Protein AF-A0A8J9X712-F1 (afdb_monomer)

Secondary structure (DSSP, 8-state):
-PEEEETTEEEEEETTTHHHHHHHHHHHHHHIIIIIHHHHHHHHHHHHHHTTSHHHHHH----S-TTTTTTTHHHHHHHHHHHHHHHHHHHHHHHHHHHHHHTTSS-TT--HHHHHHHHHHHHHHHTHHHHHHHHHHHHHHHHHHHHHHHHHHHHHHHHHHHHHHHHH-TTS------SSHHHHHHHHHHHHHHHHHHHHHHHHHHHHHHHHHHHSPP---TTS-GGGTT--HHHHHHHHHHHHHHHHHHHHHHHHHTTTTTT-GGGTT--THHHHHHHHHHHH-STTS----HHHHHHHHHHHHHHHHHHHHHHHHHHHHHHHHHHHHHHHHTTSSSS-------------------------------S----TT-----PPPPPPPTT-HHHHHHHHHHHHHHHHHHHTTHHHHHHHH-TTTHHHHHHHHH---GGG-SS--S--------TTTGGGTTTS----S--TTTHHHHHHHHHHT--GGG-EEEE----SSSPP-EEEE--

Radius of gyration: 37.04 Å; Cα contacts (8 Å, |Δi|>4): 354; chains: 1; bounding box: 117×65×106 Å

InterPro domains:
  IPR052214 Diacylglycerol Lipase-Related [PTHR45792] (1-511)

Organism: Phaeodactylum tricornutum (NCBI:txid2850)

pLDDT: mean 73.39, std 20.14, range [26.89, 98.38]

Solvent-accessible surface area (backbone atoms only — not comparable to full-atom values): 30425 Å² total; per-residue (Å²): 77,68,58,41,53,53,99,67,30,82,44,83,53,25,52,63,64,44,35,66,51,25,54,51,52,32,51,50,39,53,47,43,52,55,71,28,44,37,46,45,54,52,48,54,50,52,52,13,60,74,50,79,29,60,69,43,40,36,68,40,70,81,55,94,50,79,86,44,64,71,33,30,49,20,51,39,30,43,50,50,23,52,54,47,48,52,54,49,39,53,54,47,35,56,47,27,53,50,47,30,49,48,40,66,54,68,58,99,86,54,59,70,86,34,50,59,56,45,33,55,53,47,55,47,49,54,47,63,48,36,52,51,48,46,54,38,45,52,35,40,54,49,16,61,70,35,40,66,56,29,50,54,40,50,53,51,43,50,49,55,52,50,52,58,44,54,77,70,46,86,83,64,84,90,79,94,82,87,84,72,65,66,67,60,58,53,50,31,54,52,23,48,52,53,48,52,52,50,52,48,52,53,37,52,52,42,51,51,50,51,52,52,59,70,67,50,78,72,66,68,81,93,76,85,63,83,89,70,74,85,76,59,70,72,57,53,57,56,50,32,53,51,39,18,52,50,46,49,51,49,51,45,49,51,11,60,79,49,68,27,63,61,79,38,72,68,58,76,81,55,68,68,56,33,58,56,26,31,57,47,39,66,72,47,59,53,84,77,77,48,50,73,24,73,67,54,54,53,49,49,52,54,50,51,52,50,51,52,52,51,51,54,50,49,56,51,50,56,51,51,52,52,53,54,54,50,56,53,54,60,62,49,64,69,68,74,70,80,78,83,92,80,81,87,86,88,89,86,90,79,88,79,88,85,86,89,82,91,79,96,69,92,75,81,86,66,82,83,76,66,93,71,78,88,60,93,82,76,74,85,81,78,73,80,74,81,75,80,51,91,83,40,64,68,54,49,48,53,51,51,52,51,54,54,53,49,32,52,65,53,23,55,51,22,40,66,47,44,30,70,78,26,76,91,54,25,67,65,50,38,57,65,62,32,76,51,78,75,90,78,76,91,86,84,90,87,75,94,75,90,80,84,78,83,69,82,72,56,79,80,62,72,81,61,78,89,80,76,89,67,48,79,49,45,36,41,61,33,23,28,34,68,55,59,67,56,64,81,90,61,66,53,75,51,76,69,70,66,52,95,88,42,80,62,53,62,56,73,56,84,132

Mean predicted aligned error: 16.38 Å

Foldseek 3Di:
DAFAAAPLFGDQADLQNLQVVLVVVLVVLVCLVVPQLVLLVVVLVVQQVVQVHNVCLLVPQLDPDPLSVCLSLLSVLSVVLSVLSNVLSVVSSVLSVVLNVLSVDDDPPDDPVSNVVNNVSVNCCLPPSLVSLVVSLVSLVVSVVSVVSNVVSVVVSVVVVVVVVVVVVPDDDDDDDDDPPPVSVVSNVVSSVVSSVVSVVVSVVSVVVVVVSVPDDNPDPPPPDPPPPPPCVVVLVVQLVVQLVVQLVVQVVVCVVQVNPPQRPVSVPDRPVSVVSSVVSVVCPPVSPDNQHVVNVVVVVVVVVVVVVVVVVVVVVVVVVVVVVVVVVVVVVVVVPPDDDDDDDDDDDDDDDDDDDDDDDDPPPDDPPPVDDDDPVPDDPPPDDDDQDPPPPVSVVVVVVVVLVVLLLQLLVFLVSQCVVPVPCSVVQLCVQLVDDQPPDDPDDPDDDDDDDDPPPVVVPCPQDDDDPAPRSNRRVSRSCVSNVDDSVQWDWDWDDDHVPDDTDIDTGGD

Sequence (511 aa):
MPAIYLFHRRTIVGGDDLQPAAFLTASLRCVQLVCLLGPILAHIHDESSRNGGLFHYIMYDPSDDVSCRHSNLFPTLLTLYAVASVVYSFASIALEWRLAHWSSIGSPTETEPRSSKVRHLLELKLVPFSILLLLVWMSGLSAVAFAPLYNYCVDLTQQNNSEIQREMADDIDKYSVEVFTPLRVHLWWLALAILLVGQLSEVLVSFAFLWHLCKQPMQAHILENPELMEVTLPSHRMIEEMWADRCAAACQCLGSASCFMFGGRELLGQAEFGDVARALADYLDTGGILDVVPSDIVTGFMLLQRIQRQRIYRAREEVLQHVEVAARLEGQSVQDNAGDELMVPLDSLQSTSYLPSSSTTCRVGGRQSSVFRFDPDGTYERRNRALFERHNVDEMSVLEEGTRYAKYALAIYTWVLYLYVHPCSGIPRLFAKSGRLCCRSSKTDRRGESSVIPQLAANLIDQHGRIEGDNLCETNKAALLLTVGLMEADLIYAQLRSGFADTPYAILVDH

Structure (mmCIF, N/CA/C/O backbone):
data_AF-A0A8J9X712-F1
#
_entry.id   AF-A0A8J9X712-F1
#
loop_
_atom_site.group_PDB
_atom_site.id
_atom_site.type_symbol
_atom_site.label_atom_id
_atom_site.label_alt_id
_atom_site.label_comp_id
_atom_site.label_asym_id
_atom_site.label_entity_id
_atom_site.label_seq_id
_atom_site.pdbx_PDB_ins_code
_atom_site.Cartn_x
_atom_site.Cartn_y
_atom_site.Cartn_z
_atom_site.occupancy
_atom_site.B_iso_or_equiv
_atom_site.auth_seq_id
_atom_site.auth_comp_id
_atom_site.auth_asym_id
_atom_site.auth_atom_id
_atom_site.pdbx_PDB_model_num
ATOM 1 N N . MET A 1 1 ? -4.335 -10.614 24.373 1.00 66.12 1 MET A N 1
ATOM 2 C CA . MET A 1 1 ? -3.237 -11.615 24.143 1.00 66.12 1 MET A CA 1
ATOM 3 C C . MET A 1 1 ? -1.880 -10.963 24.414 1.00 66.12 1 MET A C 1
ATOM 5 O O . MET A 1 1 ? -1.814 -9.756 24.253 1.00 66.12 1 MET A O 1
ATOM 9 N N . PRO A 1 2 ? -0.789 -11.679 24.761 1.00 72.81 2 PRO A N 1
ATOM 10 C CA . PRO A 1 2 ? 0.454 -11.011 25.143 1.00 72.81 2 PRO A CA 1
ATOM 11 C C . PRO A 1 2 ? 1.068 -10.173 24.017 1.00 72.81 2 PRO A C 1
ATOM 13 O O . PRO A 1 2 ? 1.083 -10.581 22.848 1.00 72.81 2 PRO A O 1
ATOM 16 N N . ALA A 1 3 ? 1.598 -9.010 24.393 1.00 81.50 3 ALA A N 1
ATOM 17 C CA . ALA A 1 3 ? 2.268 -8.091 23.481 1.00 81.50 3 ALA A CA 1
ATOM 18 C C . ALA A 1 3 ? 3.564 -8.699 22.913 1.00 81.50 3 ALA A C 1
ATOM 20 O O . ALA A 1 3 ? 4.357 -9.309 23.635 1.00 81.50 3 ALA A O 1
ATOM 21 N N . ILE A 1 4 ? 3.831 -8.502 21.618 1.00 87.50 4 ILE A N 1
ATOM 22 C CA . ILE A 1 4 ? 5.088 -8.971 21.019 1.00 87.50 4 ILE A CA 1
ATOM 23 C C . ILE A 1 4 ? 6.229 -8.018 21.380 1.00 87.50 4 ILE A C 1
ATOM 25 O O . ILE A 1 4 ? 6.101 -6.798 21.261 1.00 87.50 4 ILE A O 1
ATOM 29 N N . TYR A 1 5 ? 7.375 -8.582 21.756 1.00 88.62 5 TYR A N 1
ATOM 30 C CA . TYR A 1 5 ? 8.617 -7.843 21.967 1.00 88.62 5 TYR A CA 1
ATOM 31 C C . TYR A 1 5 ? 9.483 -7.899 20.706 1.00 88.62 5 TYR A C 1
ATOM 33 O O . TYR A 1 5 ? 9.862 -8.985 20.275 1.00 88.62 5 TYR A O 1
ATOM 41 N N . LEU A 1 6 ? 9.835 -6.742 20.143 1.00 92.19 6 LEU A N 1
ATOM 42 C CA . LEU A 1 6 ? 10.773 -6.606 19.020 1.00 92.19 6 LEU A CA 1
ATOM 43 C C . LEU A 1 6 ? 11.992 -5.818 19.492 1.00 92.19 6 LEU A C 1
ATOM 45 O O . LEU A 1 6 ? 11.833 -4.797 20.156 1.00 92.19 6 LEU A O 1
ATOM 49 N N . PHE A 1 7 ? 13.208 -6.285 19.202 1.00 92.94 7 PHE A N 1
ATOM 50 C CA . PHE A 1 7 ? 14.453 -5.647 19.662 1.00 92.94 7 PHE A CA 1
ATOM 51 C C . PHE A 1 7 ? 14.482 -5.346 21.181 1.00 92.94 7 PHE A C 1
ATOM 53 O O . PHE A 1 7 ? 15.043 -4.340 21.613 1.00 92.94 7 PHE A O 1
ATOM 60 N N . HIS A 1 8 ? 13.878 -6.224 21.995 1.00 89.06 8 HIS A N 1
ATOM 61 C CA . HIS A 1 8 ? 13.696 -6.068 23.453 1.00 89.06 8 HIS A CA 1
ATOM 62 C C . HIS A 1 8 ? 12.792 -4.889 23.871 1.00 89.06 8 HIS A C 1
ATOM 64 O O . HIS A 1 8 ? 12.929 -4.349 24.967 1.00 89.06 8 HIS A O 1
ATOM 70 N N . ARG A 1 9 ? 11.851 -4.485 23.008 1.00 88.06 9 ARG A N 1
ATOM 71 C CA . ARG A 1 9 ? 10.886 -3.403 23.256 1.00 88.06 9 ARG A CA 1
ATOM 72 C C . ARG A 1 9 ? 9.461 -3.908 23.032 1.00 88.06 9 ARG A C 1
ATOM 74 O O . ARG A 1 9 ? 9.195 -4.572 22.029 1.00 88.06 9 ARG A O 1
ATOM 81 N N . ARG A 1 10 ? 8.557 -3.620 23.976 1.00 84.25 10 ARG A N 1
ATOM 82 C CA . ARG A 1 10 ? 7.139 -4.020 23.928 1.00 84.25 10 ARG A CA 1
ATOM 83 C C . ARG A 1 10 ? 6.427 -3.260 22.806 1.00 84.25 10 ARG A C 1
ATOM 85 O O . ARG A 1 10 ? 6.422 -2.027 22.789 1.00 84.25 10 ARG A O 1
ATOM 92 N N . THR A 1 11 ? 5.830 -3.989 21.870 1.00 86.50 11 THR A N 1
ATOM 93 C CA . THR A 1 11 ? 4.983 -3.411 20.816 1.00 86.50 11 THR A CA 1
ATOM 94 C C . THR A 1 11 ? 3.519 -3.357 21.255 1.00 86.50 11 THR A C 1
ATOM 96 O O . THR A 1 11 ? 3.136 -3.992 22.230 1.00 86.50 11 THR A O 1
ATOM 99 N N . ILE A 1 12 ? 2.693 -2.590 20.538 1.00 77.94 12 ILE A N 1
ATOM 100 C CA . ILE A 1 12 ? 1.235 -2.511 20.776 1.00 77.94 12 ILE A CA 1
ATOM 101 C C . ILE A 1 12 ? 0.503 -3.727 20.168 1.00 77.94 12 ILE A C 1
ATOM 103 O O . ILE A 1 12 ? -0.656 -3.980 20.470 1.00 77.94 12 ILE A O 1
ATOM 107 N N . VAL A 1 13 ? 1.161 -4.452 19.259 1.00 81.50 13 VAL A N 1
ATOM 108 C CA . VAL A 1 13 ? 0.522 -5.432 18.376 1.00 81.50 13 VAL A CA 1
ATOM 109 C C . VAL A 1 13 ? 0.554 -6.811 19.031 1.00 81.50 13 VAL A C 1
ATOM 111 O O . VAL A 1 13 ? 1.626 -7.323 19.374 1.00 81.50 13 VAL A O 1
ATOM 114 N N . GLY A 1 14 ? -0.622 -7.415 19.197 1.00 82.19 14 GLY A N 1
ATOM 115 C CA . GLY A 1 14 ? -0.743 -8.792 19.665 1.00 82.19 14 GLY A CA 1
ATOM 116 C C . GLY A 1 14 ? -0.428 -9.797 18.557 1.00 82.19 14 GLY A C 1
ATOM 117 O O . GLY A 1 14 ? -0.447 -9.477 17.368 1.00 82.19 14 GLY A O 1
ATOM 118 N N . GLY A 1 15 ? -0.174 -11.053 18.933 1.00 81.88 15 GLY A N 1
ATOM 119 C CA . GLY A 1 15 ? 0.074 -12.121 17.959 1.00 81.88 15 GLY A CA 1
ATOM 120 C C . GLY A 1 15 ? -1.052 -12.303 16.935 1.00 81.88 15 GLY A C 1
ATOM 121 O O . GLY A 1 15 ? -0.769 -12.511 15.759 1.00 81.88 15 GLY A O 1
ATOM 122 N N . ASP A 1 16 ? -2.311 -12.183 17.355 1.00 82.88 16 ASP A N 1
ATOM 123 C CA . ASP A 1 16 ? -3.469 -12.435 16.488 1.00 82.88 16 ASP A CA 1
ATOM 124 C C . ASP A 1 16 ? -3.716 -11.295 15.482 1.00 82.88 16 ASP A C 1
ATOM 126 O O . ASP A 1 16 ? -4.062 -11.561 14.330 1.00 82.88 16 ASP A O 1
ATOM 130 N N . ASP A 1 17 ? -3.435 -10.041 15.859 1.00 85.69 17 ASP A N 1
ATOM 131 C CA . ASP A 1 17 ? -3.576 -8.855 14.992 1.00 85.69 17 ASP A CA 1
ATOM 132 C C . ASP A 1 17 ? -2.711 -8.938 13.723 1.00 85.69 17 ASP A C 1
ATOM 134 O O . ASP A 1 17 ? -3.007 -8.318 12.697 1.00 85.69 17 ASP A O 1
ATOM 138 N N . LEU A 1 18 ? -1.625 -9.717 13.775 1.00 90.25 18 LEU A N 1
ATOM 139 C CA . LEU A 1 18 ? -0.727 -9.915 12.643 1.00 90.25 18 LEU A CA 1
ATOM 140 C C . LEU A 1 18 ? -1.366 -10.714 11.508 1.00 90.25 18 LEU A C 1
ATOM 142 O O . LEU A 1 18 ? -0.931 -10.557 10.372 1.00 90.25 18 LEU A O 1
ATOM 146 N N . GLN A 1 19 ? -2.365 -11.560 11.778 1.00 91.31 19 GLN A N 1
ATOM 147 C CA . GLN A 1 19 ? -3.015 -12.363 10.737 1.00 91.31 19 GLN A CA 1
ATOM 148 C C . GLN A 1 19 ? -3.718 -11.490 9.681 1.00 91.31 19 GLN A C 1
ATOM 150 O O . GLN A 1 19 ? -3.327 -11.574 8.514 1.00 91.31 19 GLN A O 1
ATOM 155 N N . PRO A 1 20 ? -4.698 -10.620 10.021 1.00 89.88 20 PRO A N 1
ATOM 156 C CA . PRO A 1 20 ? -5.355 -9.773 9.025 1.00 89.88 20 PRO A CA 1
ATOM 157 C C . PRO A 1 20 ? -4.372 -8.813 8.349 1.00 89.88 20 PRO A C 1
ATOM 159 O O . PRO A 1 20 ? -4.479 -8.592 7.144 1.00 89.88 20 PRO A O 1
ATOM 162 N N . ALA A 1 21 ? -3.375 -8.301 9.081 1.00 90.56 21 ALA A N 1
ATOM 163 C CA . ALA A 1 21 ? -2.330 -7.457 8.511 1.00 90.56 21 ALA A CA 1
ATOM 164 C C . ALA A 1 21 ? -1.489 -8.205 7.458 1.00 90.56 21 ALA A C 1
ATOM 166 O O . ALA A 1 21 ? -1.315 -7.694 6.355 1.00 90.56 21 ALA A O 1
ATOM 167 N N . ALA A 1 22 ? -1.021 -9.422 7.762 1.00 94.56 22 ALA A N 1
ATOM 168 C CA . ALA A 1 22 ? -0.226 -10.248 6.851 1.00 94.56 22 ALA A CA 1
ATOM 169 C C . ALA A 1 22 ? -1.031 -10.726 5.630 1.00 94.56 22 ALA A C 1
ATOM 171 O O . ALA A 1 22 ? -0.506 -10.750 4.517 1.00 94.56 22 ALA A O 1
ATOM 172 N N . PHE A 1 23 ? -2.316 -11.062 5.797 1.00 95.00 23 PHE A N 1
ATOM 173 C CA . PHE A 1 23 ? -3.192 -11.380 4.663 1.00 95.00 23 PHE A CA 1
ATOM 174 C C . PHE A 1 23 ? -3.439 -10.162 3.766 1.00 95.00 23 PHE A C 1
ATOM 176 O O . PHE A 1 23 ? -3.419 -10.296 2.540 1.00 95.00 23 PHE A O 1
ATOM 183 N N . LEU A 1 24 ? -3.637 -8.974 4.347 1.00 93.94 24 LEU A N 1
ATOM 184 C CA . LEU A 1 24 ? -3.836 -7.735 3.594 1.00 93.94 24 LEU A CA 1
ATOM 185 C C . LEU A 1 24 ? -2.584 -7.357 2.791 1.00 93.94 24 LEU A C 1
ATOM 187 O O . LEU A 1 24 ? -2.690 -7.075 1.598 1.00 93.94 24 LEU A O 1
ATOM 191 N N . THR A 1 25 ? -1.398 -7.399 3.402 1.00 95.19 25 THR A N 1
ATOM 192 C CA . THR A 1 25 ? -0.141 -7.094 2.703 1.00 95.19 25 THR A CA 1
ATOM 193 C C . THR A 1 25 ? 0.207 -8.152 1.657 1.00 95.19 25 THR A C 1
ATOM 195 O O . THR A 1 25 ? 0.577 -7.783 0.545 1.00 95.19 25 THR A O 1
ATOM 198 N N . ALA A 1 26 ? 0.015 -9.448 1.932 1.00 96.88 26 ALA A N 1
ATOM 199 C CA . ALA A 1 26 ? 0.185 -10.499 0.925 1.00 96.88 26 ALA A CA 1
ATOM 200 C C . ALA A 1 26 ? -0.765 -10.304 -0.272 1.00 96.88 26 ALA A C 1
ATOM 202 O O . ALA A 1 26 ? -0.344 -10.417 -1.422 1.00 96.88 26 ALA A O 1
ATOM 203 N N . SER A 1 27 ? -2.023 -9.929 -0.017 1.00 95.88 27 SER A N 1
ATOM 204 C CA . SER A 1 27 ? -2.997 -9.610 -1.071 1.00 95.88 27 SER A CA 1
ATOM 205 C C . SER A 1 27 ? -2.568 -8.388 -1.889 1.00 95.88 27 SER A C 1
ATOM 207 O O . SER A 1 27 ? -2.637 -8.416 -3.118 1.00 95.88 27 SER A O 1
ATOM 209 N N . LEU A 1 28 ? -2.053 -7.342 -1.232 1.00 95.69 28 LEU A N 1
ATOM 210 C CA . LEU A 1 28 ? -1.502 -6.161 -1.899 1.00 95.69 28 LEU A CA 1
ATOM 211 C C . LEU A 1 28 ? -0.301 -6.521 -2.791 1.00 95.69 28 LEU A C 1
ATOM 213 O O . LEU A 1 28 ? -0.230 -6.040 -3.920 1.00 95.69 28 LEU A O 1
ATOM 217 N N . ARG A 1 29 ? 0.595 -7.418 -2.347 1.00 97.19 29 ARG A N 1
ATOM 218 C CA . ARG A 1 29 ? 1.698 -7.942 -3.177 1.00 97.19 29 ARG A CA 1
ATOM 219 C C . ARG A 1 29 ? 1.197 -8.702 -4.402 1.00 97.19 29 ARG A C 1
ATOM 221 O O . ARG A 1 29 ? 1.735 -8.502 -5.487 1.00 97.19 29 ARG A O 1
ATOM 228 N N . CYS A 1 30 ? 0.156 -9.525 -4.268 1.00 97.75 30 CYS A N 1
ATOM 229 C CA . CYS A 1 30 ? -0.463 -10.200 -5.413 1.00 97.75 30 CYS A CA 1
ATOM 230 C C . CYS A 1 30 ? -1.029 -9.192 -6.430 1.00 97.75 30 CYS A C 1
ATOM 232 O O . CYS A 1 30 ? -0.808 -9.345 -7.631 1.00 97.75 30 CYS A O 1
ATOM 234 N N . VAL A 1 31 ? -1.695 -8.127 -5.965 1.00 96.56 31 VAL A N 1
ATOM 235 C CA . VAL A 1 31 ? -2.198 -7.046 -6.832 1.00 96.56 31 VAL A CA 1
ATOM 236 C C . VAL A 1 31 ? -1.052 -6.272 -7.493 1.00 96.56 31 VAL A C 1
ATOM 238 O O . VAL A 1 31 ? -1.118 -6.008 -8.691 1.00 96.56 31 VAL A O 1
ATOM 241 N N . GLN A 1 32 ? 0.022 -5.951 -6.765 1.00 96.75 32 GLN A N 1
ATOM 242 C CA . GLN A 1 32 ? 1.215 -5.314 -7.337 1.00 96.75 32 GLN A CA 1
ATOM 243 C C . GLN A 1 32 ? 1.848 -6.191 -8.431 1.00 96.75 32 GLN A C 1
ATOM 245 O O . GLN A 1 32 ? 2.145 -5.692 -9.515 1.00 96.75 32 GLN A O 1
ATOM 250 N N . LEU A 1 33 ? 1.997 -7.497 -8.185 1.00 97.06 33 LEU A N 1
ATOM 251 C CA . LEU A 1 33 ? 2.610 -8.443 -9.121 1.00 97.06 33 LEU A CA 1
ATOM 252 C C . LEU A 1 33 ? 1.775 -8.640 -10.397 1.00 97.06 33 LEU A C 1
ATOM 254 O O . LEU A 1 33 ? 2.331 -8.652 -11.492 1.00 97.06 33 LEU A O 1
ATOM 258 N N . VAL A 1 34 ? 0.450 -8.766 -10.279 1.00 96.88 34 VAL A N 1
ATOM 259 C CA . VAL A 1 34 ? -0.433 -9.003 -11.435 1.00 96.88 34 VAL A CA 1
ATOM 260 C C . VAL A 1 34 ? -0.786 -7.701 -12.159 1.00 96.88 34 VAL A C 1
ATOM 262 O O . VAL A 1 34 ? -0.591 -7.595 -13.368 1.00 96.88 34 VAL A O 1
ATOM 265 N N . CYS A 1 35 ? -1.294 -6.699 -11.439 1.00 96.44 35 CYS A N 1
ATOM 266 C CA . CYS A 1 35 ? -1.922 -5.523 -12.045 1.00 96.44 35 CYS A CA 1
ATOM 267 C C . CYS A 1 35 ? -0.940 -4.393 -12.377 1.00 96.44 35 CYS A C 1
ATOM 269 O O . CYS A 1 35 ? -1.214 -3.624 -13.295 1.00 96.44 35 CYS A O 1
ATOM 271 N N . LEU A 1 36 ? 0.177 -4.265 -11.646 1.00 96.19 36 LEU A N 1
ATOM 272 C CA . LEU A 1 36 ? 1.144 -3.175 -11.852 1.00 96.19 36 LEU A CA 1
ATOM 273 C C . LEU A 1 36 ? 2.422 -3.654 -12.548 1.00 96.19 36 LEU A C 1
ATOM 275 O O . LEU A 1 36 ? 2.889 -3.030 -13.497 1.00 96.19 36 LEU A O 1
ATOM 279 N N . LEU A 1 37 ? 2.965 -4.790 -12.114 1.00 97.00 37 LEU A N 1
ATOM 280 C CA . LEU A 1 37 ? 4.199 -5.349 -12.661 1.00 97.00 37 LEU A CA 1
ATOM 281 C C . LEU A 1 37 ? 3.964 -6.121 -13.971 1.00 97.00 37 LEU A C 1
ATOM 283 O O . LEU A 1 37 ? 4.825 -6.102 -14.848 1.00 97.00 37 LEU A O 1
ATOM 287 N N . GLY A 1 38 ? 2.777 -6.712 -14.155 1.00 96.81 38 GLY A N 1
ATOM 288 C CA . GLY A 1 38 ? 2.352 -7.350 -15.408 1.00 96.81 38 GLY A CA 1
ATOM 289 C C . GLY A 1 38 ? 2.478 -6.440 -16.644 1.00 96.81 38 GLY A C 1
ATOM 290 O O . GLY A 1 38 ? 3.171 -6.823 -17.586 1.00 96.81 38 GLY A O 1
ATOM 291 N N . PRO A 1 39 ? 1.895 -5.221 -16.653 1.00 96.81 39 PRO A N 1
ATOM 292 C CA . PRO A 1 39 ? 2.069 -4.253 -17.742 1.00 96.81 39 PRO A CA 1
ATOM 293 C C . PRO A 1 39 ? 3.530 -3.877 -18.038 1.00 96.81 39 PRO A C 1
ATOM 295 O O . PRO A 1 39 ? 3.892 -3.722 -19.203 1.00 96.81 39 PRO A O 1
ATOM 298 N N . ILE A 1 40 ? 4.377 -3.769 -17.008 1.00 97.38 40 ILE A N 1
ATOM 299 C CA . ILE A 1 40 ? 5.806 -3.441 -17.155 1.00 97.38 40 ILE A CA 1
ATOM 300 C C . ILE A 1 40 ? 6.554 -4.610 -17.813 1.00 97.38 40 ILE A C 1
ATOM 302 O O . ILE A 1 40 ? 7.280 -4.413 -18.784 1.00 97.38 40 ILE A O 1
ATOM 306 N N . LEU A 1 41 ? 6.330 -5.840 -17.340 1.00 97.44 41 LEU A N 1
ATOM 307 C CA . LEU A 1 41 ? 6.906 -7.051 -17.935 1.00 97.44 41 LEU A CA 1
ATOM 308 C C . LEU A 1 41 ? 6.421 -7.266 -19.376 1.00 97.44 41 LEU A C 1
ATOM 310 O O . LEU A 1 41 ? 7.210 -7.663 -20.231 1.00 97.44 41 LEU A O 1
ATOM 314 N N . ALA A 1 42 ? 5.154 -6.960 -19.666 1.00 96.31 42 ALA A N 1
ATOM 315 C CA . ALA A 1 42 ? 4.605 -7.016 -21.017 1.00 96.31 42 ALA A CA 1
ATOM 316 C C . ALA A 1 42 ? 5.247 -5.978 -21.954 1.00 96.31 42 ALA A C 1
ATOM 318 O O . ALA A 1 42 ? 5.467 -6.290 -23.120 1.00 96.31 42 ALA A O 1
ATOM 319 N N . HIS A 1 43 ? 5.581 -4.777 -21.466 1.00 95.62 43 HIS A N 1
ATOM 320 C CA . HIS A 1 43 ? 6.333 -3.781 -22.239 1.00 95.62 43 HIS A CA 1
ATOM 321 C C . HIS A 1 43 ? 7.775 -4.238 -22.513 1.00 95.62 43 HIS A C 1
ATOM 323 O O . HIS A 1 43 ? 8.194 -4.231 -23.669 1.00 95.62 43 HIS A O 1
ATOM 329 N N . ILE A 1 44 ? 8.495 -4.719 -21.489 1.00 96.62 44 ILE A N 1
ATOM 330 C CA . ILE A 1 44 ? 9.854 -5.270 -21.645 1.00 96.62 44 ILE A CA 1
ATOM 331 C C . ILE A 1 44 ? 9.852 -6.442 -22.637 1.00 96.62 44 ILE A C 1
ATOM 333 O O . ILE A 1 44 ? 10.753 -6.547 -23.461 1.00 96.62 44 ILE A O 1
ATOM 337 N N . HIS A 1 45 ? 8.844 -7.319 -22.589 1.00 96.94 45 HIS A N 1
ATOM 338 C CA . HIS A 1 45 ? 8.725 -8.444 -23.518 1.00 96.94 45 HIS A CA 1
ATOM 339 C C . HIS A 1 45 ? 8.450 -7.996 -24.963 1.00 96.94 45 HIS A C 1
ATOM 341 O O . HIS A 1 45 ? 9.065 -8.533 -25.881 1.00 96.94 45 HIS A O 1
ATOM 347 N N . ASP A 1 46 ? 7.580 -7.002 -25.164 1.00 94.75 46 ASP A N 1
ATOM 348 C CA . ASP A 1 46 ? 7.264 -6.441 -26.486 1.00 94.75 46 ASP A CA 1
ATOM 349 C C . ASP A 1 46 ? 8.515 -5.836 -27.138 1.00 94.75 46 ASP A C 1
ATOM 351 O O . ASP A 1 46 ? 8.905 -6.253 -28.228 1.00 94.75 46 ASP A O 1
ATOM 355 N N . GLU A 1 47 ? 9.214 -4.944 -26.430 1.00 93.38 47 GLU A N 1
ATOM 356 C CA . GLU A 1 47 ? 10.444 -4.311 -26.922 1.00 93.38 47 GLU A CA 1
ATOM 357 C C . GLU A 1 47 ? 11.601 -5.306 -27.078 1.00 93.38 47 GLU A C 1
ATOM 359 O O . GLU A 1 47 ? 12.330 -5.264 -28.067 1.00 93.38 47 GLU A O 1
ATOM 364 N N . SER A 1 48 ? 11.729 -6.273 -26.168 1.00 96.31 48 SER A N 1
ATOM 365 C CA . SER A 1 48 ? 12.647 -7.407 -26.318 1.00 96.31 48 SER A CA 1
ATOM 366 C C . SER A 1 48 ? 12.376 -8.191 -27.605 1.00 96.31 48 SER A C 1
ATOM 368 O O . SER A 1 48 ? 13.305 -8.475 -28.357 1.00 96.31 48 SER A O 1
ATOM 370 N N . SER A 1 49 ? 11.110 -8.501 -27.908 1.00 95.75 49 SER A N 1
ATOM 371 C CA . SER A 1 49 ? 10.743 -9.270 -29.104 1.00 95.75 49 SER A CA 1
ATOM 372 C C . SER A 1 49 ? 11.008 -8.513 -30.410 1.00 95.75 49 SER A C 1
ATOM 374 O O . SER A 1 49 ? 11.493 -9.110 -31.370 1.00 95.75 49 SER A O 1
ATOM 376 N N . ARG A 1 50 ? 10.769 -7.194 -30.425 1.00 92.50 50 ARG A N 1
ATOM 377 C CA . ARG A 1 50 ? 11.038 -6.303 -31.567 1.00 92.50 50 ARG A CA 1
ATOM 378 C C . ARG A 1 50 ? 12.527 -6.199 -31.876 1.00 92.50 50 ARG A C 1
ATOM 380 O O . ARG A 1 50 ? 12.920 -6.236 -33.036 1.00 92.50 50 ARG A O 1
ATOM 387 N N . ASN A 1 51 ? 13.350 -6.119 -30.834 1.00 90.00 51 ASN A N 1
ATOM 388 C CA . ASN A 1 51 ? 14.786 -5.887 -30.944 1.00 90.00 51 ASN A CA 1
ATOM 389 C C . ASN A 1 51 ? 15.613 -7.186 -31.014 1.00 90.00 51 ASN A C 1
ATOM 391 O O . ASN A 1 51 ? 16.784 -7.168 -30.667 1.00 90.00 51 ASN A O 1
ATOM 395 N N . GLY A 1 52 ? 15.047 -8.327 -31.427 1.00 94.38 52 GLY A N 1
ATOM 396 C CA . GLY A 1 52 ? 15.813 -9.575 -31.592 1.00 94.38 52 GLY A CA 1
ATOM 397 C C . GLY A 1 52 ? 16.176 -10.308 -30.290 1.00 94.38 52 GLY A C 1
ATOM 398 O O . GLY A 1 52 ? 17.022 -11.201 -30.296 1.00 94.38 52 GLY A O 1
ATOM 399 N N . GLY A 1 53 ? 15.523 -9.972 -29.176 1.00 96.50 53 GLY A N 1
ATOM 400 C CA . GLY A 1 53 ? 15.605 -10.678 -27.898 1.00 96.50 53 GLY A CA 1
ATOM 401 C C . GLY A 1 53 ? 16.127 -9.832 -26.734 1.00 96.50 53 GLY A C 1
ATOM 402 O O . GLY A 1 53 ? 16.676 -8.744 -26.897 1.00 96.50 53 GLY A O 1
ATOM 403 N N . LEU A 1 54 ? 15.992 -10.380 -25.521 1.00 96.44 54 LEU A N 1
ATOM 404 C CA . LEU A 1 54 ? 16.225 -9.645 -24.270 1.00 96.44 54 LEU A CA 1
ATOM 405 C C . LEU A 1 54 ? 17.669 -9.151 -24.128 1.00 96.44 54 LEU A C 1
ATOM 407 O O . LEU A 1 54 ? 17.894 -8.041 -23.658 1.00 96.44 54 LEU A O 1
ATOM 411 N N . PHE A 1 55 ? 18.644 -9.963 -24.544 1.00 96.69 55 PHE A N 1
ATOM 412 C CA . PHE A 1 55 ? 20.054 -9.577 -24.490 1.00 96.69 55 PHE A CA 1
ATOM 413 C C . PHE A 1 55 ? 20.349 -8.392 -25.414 1.00 96.69 55 PHE A C 1
ATOM 415 O O . PHE A 1 55 ? 21.049 -7.469 -25.006 1.00 96.69 55 PHE A O 1
ATOM 422 N N . HIS A 1 56 ? 19.777 -8.392 -26.622 1.00 95.69 56 HIS A N 1
ATOM 423 C CA . HIS A 1 56 ? 19.934 -7.279 -27.548 1.00 95.69 56 HIS A CA 1
ATOM 424 C C . HIS A 1 56 ? 19.238 -6.031 -26.998 1.00 95.69 56 HIS A C 1
ATOM 426 O O . HIS A 1 56 ? 19.893 -5.012 -26.898 1.00 95.69 56 HIS A O 1
ATOM 432 N N . TYR A 1 57 ? 17.994 -6.114 -26.507 1.00 94.12 57 TYR A N 1
ATOM 433 C CA . TYR A 1 57 ? 17.295 -4.980 -25.871 1.00 94.12 57 TYR A CA 1
ATOM 434 C C . TYR A 1 57 ? 18.059 -4.346 -24.691 1.00 94.12 57 TYR A C 1
ATOM 436 O O . TYR A 1 57 ? 18.092 -3.125 -24.569 1.00 94.12 57 TYR A O 1
ATOM 444 N N . ILE A 1 58 ? 18.701 -5.152 -23.837 1.00 95.88 58 ILE A N 1
ATOM 445 C CA . ILE A 1 58 ? 19.522 -4.656 -22.715 1.00 95.88 58 ILE A CA 1
ATOM 446 C C . ILE A 1 58 ? 20.809 -3.981 -23.215 1.00 95.88 58 ILE A C 1
ATOM 448 O O . ILE A 1 58 ? 21.219 -2.958 -22.671 1.00 95.88 58 ILE A O 1
ATOM 452 N N . MET A 1 59 ? 21.447 -4.547 -24.243 1.00 94.25 59 MET A N 1
ATOM 453 C CA . MET A 1 59 ? 22.715 -4.058 -24.802 1.00 94.25 59 MET A CA 1
ATOM 454 C C . MET A 1 59 ? 22.538 -3.073 -25.969 1.00 94.25 59 MET A C 1
ATOM 456 O O . MET A 1 59 ? 23.534 -2.667 -26.563 1.00 94.25 59 MET A O 1
ATOM 460 N N . TYR A 1 60 ? 21.302 -2.705 -26.312 1.00 88.81 60 TYR A N 1
ATOM 461 C CA . TYR A 1 60 ? 20.987 -1.908 -27.493 1.00 88.81 60 TYR A CA 1
ATOM 462 C C . TYR A 1 60 ? 21.481 -0.474 -27.315 1.00 88.81 60 TYR A C 1
ATOM 464 O O . TYR A 1 60 ? 20.982 0.250 -26.451 1.00 88.81 60 TYR A O 1
ATOM 472 N N . ASP A 1 61 ? 22.441 -0.074 -28.147 1.00 88.12 61 ASP A N 1
ATOM 473 C CA . ASP A 1 61 ? 22.813 1.326 -28.334 1.00 88.12 61 ASP A CA 1
ATOM 474 C C . ASP A 1 61 ? 22.169 1.797 -29.656 1.00 88.12 61 ASP A C 1
ATOM 476 O O . ASP A 1 61 ? 22.517 1.271 -30.717 1.00 88.12 61 ASP A O 1
ATOM 480 N N . PRO A 1 62 ? 21.161 2.689 -29.619 1.00 81.88 62 PRO A N 1
ATOM 481 C CA . PRO A 1 62 ? 20.351 3.041 -30.785 1.00 81.88 62 PRO A CA 1
ATOM 482 C C . PRO A 1 62 ? 21.089 3.889 -31.830 1.00 81.88 62 PRO A C 1
ATOM 484 O O . PRO A 1 62 ? 20.630 3.965 -32.970 1.00 81.88 62 PRO A O 1
ATOM 487 N N . SER A 1 63 ? 22.216 4.524 -31.484 1.00 81.31 63 SER A N 1
ATOM 488 C CA . SER A 1 63 ? 23.041 5.267 -32.442 1.00 81.31 63 SER A CA 1
ATOM 489 C C . SER A 1 63 ? 24.499 5.394 -31.992 1.00 81.31 63 SER A C 1
ATOM 491 O O . SER A 1 63 ? 24.795 5.414 -30.801 1.00 81.31 63 SER A O 1
ATOM 493 N N . ASP A 1 64 ? 25.408 5.574 -32.955 1.00 83.69 64 ASP A N 1
ATOM 494 C CA . ASP A 1 64 ? 26.815 5.926 -32.699 1.00 83.69 64 ASP A CA 1
ATOM 495 C C . ASP A 1 64 ? 27.002 7.380 -32.198 1.00 83.69 64 ASP A C 1
ATOM 497 O O . ASP A 1 64 ? 28.134 7.829 -31.994 1.00 83.69 64 ASP A O 1
ATOM 501 N N . ASP A 1 65 ? 25.921 8.156 -32.019 1.00 90.38 65 ASP A N 1
ATOM 502 C CA . ASP A 1 65 ? 26.027 9.533 -31.537 1.00 90.38 65 ASP A CA 1
ATOM 503 C C . ASP A 1 65 ? 26.421 9.566 -30.053 1.00 90.38 65 ASP A C 1
ATOM 505 O O . ASP A 1 65 ? 25.811 8.943 -29.180 1.00 90.38 65 ASP A O 1
ATOM 509 N N . VAL A 1 66 ? 27.421 10.392 -29.749 1.00 92.44 66 VAL A N 1
ATOM 510 C CA . VAL A 1 66 ? 27.937 10.631 -28.399 1.00 92.44 66 VAL A CA 1
ATOM 511 C C . VAL A 1 66 ? 26.832 11.126 -27.455 1.00 92.44 66 VAL A C 1
ATOM 513 O O . VAL A 1 66 ? 26.926 10.887 -26.251 1.00 92.44 66 VAL A O 1
ATOM 516 N N . SER A 1 67 ? 25.781 11.771 -27.981 1.00 93.12 67 SER A N 1
ATOM 517 C CA . SER A 1 67 ? 24.617 12.208 -27.197 1.00 93.12 67 SER A CA 1
ATOM 518 C C . SER A 1 67 ? 23.757 11.053 -26.656 1.00 93.12 67 SER A C 1
ATOM 520 O O . SER A 1 67 ? 23.174 11.192 -25.581 1.00 93.12 67 SER A O 1
ATOM 522 N N . CYS A 1 68 ? 23.723 9.907 -27.348 1.00 94.62 68 CYS A N 1
ATOM 523 C CA . CYS A 1 68 ? 22.925 8.731 -26.983 1.00 94.62 68 CYS A CA 1
ATOM 524 C C . CYS A 1 68 ? 23.688 7.674 -26.184 1.00 94.62 68 CYS A C 1
ATOM 526 O O . CYS A 1 68 ? 23.089 6.720 -25.674 1.00 94.62 68 CYS A O 1
ATOM 528 N N . ARG A 1 69 ? 24.987 7.898 -25.968 1.00 90.69 69 ARG A N 1
ATOM 529 C CA . ARG A 1 69 ? 25.806 7.128 -25.035 1.00 90.69 69 ARG A CA 1
ATOM 530 C C . ARG A 1 69 ? 25.123 7.081 -23.662 1.00 90.69 69 ARG A C 1
ATOM 532 O O . ARG A 1 69 ? 24.791 8.120 -23.098 1.00 90.69 69 ARG A O 1
ATOM 539 N N . HIS A 1 70 ? 24.965 5.875 -23.112 1.00 94.81 70 HIS A N 1
ATOM 540 C CA . HIS A 1 70 ? 24.217 5.563 -21.877 1.00 94.81 70 HIS A CA 1
ATOM 541 C C . HIS A 1 70 ? 22.683 5.476 -21.991 1.00 94.81 70 HIS A C 1
ATOM 543 O O . HIS A 1 70 ? 22.026 5.216 -20.982 1.00 94.81 70 HIS A O 1
ATOM 549 N N . SER A 1 71 ? 22.087 5.605 -23.180 1.00 94.19 71 SER A N 1
ATOM 550 C CA . SER A 1 71 ? 20.652 5.328 -23.381 1.00 94.19 71 SER A CA 1
ATOM 551 C C . SER A 1 71 ? 20.270 3.884 -22.991 1.00 94.19 71 SER A C 1
ATOM 553 O O . SER A 1 71 ? 19.209 3.662 -22.403 1.00 94.19 71 SER A O 1
ATOM 555 N N . ASN A 1 72 ? 21.186 2.925 -23.181 1.00 94.94 72 ASN A N 1
ATOM 556 C CA . ASN A 1 72 ? 21.081 1.527 -22.740 1.00 94.94 72 ASN A CA 1
ATOM 557 C C . ASN A 1 72 ? 20.947 1.324 -21.211 1.00 94.94 72 ASN A C 1
ATOM 559 O O . ASN A 1 72 ? 20.539 0.247 -20.757 1.00 94.94 72 ASN A O 1
ATOM 563 N N . LEU A 1 73 ? 21.223 2.344 -20.387 1.00 96.62 73 LEU A N 1
ATOM 564 C CA . LEU A 1 73 ? 20.977 2.270 -18.944 1.00 96.62 73 LEU A CA 1
ATOM 565 C C . LEU A 1 73 ? 19.482 2.170 -18.630 1.00 96.62 73 LEU A C 1
ATOM 567 O O . LEU A 1 73 ? 19.125 1.490 -17.671 1.00 96.62 73 LEU A O 1
ATOM 571 N N . PHE A 1 74 ? 18.605 2.777 -19.435 1.00 96.50 74 PHE A N 1
ATOM 572 C CA . PHE A 1 74 ? 17.157 2.683 -19.237 1.00 96.50 74 PHE A CA 1
ATOM 573 C C . PHE A 1 74 ? 16.623 1.238 -19.319 1.00 96.50 74 PHE A C 1
ATOM 575 O O . PHE A 1 74 ? 16.100 0.765 -18.304 1.00 96.50 74 PHE A O 1
ATOM 582 N N . PRO A 1 75 ? 16.770 0.494 -20.440 1.00 96.56 75 PRO A N 1
ATOM 583 C CA . PRO A 1 75 ? 16.268 -0.879 -20.540 1.00 96.56 75 PRO A CA 1
ATOM 584 C C . PRO A 1 75 ? 16.944 -1.817 -19.530 1.00 96.56 75 PRO A C 1
ATOM 586 O O . PRO A 1 75 ? 16.285 -2.694 -18.963 1.00 96.56 75 PRO A O 1
ATOM 589 N N . THR A 1 76 ? 18.229 -1.592 -19.230 1.00 97.06 76 THR A N 1
ATOM 590 C CA . THR A 1 76 ? 18.974 -2.342 -18.208 1.00 97.06 76 THR A CA 1
ATOM 591 C C . THR A 1 76 ? 18.382 -2.141 -16.808 1.00 97.06 76 THR A C 1
ATOM 593 O O . THR A 1 76 ? 18.054 -3.117 -16.130 1.00 97.06 76 THR A O 1
ATOM 596 N N . LEU A 1 77 ? 18.206 -0.888 -16.371 1.00 97.75 77 LEU A N 1
ATOM 597 C CA . LEU A 1 77 ? 17.671 -0.552 -15.048 1.00 97.75 77 LEU A CA 1
ATOM 598 C C . LEU A 1 77 ? 16.196 -0.934 -14.913 1.00 97.75 77 LEU A C 1
ATOM 600 O O . LEU A 1 77 ? 15.805 -1.441 -13.864 1.00 97.75 77 LEU A O 1
ATOM 604 N N . LEU A 1 78 ? 15.387 -0.755 -15.963 1.00 97.81 78 LEU A N 1
ATOM 605 C CA . LEU A 1 78 ? 13.979 -1.154 -15.967 1.00 97.81 78 LEU A CA 1
ATOM 606 C C . LEU A 1 78 ? 13.828 -2.679 -15.848 1.00 97.81 78 LEU A C 1
ATOM 608 O O . LEU A 1 78 ? 13.012 -3.157 -15.059 1.00 97.81 78 LEU A O 1
ATOM 612 N N . THR A 1 79 ? 14.651 -3.447 -16.569 1.00 97.81 79 THR A N 1
ATOM 613 C CA . THR A 1 79 ? 14.658 -4.916 -16.476 1.00 97.81 79 THR A CA 1
ATOM 614 C C . THR A 1 79 ? 15.131 -5.382 -15.098 1.00 97.81 79 THR A C 1
ATOM 616 O O . THR A 1 79 ? 14.488 -6.239 -14.488 1.00 97.81 79 THR A O 1
ATOM 619 N N . LEU A 1 80 ? 16.205 -4.787 -14.565 1.00 97.88 80 LEU A N 1
ATOM 620 C CA . LEU A 1 80 ? 16.703 -5.072 -13.217 1.00 97.88 80 LEU A CA 1
ATOM 621 C C . LEU A 1 80 ? 15.637 -4.776 -12.151 1.00 97.88 80 LEU A C 1
ATOM 623 O O . LEU A 1 80 ? 15.372 -5.626 -11.302 1.00 97.88 80 LEU A O 1
ATOM 627 N N . TYR A 1 81 ? 14.988 -3.612 -12.231 1.00 98.38 81 TYR A N 1
ATOM 628 C CA . TYR A 1 81 ? 13.896 -3.211 -11.345 1.00 98.38 81 TYR A CA 1
ATOM 629 C C . TYR A 1 81 ? 12.717 -4.184 -11.402 1.00 98.38 81 TYR A C 1
ATOM 631 O O . TYR A 1 81 ? 12.199 -4.587 -10.357 1.00 98.38 81 TYR A O 1
ATOM 639 N N . ALA A 1 82 ? 12.299 -4.586 -12.606 1.00 98.25 82 ALA A N 1
ATOM 640 C CA . ALA A 1 82 ? 11.177 -5.495 -12.787 1.00 98.25 82 ALA A CA 1
ATOM 641 C C . ALA A 1 82 ? 11.479 -6.880 -12.192 1.00 98.25 82 ALA A C 1
ATOM 643 O O . ALA A 1 82 ? 10.696 -7.383 -11.386 1.00 98.25 82 ALA A O 1
ATOM 644 N N . VAL A 1 83 ? 12.642 -7.463 -12.504 1.00 98.19 83 VAL A N 1
ATOM 645 C CA . VAL A 1 83 ? 13.075 -8.761 -11.952 1.00 98.19 83 VAL A CA 1
ATOM 646 C C . VAL A 1 83 ? 13.223 -8.693 -10.431 1.00 98.19 83 VAL A C 1
ATOM 648 O O . VAL A 1 83 ? 12.701 -9.558 -9.724 1.00 98.19 83 VAL A O 1
ATOM 651 N N . ALA A 1 84 ? 13.869 -7.651 -9.902 1.00 98.38 84 ALA A N 1
ATOM 652 C CA . ALA A 1 84 ? 14.035 -7.478 -8.463 1.00 98.38 84 ALA A CA 1
ATOM 653 C C . ALA A 1 84 ? 12.684 -7.278 -7.748 1.00 98.38 84 ALA A C 1
ATOM 655 O O . ALA A 1 84 ? 12.476 -7.843 -6.676 1.00 98.38 84 ALA A O 1
ATOM 656 N N . SER A 1 85 ? 11.731 -6.572 -8.370 1.00 98.25 85 SER A N 1
ATOM 657 C CA . SER A 1 85 ? 10.358 -6.420 -7.867 1.00 98.25 85 SER A CA 1
ATOM 658 C C . SER A 1 85 ? 9.575 -7.738 -7.873 1.00 98.25 85 SER A C 1
ATOM 660 O O . SER A 1 85 ? 8.850 -8.001 -6.912 1.00 98.25 85 SER A O 1
ATOM 662 N N . VAL A 1 86 ? 9.736 -8.599 -8.891 1.00 98.31 86 VAL A N 1
ATOM 663 C CA . VAL A 1 86 ? 9.138 -9.952 -8.910 1.00 98.31 86 VAL A CA 1
ATOM 664 C C . VAL A 1 86 ? 9.682 -10.781 -7.744 1.00 98.31 86 VAL A C 1
ATOM 666 O O . VAL A 1 86 ? 8.909 -11.301 -6.937 1.00 98.31 86 VAL A O 1
ATOM 669 N N . VAL A 1 87 ? 11.012 -10.877 -7.627 1.00 98.31 87 VAL A N 1
ATOM 670 C CA . VAL A 1 87 ? 11.688 -11.676 -6.589 1.00 98.31 87 VAL A CA 1
ATOM 671 C C . VAL A 1 87 ? 11.327 -11.175 -5.191 1.00 98.31 87 VAL A C 1
ATOM 673 O O . VAL A 1 87 ? 10.960 -11.975 -4.328 1.00 98.31 87 VAL A O 1
ATOM 676 N N . TYR A 1 88 ? 11.357 -9.857 -4.978 1.00 98.12 88 TYR A N 1
ATOM 677 C CA . TYR A 1 88 ? 10.948 -9.237 -3.722 1.00 98.12 88 TYR A CA 1
ATOM 678 C C . TYR A 1 88 ? 9.481 -9.536 -3.383 1.00 98.12 88 TYR A C 1
ATOM 680 O O . TYR A 1 88 ? 9.182 -9.903 -2.248 1.00 98.12 88 TYR A O 1
ATOM 688 N N . SER A 1 89 ? 8.568 -9.436 -4.354 1.00 97.88 89 SER A N 1
ATOM 689 C CA . SER A 1 89 ? 7.137 -9.682 -4.130 1.00 97.88 89 SER A CA 1
ATOM 690 C C . SER A 1 89 ? 6.868 -11.131 -3.721 1.00 97.88 89 SER A C 1
ATOM 692 O O . SER A 1 89 ? 6.162 -11.358 -2.740 1.00 97.88 89 SER A O 1
ATOM 694 N N . PHE A 1 90 ? 7.484 -12.114 -4.388 1.00 98.38 90 PHE A N 1
ATOM 695 C CA . PHE A 1 90 ? 7.376 -13.523 -3.988 1.00 98.38 90 PHE A CA 1
ATOM 696 C C . PHE A 1 90 ? 7.992 -13.793 -2.609 1.00 98.38 90 PHE A C 1
ATOM 698 O O . PHE A 1 90 ? 7.374 -14.472 -1.787 1.00 98.38 90 PHE A O 1
ATOM 705 N N . ALA A 1 91 ? 9.173 -13.237 -2.322 1.00 98.25 91 ALA A N 1
ATOM 706 C CA . ALA A 1 91 ? 9.808 -13.364 -1.012 1.00 98.25 91 ALA A CA 1
ATOM 707 C C . ALA A 1 91 ? 8.956 -12.723 0.100 1.00 98.25 91 ALA A C 1
ATOM 709 O O . ALA A 1 91 ? 8.832 -13.288 1.186 1.00 98.25 91 ALA A O 1
ATOM 710 N N . SER A 1 92 ? 8.323 -11.580 -0.186 1.00 97.62 92 SER A N 1
ATOM 711 C CA . SER A 1 92 ? 7.402 -10.889 0.718 1.00 97.62 92 SER A CA 1
ATOM 712 C C . SER A 1 92 ? 6.150 -11.732 0.966 1.00 97.62 92 SER A C 1
ATOM 714 O O . SER A 1 92 ? 5.845 -11.991 2.123 1.00 97.62 92 SER A O 1
ATOM 716 N N . ILE A 1 93 ? 5.483 -12.255 -0.070 1.00 98.06 93 ILE A N 1
ATOM 717 C CA . ILE A 1 93 ? 4.312 -13.142 0.085 1.00 98.06 93 ILE A CA 1
ATOM 718 C C . ILE A 1 93 ? 4.665 -14.383 0.921 1.00 98.06 93 ILE A C 1
ATOM 720 O O . ILE A 1 93 ? 3.923 -14.745 1.833 1.00 98.06 93 ILE A O 1
ATOM 724 N N . ALA A 1 94 ? 5.816 -15.014 0.667 1.00 98.25 94 ALA A N 1
ATOM 725 C CA . ALA A 1 94 ? 6.269 -16.177 1.431 1.00 98.25 94 ALA A CA 1
ATOM 726 C C . ALA A 1 94 ? 6.574 -15.844 2.906 1.00 98.25 94 ALA A C 1
ATOM 728 O O . ALA A 1 94 ? 6.317 -16.667 3.791 1.00 98.25 94 ALA A O 1
ATOM 729 N N . LEU A 1 95 ? 7.102 -14.646 3.183 1.00 97.56 95 LEU A N 1
ATOM 730 C CA . LEU A 1 95 ? 7.338 -14.154 4.540 1.00 97.56 95 LEU A CA 1
ATOM 731 C C . LEU A 1 95 ? 6.022 -13.887 5.279 1.00 97.56 95 LEU A C 1
ATOM 733 O O . LEU A 1 95 ? 5.871 -14.338 6.411 1.00 97.56 95 LEU A O 1
ATOM 737 N N . GLU A 1 96 ? 5.062 -13.221 4.636 1.00 97.50 96 GLU A N 1
ATOM 738 C CA . GLU A 1 96 ? 3.743 -12.924 5.212 1.00 97.50 96 GLU A CA 1
ATOM 739 C C . GLU A 1 96 ? 2.932 -14.198 5.459 1.00 97.50 96 GLU A C 1
ATOM 741 O O . GLU A 1 96 ? 2.333 -14.349 6.520 1.00 97.50 96 GLU A O 1
ATOM 746 N N . TRP A 1 97 ? 2.980 -15.168 4.540 1.00 97.38 97 TRP A N 1
ATOM 747 C CA . TRP A 1 97 ? 2.365 -16.482 4.738 1.00 97.38 97 TRP A CA 1
ATOM 748 C C . TRP A 1 97 ? 2.953 -17.208 5.954 1.00 97.38 97 TRP A C 1
ATOM 750 O O . TRP A 1 97 ? 2.218 -17.755 6.777 1.00 97.38 97 TRP A O 1
ATOM 760 N N . ARG A 1 98 ? 4.285 -17.186 6.116 1.00 96.81 98 ARG A N 1
ATOM 761 C CA . ARG A 1 98 ? 4.941 -17.740 7.311 1.00 96.81 98 ARG A CA 1
ATOM 762 C C . ARG A 1 98 ? 4.569 -16.968 8.573 1.00 96.81 98 ARG A C 1
ATOM 764 O O . ARG A 1 98 ? 4.370 -17.603 9.604 1.00 96.81 98 ARG A O 1
ATOM 771 N N . LEU A 1 99 ? 4.469 -15.643 8.501 1.00 95.62 99 LEU A N 1
ATOM 772 C CA . LEU A 1 99 ? 4.071 -14.805 9.627 1.00 95.62 99 LEU A CA 1
ATOM 773 C C . LEU A 1 99 ? 2.643 -15.142 10.074 1.00 95.62 99 LEU A C 1
ATOM 775 O O . LEU A 1 99 ? 2.464 -15.455 11.243 1.00 95.62 99 LEU A O 1
ATOM 779 N N . ALA A 1 100 ? 1.679 -15.185 9.147 1.00 94.88 100 ALA A N 1
ATOM 780 C CA . ALA A 1 100 ? 0.294 -15.592 9.398 1.00 94.88 100 ALA A CA 1
ATOM 781 C C . ALA A 1 100 ? 0.192 -17.027 9.951 1.00 94.88 100 ALA A C 1
ATOM 783 O O . ALA A 1 100 ? -0.560 -17.300 10.885 1.00 94.88 100 ALA A O 1
ATOM 784 N N . HIS A 1 101 ? 0.983 -17.960 9.415 1.00 94.44 101 HIS A N 1
ATOM 785 C CA . HIS A 1 101 ? 1.011 -19.338 9.899 1.00 94.44 101 HIS A CA 1
ATOM 786 C C . HIS A 1 101 ? 1.534 -19.430 11.341 1.00 94.44 101 HIS A C 1
ATOM 788 O O . HIS A 1 101 ? 0.834 -19.937 12.212 1.00 94.44 101 HIS A O 1
ATOM 794 N N . TRP A 1 102 ? 2.715 -18.881 11.645 1.00 93.75 102 TRP A N 1
ATOM 795 C CA . TRP A 1 102 ? 3.246 -18.903 13.016 1.00 93.75 102 TRP A CA 1
ATOM 796 C C . TRP A 1 102 ? 2.442 -18.027 13.985 1.00 93.75 102 TRP A C 1
ATOM 798 O O . TRP A 1 102 ? 2.405 -18.321 15.177 1.00 93.75 102 TRP A O 1
ATOM 808 N N . SER A 1 103 ? 1.748 -16.998 13.495 1.00 90.94 103 SER A N 1
ATOM 809 C CA . SER A 1 103 ? 0.813 -16.212 14.297 1.00 90.94 103 SER A CA 1
ATOM 810 C C . SER A 1 103 ? -0.559 -16.871 14.481 1.00 90.94 103 SER A C 1
ATOM 812 O O . SER A 1 103 ? -1.343 -16.354 15.269 1.00 90.94 103 SER A O 1
ATOM 814 N N . SER A 1 104 ? -0.852 -18.010 13.845 1.00 89.25 104 SER A N 1
ATOM 815 C CA . SER A 1 104 ? -2.067 -18.812 14.099 1.00 89.25 104 SER A CA 1
ATOM 816 C C . SER A 1 104 ? -1.830 -20.052 14.967 1.00 89.25 104 SER A C 1
ATOM 818 O O . SER A 1 104 ? -2.788 -20.673 15.423 1.00 89.25 104 SER A O 1
ATOM 820 N N . ILE A 1 105 ? -0.570 -20.404 15.245 1.00 88.25 105 ILE A N 1
ATOM 821 C CA . ILE A 1 105 ? -0.214 -21.548 16.094 1.00 88.25 105 ILE A CA 1
ATOM 822 C C . ILE A 1 105 ? -0.036 -21.095 17.546 1.00 88.25 105 ILE A C 1
ATOM 824 O O . ILE A 1 105 ? 0.893 -20.351 17.858 1.00 88.25 105 ILE A O 1
ATOM 828 N N . GLY A 1 106 ? -0.884 -21.614 18.434 1.00 75.00 106 GLY A N 1
ATOM 829 C CA . GLY A 1 106 ? -0.785 -21.465 19.889 1.00 75.00 106 GLY A CA 1
ATOM 830 C C . GLY A 1 106 ? -2.139 -21.176 20.535 1.00 75.00 106 GLY A C 1
ATOM 831 O O . GLY A 1 106 ? -3.004 -20.550 19.927 1.00 75.00 106 GLY A O 1
ATOM 832 N N . SER A 1 107 ? -2.328 -21.625 21.774 1.00 70.12 107 SER A N 1
ATOM 833 C CA . SER A 1 107 ? -3.459 -21.204 22.606 1.00 70.12 107 SER A CA 1
ATOM 834 C C . SER A 1 107 ? -3.140 -19.871 23.308 1.00 70.12 107 SER A C 1
ATOM 836 O O . SER A 1 107 ? -1.967 -19.505 23.422 1.00 70.12 107 SER A O 1
ATOM 838 N N . PRO A 1 108 ? -4.139 -19.141 23.844 1.00 65.44 108 PRO A N 1
ATOM 839 C CA . PRO A 1 108 ? -3.892 -17.936 24.644 1.00 65.44 108 PRO A CA 1
ATOM 840 C C . PRO A 1 108 ? -3.023 -18.158 25.894 1.00 65.44 108 PRO A C 1
ATOM 842 O O . PRO A 1 108 ? -2.529 -17.188 26.460 1.00 65.44 108 PRO A O 1
ATOM 845 N N . THR A 1 109 ? -2.846 -19.411 26.328 1.00 70.06 109 THR A N 1
ATOM 846 C CA . THR A 1 109 ? -2.115 -19.794 27.545 1.00 70.06 109 THR A CA 1
ATOM 847 C C . THR A 1 109 ? -0.681 -20.276 27.294 1.00 70.06 109 THR A C 1
ATOM 849 O O . THR A 1 109 ? 0.080 -20.369 28.249 1.00 70.06 109 THR A O 1
ATOM 852 N N . GLU A 1 110 ? -0.284 -20.575 26.050 1.00 72.56 110 GLU A N 1
ATOM 853 C CA . GLU A 1 110 ? 1.068 -21.058 25.709 1.00 72.56 110 GLU A CA 1
ATOM 854 C C . GLU A 1 110 ? 1.827 -20.043 24.839 1.00 72.56 110 GLU A C 1
ATOM 856 O O . GLU A 1 110 ? 1.619 -19.930 23.630 1.00 72.56 110 GLU A O 1
ATOM 861 N N . THR A 1 111 ? 2.727 -19.280 25.462 1.00 62.53 111 THR A N 1
ATOM 862 C CA . THR A 1 111 ? 3.318 -18.065 24.870 1.00 62.53 111 THR A CA 1
ATOM 863 C C . THR A 1 111 ? 4.744 -18.252 24.326 1.00 62.53 111 THR A C 1
ATOM 865 O O . THR A 1 111 ? 5.134 -17.609 23.342 1.00 62.53 111 THR A O 1
ATOM 868 N N . GLU A 1 112 ? 5.536 -19.145 24.926 1.00 66.88 112 GLU A N 1
ATOM 869 C CA . GLU A 1 112 ? 6.981 -19.262 24.673 1.00 66.88 112 GLU A CA 1
ATOM 870 C C . GLU A 1 112 ? 7.378 -19.757 23.263 1.00 66.88 112 GLU A C 1
ATOM 872 O O . GLU A 1 112 ? 8.155 -19.065 22.592 1.00 66.88 112 GLU A O 1
ATOM 877 N N . PRO A 1 113 ? 6.864 -20.889 22.730 1.00 62.34 113 PRO A N 1
ATOM 878 C CA . PRO A 1 113 ? 7.326 -21.404 21.434 1.00 62.34 113 PRO A CA 1
ATOM 879 C C . PRO A 1 113 ? 6.870 -20.547 20.239 1.00 62.34 113 PRO A C 1
ATOM 881 O O . PRO A 1 113 ? 7.460 -20.627 19.157 1.00 62.34 113 PRO A O 1
ATOM 884 N N . ARG A 1 114 ? 5.829 -19.725 20.427 1.00 77.56 114 ARG A N 1
ATOM 885 C CA . ARG A 1 114 ? 5.235 -18.843 19.410 1.00 77.56 114 ARG A CA 1
ATOM 886 C C . ARG A 1 114 ? 5.985 -17.515 19.295 1.00 77.56 114 ARG A C 1
ATOM 888 O O . ARG A 1 114 ? 6.369 -17.114 18.194 1.00 77.56 114 ARG A O 1
ATOM 895 N N . SER A 1 115 ? 6.204 -16.845 20.428 1.00 80.44 115 SER A N 1
ATOM 896 C CA . SER A 1 115 ? 6.746 -15.480 20.484 1.00 80.44 115 SER A CA 1
ATOM 897 C C . SER A 1 115 ? 8.125 -15.359 19.828 1.00 80.44 115 SER A C 1
ATOM 899 O O . SER A 1 115 ? 8.347 -14.449 19.030 1.00 80.44 115 SER A O 1
ATOM 901 N N . SER A 1 116 ? 9.025 -16.314 20.081 1.00 89.19 116 SER A N 1
ATOM 902 C CA . SER A 1 116 ? 10.387 -16.320 19.533 1.00 89.19 116 SER A CA 1
ATOM 903 C C . SER A 1 116 ? 10.421 -16.356 17.998 1.00 89.19 116 SER A C 1
ATOM 905 O O . SER A 1 116 ? 11.104 -15.537 17.381 1.00 89.19 116 SER A O 1
ATOM 907 N N . LYS A 1 117 ? 9.667 -17.254 17.352 1.00 92.81 117 LYS A N 1
ATOM 908 C CA . LYS A 1 117 ? 9.642 -17.379 15.882 1.00 92.81 117 LYS A CA 1
ATOM 909 C C . LYS A 1 117 ? 8.981 -16.181 15.209 1.00 92.81 117 LYS A C 1
ATOM 911 O O . LYS A 1 117 ? 9.528 -15.653 14.243 1.00 92.81 117 LYS A O 1
ATOM 916 N N . VAL A 1 118 ? 7.837 -15.733 15.731 1.00 93.50 118 VAL A N 1
ATOM 917 C CA . VAL A 1 118 ? 7.121 -14.560 15.204 1.00 93.50 118 VAL A CA 1
ATOM 918 C C . VAL A 1 118 ? 7.993 -13.305 15.318 1.00 93.50 118 VAL A C 1
ATOM 920 O O . VAL A 1 118 ? 8.104 -12.558 14.348 1.00 93.50 118 VAL A O 1
ATOM 923 N N . ARG A 1 119 ? 8.704 -13.127 16.441 1.00 93.75 119 ARG A N 1
ATOM 924 C CA . ARG A 1 119 ? 9.690 -12.053 16.631 1.00 93.75 119 ARG A CA 1
ATOM 925 C C . ARG A 1 119 ? 10.777 -12.060 15.555 1.00 93.75 119 ARG A C 1
ATOM 927 O O . ARG A 1 119 ? 10.957 -11.043 14.897 1.00 93.75 119 ARG A O 1
ATOM 934 N N . HIS A 1 120 ? 11.456 -13.187 15.323 1.00 95.75 120 HIS A N 1
ATOM 935 C CA . HIS A 1 120 ? 12.514 -13.260 14.303 1.00 95.75 120 HIS A CA 1
ATOM 936 C C . HIS A 1 120 ? 11.987 -12.955 12.889 1.00 95.75 120 HIS A C 1
ATOM 938 O O . HIS A 1 120 ? 12.662 -12.280 12.116 1.00 95.75 120 HIS A O 1
ATOM 944 N N . LEU A 1 121 ? 10.774 -13.409 12.546 1.00 96.50 121 LEU A N 1
ATOM 945 C CA . LEU A 1 121 ? 10.149 -13.104 11.252 1.00 96.50 121 LEU A CA 1
ATOM 946 C C . LEU A 1 121 ? 9.792 -11.615 11.112 1.00 96.50 121 LEU A C 1
ATOM 948 O O . LEU A 1 121 ? 9.954 -11.055 10.030 1.00 96.50 121 LEU A O 1
ATOM 952 N N . LEU A 1 122 ? 9.355 -10.959 12.191 1.00 95.56 122 LEU A N 1
ATOM 953 C CA . LEU A 1 122 ? 9.091 -9.517 12.212 1.00 95.56 122 LEU A CA 1
ATOM 954 C C . LEU A 1 122 ? 10.373 -8.682 12.160 1.00 95.56 122 LEU A C 1
ATOM 956 O O . LEU A 1 122 ? 10.425 -7.714 11.409 1.00 95.56 122 LEU A O 1
ATOM 960 N N . GLU A 1 123 ? 11.419 -9.058 12.896 1.00 96.00 123 GLU A N 1
ATOM 961 C CA . GLU A 1 123 ? 12.724 -8.386 12.840 1.00 96.00 123 GLU A CA 1
ATOM 962 C C . GLU A 1 123 ? 13.340 -8.512 11.426 1.00 96.00 123 GLU A C 1
ATOM 964 O O . GLU A 1 123 ? 13.832 -7.523 10.874 1.00 96.00 123 GLU A O 1
ATOM 969 N N . LEU A 1 124 ? 13.194 -9.678 10.774 1.00 97.19 124 LEU A N 1
ATOM 970 C CA . LEU A 1 124 ? 13.550 -9.902 9.364 1.00 97.19 124 LEU A CA 1
ATOM 971 C C . LEU A 1 124 ? 12.697 -9.058 8.392 1.00 97.19 124 LEU A C 1
ATOM 973 O O . LEU A 1 124 ? 13.220 -8.509 7.421 1.00 97.19 124 LEU A O 1
ATOM 977 N N . LYS A 1 125 ? 11.391 -8.921 8.645 1.00 96.62 125 LYS A N 1
ATOM 978 C CA . LYS A 1 125 ? 10.490 -8.090 7.832 1.00 96.62 125 LYS A CA 1
ATOM 979 C C . LYS A 1 125 ? 10.827 -6.599 7.935 1.00 96.62 125 LYS A C 1
ATOM 981 O O . LYS A 1 125 ? 10.829 -5.895 6.932 1.00 96.62 125 LYS A O 1
ATOM 986 N N . LEU A 1 126 ? 11.106 -6.117 9.144 1.00 95.88 126 LEU A N 1
ATOM 987 C CA . LEU A 1 126 ? 11.255 -4.690 9.426 1.00 95.88 126 LEU A CA 1
ATOM 988 C C . LEU A 1 126 ? 12.597 -4.114 8.987 1.00 95.88 126 LEU A C 1
ATOM 990 O O . LEU A 1 126 ? 12.630 -2.960 8.567 1.00 95.88 126 LEU A O 1
ATOM 994 N N . VAL A 1 127 ? 13.690 -4.879 9.080 1.00 96.56 127 VAL A N 1
ATOM 995 C CA . VAL A 1 127 ? 15.035 -4.366 8.774 1.00 96.56 127 VAL A CA 1
ATOM 996 C C . VAL A 1 127 ? 15.505 -4.796 7.376 1.00 96.56 127 VAL A C 1
ATOM 998 O O . VAL A 1 127 ? 15.446 -3.960 6.471 1.00 96.56 127 VAL A O 1
ATOM 1001 N N . PRO A 1 128 ? 15.932 -6.050 7.115 1.00 97.81 128 PRO A N 1
ATOM 1002 C CA . PRO A 1 128 ? 16.511 -6.392 5.815 1.00 97.81 128 PRO A CA 1
ATOM 1003 C C . PRO A 1 128 ? 15.504 -6.336 4.660 1.00 97.81 128 PRO A C 1
ATOM 1005 O O . PRO A 1 128 ? 15.888 -5.927 3.568 1.00 97.81 128 PRO A O 1
ATOM 1008 N N . PHE A 1 129 ? 14.222 -6.658 4.871 1.00 97.81 129 PHE A N 1
ATOM 1009 C CA . PHE A 1 129 ? 13.206 -6.503 3.817 1.00 97.81 129 PHE A CA 1
ATOM 1010 C C . PHE A 1 129 ? 12.900 -5.033 3.482 1.00 97.81 129 PHE A C 1
ATOM 1012 O O . PHE A 1 129 ? 12.671 -4.733 2.312 1.00 97.81 129 PHE A O 1
ATOM 1019 N N . SER A 1 130 ? 12.955 -4.111 4.449 1.00 97.31 130 SER A N 1
ATOM 1020 C CA . SER A 1 130 ? 12.814 -2.665 4.192 1.00 97.31 130 SER A CA 1
ATOM 1021 C C . SER A 1 130 ? 14.021 -2.092 3.448 1.00 97.31 130 SER A C 1
ATOM 1023 O O . SER A 1 130 ? 13.857 -1.284 2.536 1.00 97.31 130 SER A O 1
ATOM 1025 N N . ILE A 1 131 ? 15.235 -2.539 3.793 1.00 97.75 131 ILE A N 1
ATOM 1026 C CA . ILE A 1 131 ? 16.468 -2.164 3.081 1.00 97.75 131 ILE A CA 1
ATOM 1027 C C . ILE A 1 131 ? 16.435 -2.706 1.646 1.00 97.75 131 ILE A C 1
ATOM 1029 O O . ILE A 1 131 ? 16.710 -1.966 0.705 1.00 97.75 131 ILE A O 1
ATOM 1033 N N . LEU A 1 132 ? 16.043 -3.970 1.458 1.00 98.06 132 LEU A N 1
ATOM 1034 C CA . LEU A 1 132 ? 15.905 -4.574 0.134 1.00 98.06 132 LEU A CA 1
ATOM 1035 C C . LEU A 1 132 ? 14.850 -3.844 -0.711 1.00 98.06 132 LEU A C 1
ATOM 1037 O O . LEU A 1 132 ? 15.112 -3.545 -1.872 1.00 98.06 132 LEU A O 1
ATOM 1041 N N . LEU A 1 133 ? 13.698 -3.496 -0.128 1.00 97.94 133 LEU A N 1
ATOM 1042 C CA . LEU A 1 133 ? 12.660 -2.718 -0.808 1.00 97.94 133 LEU A CA 1
ATOM 1043 C C . LEU A 1 133 ? 13.148 -1.320 -1.208 1.00 97.94 133 LEU A C 1
ATOM 1045 O O . LEU A 1 133 ? 12.871 -0.882 -2.321 1.00 97.94 133 LEU A O 1
ATOM 1049 N N . LEU A 1 134 ? 13.909 -0.640 -0.344 1.00 98.19 134 LEU A N 1
ATOM 1050 C CA . LEU A 1 134 ? 14.526 0.647 -0.670 1.00 98.19 134 LEU A CA 1
ATOM 1051 C C . LEU A 1 134 ? 15.493 0.518 -1.858 1.00 98.19 134 LEU A C 1
ATOM 1053 O O . LEU A 1 134 ? 15.450 1.348 -2.761 1.00 98.19 134 LEU A O 1
ATOM 1057 N N . LEU A 1 135 ? 16.322 -0.531 -1.909 1.00 98.12 135 LEU A N 1
ATOM 1058 C CA . LEU A 1 135 ? 17.222 -0.784 -3.044 1.00 98.12 135 LEU A CA 1
ATOM 1059 C C . LEU A 1 135 ? 16.452 -1.074 -4.344 1.00 98.12 135 LEU A C 1
ATOM 1061 O O . LEU A 1 135 ? 16.798 -0.528 -5.394 1.00 98.12 135 LEU A O 1
ATOM 1065 N N . VAL A 1 136 ? 15.380 -1.873 -4.277 1.00 98.38 136 VAL A N 1
ATOM 1066 C CA . VAL A 1 136 ? 14.469 -2.103 -5.412 1.00 98.38 136 VAL A CA 1
ATOM 1067 C C . VAL A 1 136 ? 13.879 -0.772 -5.883 1.00 98.38 136 VAL A C 1
ATOM 1069 O O . VAL A 1 136 ? 14.020 -0.426 -7.054 1.00 98.38 136 VAL A O 1
ATOM 1072 N N . TRP A 1 137 ? 13.306 0.023 -4.980 1.00 98.31 137 TRP A N 1
ATOM 1073 C CA . TRP A 1 137 ? 12.720 1.322 -5.307 1.00 98.31 137 TRP A CA 1
ATOM 1074 C C . TRP A 1 137 ? 13.729 2.291 -5.945 1.00 98.31 137 TRP A C 1
ATOM 1076 O O . TRP A 1 137 ? 13.431 2.894 -6.976 1.00 98.31 137 TRP A O 1
ATOM 1086 N N . MET A 1 138 ? 14.951 2.382 -5.406 1.00 98.25 138 MET A N 1
ATOM 1087 C CA . MET A 1 138 ? 16.027 3.210 -5.970 1.00 98.25 138 MET A CA 1
ATOM 1088 C C . MET A 1 138 ? 16.396 2.805 -7.406 1.00 98.25 138 MET A C 1
ATOM 1090 O O . MET A 1 138 ? 16.675 3.678 -8.232 1.00 98.25 138 MET A O 1
ATOM 1094 N N . SER A 1 139 ? 16.369 1.506 -7.736 1.00 97.94 139 SER A N 1
ATOM 1095 C CA . SER A 1 139 ? 16.628 1.038 -9.108 1.00 97.94 139 SER A CA 1
ATOM 1096 C C . SER A 1 139 ? 15.527 1.467 -10.087 1.00 97.94 139 SER A C 1
ATOM 1098 O O . SER A 1 139 ? 15.831 1.926 -11.188 1.00 97.94 139 SER A O 1
ATOM 1100 N N . GLY A 1 140 ? 14.260 1.427 -9.661 1.00 97.94 140 GLY A N 1
ATOM 1101 C CA . GLY A 1 140 ? 13.128 1.889 -10.466 1.00 97.94 140 GLY A CA 1
ATOM 1102 C C . GLY A 1 140 ? 13.085 3.411 -10.622 1.00 97.94 140 GLY A C 1
ATOM 1103 O O . GLY A 1 140 ? 12.846 3.903 -11.723 1.00 97.94 140 GLY A O 1
ATOM 1104 N N . LEU A 1 141 ? 13.412 4.171 -9.570 1.00 97.88 141 LEU A N 1
ATOM 1105 C CA . LEU A 1 141 ? 13.589 5.625 -9.663 1.00 97.88 141 LEU A CA 1
ATOM 1106 C C . LEU A 1 141 ? 14.720 5.994 -10.638 1.00 97.88 141 LEU A C 1
ATOM 1108 O O . LEU A 1 141 ? 14.567 6.916 -11.438 1.00 97.88 141 LEU A O 1
ATOM 1112 N N . SER A 1 142 ? 15.829 5.248 -10.611 1.00 97.94 142 SER A N 1
ATOM 1113 C CA . SER A 1 142 ? 16.935 5.437 -11.557 1.00 97.94 142 SER A CA 1
ATOM 1114 C C . SER A 1 142 ? 16.500 5.149 -12.997 1.00 97.94 142 SER A C 1
ATOM 1116 O O . SER A 1 142 ? 16.817 5.934 -13.885 1.00 97.94 142 SER A O 1
ATOM 1118 N N . ALA A 1 143 ? 15.710 4.095 -13.239 1.00 97.75 143 ALA A N 1
ATOM 1119 C CA . ALA A 1 143 ? 15.131 3.842 -14.559 1.00 97.75 143 ALA A CA 1
ATOM 1120 C C . ALA A 1 143 ? 14.267 5.028 -15.035 1.00 97.75 143 ALA A C 1
ATOM 1122 O O . ALA A 1 143 ? 14.466 5.527 -16.140 1.00 97.75 143 ALA A O 1
ATOM 1123 N N . VAL A 1 144 ? 13.375 5.558 -14.189 1.00 97.19 144 VAL A N 1
ATOM 1124 C CA . VAL A 1 144 ? 12.559 6.741 -14.536 1.00 97.19 144 VAL A CA 1
ATOM 1125 C C . VAL A 1 144 ? 13.426 7.963 -14.873 1.00 97.19 144 VAL A C 1
ATOM 1127 O O . VAL A 1 144 ? 13.092 8.695 -15.801 1.00 97.19 144 VAL A O 1
ATOM 1130 N N . ALA A 1 145 ? 14.555 8.164 -14.187 1.00 97.38 145 ALA A N 1
ATOM 1131 C CA . ALA A 1 145 ? 15.471 9.274 -14.462 1.00 97.38 145 ALA A CA 1
ATOM 1132 C C . ALA A 1 145 ? 16.171 9.180 -15.836 1.00 97.38 145 ALA A C 1
ATOM 1134 O O . ALA A 1 145 ? 16.419 10.214 -16.453 1.00 97.38 145 ALA A O 1
ATOM 1135 N N . PHE A 1 146 ? 16.454 7.972 -16.340 1.00 96.81 146 PHE A N 1
ATOM 1136 C CA . PHE A 1 146 ? 17.058 7.764 -17.668 1.00 96.81 146 PHE A CA 1
ATOM 1137 C C . PHE A 1 146 ? 16.042 7.699 -18.821 1.00 96.81 146 PHE A C 1
ATOM 1139 O O . PHE A 1 146 ? 16.424 7.828 -19.984 1.00 96.81 146 PHE A O 1
ATOM 1146 N N . ALA A 1 147 ? 14.749 7.544 -18.529 1.00 95.81 147 ALA A N 1
ATOM 1147 C CA . ALA A 1 147 ? 13.715 7.402 -19.552 1.00 95.81 147 ALA A CA 1
ATOM 1148 C C . ALA A 1 147 ? 13.606 8.574 -20.556 1.00 95.81 147 ALA A C 1
ATOM 1150 O O . ALA A 1 147 ? 13.407 8.297 -21.738 1.00 95.81 147 ALA A O 1
ATOM 1151 N N . PRO A 1 148 ? 13.764 9.863 -20.172 1.00 95.62 148 PRO A N 1
ATOM 1152 C CA . PRO A 1 148 ? 13.726 10.964 -21.138 1.00 95.62 148 PRO A CA 1
ATOM 1153 C C . PRO A 1 148 ? 14.858 10.891 -22.171 1.00 95.62 148 PRO A C 1
ATOM 1155 O O . PRO A 1 148 ? 14.624 11.178 -23.341 1.00 95.62 148 PRO A O 1
ATOM 1158 N N . LEU A 1 149 ? 16.058 10.467 -21.751 1.00 95.31 149 LEU A N 1
ATOM 1159 C CA . LEU A 1 149 ? 17.211 10.280 -22.638 1.00 95.31 149 LEU A CA 1
ATOM 1160 C C . LEU A 1 149 ? 16.972 9.119 -23.611 1.00 95.31 149 LEU A C 1
ATOM 1162 O O . LEU A 1 149 ? 17.224 9.252 -24.804 1.00 95.31 149 LEU A O 1
ATOM 1166 N N . TYR A 1 150 ? 16.442 8.000 -23.109 1.00 94.62 150 TYR A N 1
ATOM 1167 C CA . TYR A 1 150 ? 16.094 6.851 -23.943 1.00 94.62 150 TYR A CA 1
ATOM 1168 C C . TYR A 1 150 ? 15.040 7.206 -24.998 1.00 94.62 150 TYR A C 1
ATOM 1170 O O . TYR A 1 150 ? 15.266 6.960 -26.180 1.00 94.62 150 TYR A O 1
ATOM 1178 N N . ASN A 1 151 ? 13.935 7.844 -24.596 1.00 92.88 151 ASN A N 1
ATOM 1179 C CA . ASN A 1 151 ? 12.876 8.251 -25.523 1.00 92.88 151 ASN A CA 1
ATOM 1180 C C . ASN A 1 151 ? 13.411 9.206 -26.603 1.00 92.88 151 ASN A C 1
ATOM 1182 O O . ASN A 1 151 ? 13.170 8.972 -27.780 1.00 92.88 151 ASN A O 1
ATOM 1186 N N . TYR A 1 152 ? 14.210 10.210 -26.221 1.00 94.25 152 TYR A N 1
ATOM 1187 C CA . TYR A 1 152 ? 14.850 11.131 -27.168 1.00 94.25 152 TYR A CA 1
ATOM 1188 C C . TYR A 1 152 ? 15.703 10.401 -28.223 1.00 94.25 152 TYR A C 1
ATOM 1190 O O . TYR A 1 152 ? 15.608 10.692 -29.413 1.00 94.25 152 TYR A O 1
ATOM 1198 N N . CYS A 1 153 ? 16.502 9.416 -27.806 1.00 94.25 153 CYS A N 1
ATOM 1199 C CA . CYS A 1 153 ? 17.338 8.630 -28.715 1.00 94.25 153 CYS A CA 1
ATOM 1200 C C . CYS A 1 153 ? 16.539 7.672 -29.611 1.00 94.25 153 CYS A C 1
ATOM 1202 O O . CYS A 1 153 ? 16.888 7.482 -30.779 1.00 94.25 153 CYS A O 1
ATOM 1204 N N . VAL A 1 154 ? 15.453 7.089 -29.094 1.00 90.62 154 VAL A N 1
ATOM 1205 C CA . VAL A 1 154 ? 14.528 6.268 -29.889 1.00 90.62 154 VAL A CA 1
ATOM 1206 C C . VAL A 1 154 ? 13.817 7.124 -30.939 1.00 90.62 154 VAL A C 1
ATOM 1208 O O . VAL A 1 154 ? 13.789 6.728 -32.103 1.00 90.62 154 VAL A O 1
ATOM 1211 N N . ASP A 1 155 ? 13.324 8.309 -30.571 1.00 91.19 155 ASP A N 1
ATOM 1212 C CA . ASP A 1 155 ? 12.674 9.249 -31.493 1.00 91.19 155 ASP A CA 1
ATOM 1213 C C . ASP A 1 155 ? 13.643 9.709 -32.600 1.00 91.19 155 ASP A C 1
ATOM 1215 O O . ASP A 1 155 ? 13.285 9.699 -33.779 1.00 91.19 155 ASP A O 1
ATOM 1219 N N . LEU A 1 156 ? 14.899 10.026 -32.253 1.00 92.19 156 LEU A N 1
ATOM 1220 C CA . LEU A 1 156 ? 15.945 10.397 -33.216 1.00 92.19 156 LEU A CA 1
ATOM 1221 C C . LEU A 1 156 ? 16.249 9.259 -34.209 1.00 92.19 156 LEU A C 1
ATOM 1223 O O . LEU A 1 156 ? 16.362 9.480 -35.415 1.00 92.19 156 LEU A O 1
ATOM 1227 N N . THR A 1 157 ? 16.327 8.022 -33.714 1.00 90.25 157 THR A N 1
ATOM 1228 C CA . THR A 1 157 ? 16.567 6.831 -34.546 1.00 90.25 157 THR A CA 1
ATOM 1229 C C . THR A 1 157 ? 15.372 6.533 -35.454 1.00 90.25 157 THR A C 1
ATOM 1231 O O . THR A 1 157 ? 15.551 6.195 -36.625 1.00 90.25 157 THR A O 1
ATOM 1234 N N . GLN A 1 158 ? 14.142 6.714 -34.960 1.00 89.62 158 GLN A N 1
ATOM 1235 C CA . GLN A 1 158 ? 12.932 6.617 -35.779 1.00 89.62 158 GLN A CA 1
ATOM 1236 C C . GLN A 1 158 ? 12.887 7.699 -36.861 1.00 89.62 158 GLN A C 1
ATOM 1238 O O . GLN A 1 158 ? 12.534 7.384 -37.998 1.00 89.62 158 GLN A O 1
ATOM 1243 N N . GLN A 1 159 ? 13.281 8.940 -36.553 1.00 91.31 159 GLN A N 1
ATOM 1244 C CA . GLN A 1 159 ? 13.333 10.010 -37.547 1.00 91.31 159 GLN A CA 1
ATOM 1245 C C . GLN A 1 159 ? 14.312 9.665 -38.677 1.00 91.31 159 GLN A C 1
ATOM 1247 O O . GLN A 1 159 ? 13.892 9.649 -39.836 1.00 91.31 159 GLN A O 1
ATOM 1252 N N . ASN A 1 160 ? 15.556 9.298 -38.351 1.00 90.31 160 ASN A N 1
ATOM 1253 C CA . ASN A 1 160 ? 16.573 8.917 -39.339 1.00 90.31 160 ASN A CA 1
ATOM 1254 C C . ASN A 1 160 ? 16.106 7.742 -40.220 1.00 90.31 160 ASN A C 1
ATOM 1256 O O . ASN A 1 160 ? 16.197 7.800 -41.446 1.00 90.31 160 ASN A O 1
ATOM 1260 N N . ASN A 1 161 ? 15.525 6.702 -39.612 1.00 88.25 161 ASN A N 1
ATOM 1261 C CA . ASN A 1 161 ? 14.962 5.571 -40.353 1.00 88.25 161 ASN A CA 1
ATOM 1262 C C . ASN A 1 161 ? 13.779 5.986 -41.245 1.00 88.25 161 ASN A C 1
ATOM 1264 O O . ASN A 1 161 ? 13.625 5.443 -42.336 1.00 88.25 161 ASN A O 1
ATOM 1268 N N . SER A 1 162 ? 12.961 6.955 -40.820 1.00 88.19 162 SER A N 1
ATOM 1269 C CA . SER A 1 162 ? 11.843 7.474 -41.618 1.00 88.19 162 SER A CA 1
ATOM 1270 C C . SER A 1 162 ? 12.295 8.331 -42.804 1.00 88.19 162 SER A C 1
ATOM 1272 O O . SER A 1 162 ? 11.611 8.355 -43.824 1.00 88.19 162 SER A O 1
ATOM 1274 N N . GLU A 1 163 ? 13.439 9.012 -42.701 1.00 88.88 163 GLU A N 1
ATOM 1275 C CA . GLU A 1 163 ? 14.039 9.761 -43.810 1.00 88.88 163 GLU A CA 1
ATOM 1276 C C . GLU A 1 163 ? 14.605 8.789 -44.856 1.00 88.88 163 GLU A C 1
ATOM 1278 O O . GLU A 1 163 ? 14.210 8.867 -46.018 1.00 88.88 163 GLU A O 1
ATOM 1283 N N . ILE A 1 164 ? 15.371 7.775 -44.430 1.00 86.50 164 ILE A N 1
ATOM 1284 C CA . ILE A 1 164 ? 15.853 6.688 -45.305 1.00 86.50 164 ILE A CA 1
ATOM 1285 C C . ILE A 1 164 ? 14.680 5.937 -45.960 1.00 86.50 164 ILE A C 1
ATOM 1287 O O . ILE A 1 164 ? 14.702 5.658 -47.157 1.00 86.50 164 ILE A O 1
ATOM 1291 N N . GLN A 1 165 ? 13.619 5.628 -45.203 1.00 83.94 165 GLN A N 1
ATOM 1292 C CA . GLN A 1 165 ? 12.429 4.994 -45.773 1.00 83.94 165 GLN A CA 1
ATOM 1293 C C . GLN A 1 165 ? 11.688 5.905 -46.750 1.00 83.94 165 GLN A C 1
ATOM 1295 O O . GLN A 1 165 ? 11.198 5.394 -47.747 1.00 83.94 165 GLN A O 1
ATOM 1300 N N . ARG A 1 166 ? 11.609 7.225 -46.531 1.00 83.19 166 ARG A N 1
ATOM 1301 C CA . ARG A 1 166 ? 10.981 8.145 -47.499 1.00 83.19 166 ARG A CA 1
ATOM 1302 C C . ARG A 1 166 ? 11.736 8.198 -48.822 1.00 83.19 166 ARG A C 1
ATOM 1304 O O . ARG A 1 166 ? 11.079 8.225 -49.853 1.00 83.19 166 ARG A O 1
ATOM 1311 N N . GLU A 1 167 ? 13.067 8.138 -48.808 1.00 82.12 167 GLU A N 1
ATOM 1312 C CA . GLU A 1 167 ? 13.861 8.034 -50.043 1.00 82.12 167 GLU A CA 1
ATOM 1313 C C . GLU A 1 167 ? 13.624 6.710 -50.800 1.00 82.12 167 GLU A C 1
ATOM 1315 O O . GLU A 1 167 ? 13.813 6.657 -52.013 1.00 82.12 167 GLU A O 1
ATOM 1320 N N . MET A 1 168 ? 13.180 5.648 -50.114 1.00 78.88 168 MET A N 1
ATOM 1321 C CA . MET A 1 168 ? 12.867 4.343 -50.720 1.00 78.88 168 MET A CA 1
ATOM 1322 C C . MET A 1 168 ? 11.375 4.103 -51.015 1.00 78.88 168 MET A C 1
ATOM 1324 O O . MET A 1 168 ? 11.055 3.201 -51.787 1.00 78.88 168 MET A O 1
ATOM 1328 N N . ALA A 1 169 ? 10.458 4.843 -50.387 1.00 66.44 169 ALA A N 1
ATOM 1329 C CA . ALA A 1 169 ? 9.023 4.531 -50.348 1.00 66.44 169 ALA A CA 1
ATOM 1330 C C . ALA A 1 169 ? 8.152 5.390 -51.282 1.00 66.44 169 ALA A C 1
ATOM 1332 O O . ALA A 1 169 ? 6.930 5.392 -51.136 1.00 66.44 169 ALA A O 1
ATOM 1333 N N . ASP A 1 170 ? 8.747 6.075 -52.260 1.00 65.25 170 ASP A N 1
ATOM 1334 C CA . ASP A 1 170 ? 8.020 6.881 -53.258 1.00 65.25 170 ASP A CA 1
ATOM 1335 C C . ASP A 1 170 ? 7.160 6.034 -54.237 1.00 65.25 170 ASP A C 1
ATOM 1337 O O . ASP A 1 170 ? 6.500 6.593 -55.108 1.00 65.25 170 ASP A O 1
ATOM 1341 N N . ASP A 1 171 ? 7.132 4.697 -54.082 1.00 61.47 171 ASP A N 1
ATOM 1342 C CA . ASP A 1 171 ? 6.532 3.746 -55.040 1.00 61.47 171 ASP A CA 1
ATOM 1343 C C . ASP A 1 171 ? 5.572 2.681 -54.437 1.00 61.47 171 ASP A C 1
ATOM 1345 O O . ASP A 1 171 ? 5.059 1.847 -55.184 1.00 61.47 171 ASP A O 1
ATOM 1349 N N . ILE A 1 172 ? 5.310 2.639 -53.113 1.00 63.47 172 ILE A N 1
ATOM 1350 C CA . ILE A 1 172 ? 4.423 1.608 -52.505 1.00 63.47 172 ILE A CA 1
ATOM 1351 C C . ILE A 1 172 ? 3.399 2.195 -51.514 1.00 63.47 172 ILE A C 1
ATOM 1353 O O . ILE A 1 172 ? 3.724 2.979 -50.624 1.00 63.47 172 ILE A O 1
ATOM 1357 N N . ASP A 1 173 ? 2.141 1.773 -51.683 1.00 58.59 173 ASP A N 1
ATOM 1358 C CA . ASP A 1 173 ? 0.925 2.357 -51.106 1.00 58.59 173 ASP A CA 1
ATOM 1359 C C . ASP A 1 173 ? 0.928 2.646 -49.592 1.00 58.59 173 ASP A C 1
ATOM 1361 O O . ASP A 1 173 ? 1.074 1.771 -48.735 1.00 58.59 173 ASP A O 1
ATOM 1365 N N . LYS A 1 174 ? 0.530 3.882 -49.263 1.00 59.28 174 LYS A N 1
ATOM 1366 C CA . LYS A 1 174 ? -0.136 4.202 -47.993 1.00 59.28 174 LYS A CA 1
ATOM 1367 C C . LYS A 1 174 ? -1.446 3.414 -47.897 1.00 59.28 174 LYS A C 1
ATOM 1369 O O . LYS A 1 174 ? -2.342 3.709 -48.675 1.00 59.28 174 LYS A O 1
ATOM 1374 N N . TYR A 1 175 ? -1.633 2.583 -46.867 1.00 57.28 175 TYR A N 1
ATOM 1375 C CA . TYR A 1 175 ? -2.796 2.668 -45.956 1.00 57.28 175 TYR A CA 1
ATOM 1376 C C . TYR A 1 175 ? -2.687 1.688 -44.765 1.00 57.28 175 TYR A C 1
ATOM 1378 O O . TYR A 1 175 ? -2.073 0.631 -44.853 1.00 57.28 175 TYR A O 1
ATOM 1386 N N . SER A 1 176 ? -3.371 2.020 -43.661 1.00 53.59 176 SER A N 1
ATOM 1387 C CA . SER A 1 176 ? -3.625 1.175 -42.467 1.00 53.59 176 SER A CA 1
ATOM 1388 C C . SER A 1 176 ? -2.478 0.896 -41.471 1.00 53.59 176 SER A C 1
ATOM 1390 O O . SER A 1 176 ? -2.278 -0.233 -41.038 1.00 53.59 176 SER A O 1
ATOM 1392 N N . VAL A 1 177 ? -1.816 1.959 -40.995 1.00 54.62 177 VAL A N 1
ATOM 1393 C CA . VAL A 1 177 ? -1.005 1.993 -39.753 1.00 54.62 177 VAL A CA 1
ATOM 1394 C C . VAL A 1 177 ? -1.192 3.389 -39.119 1.00 54.62 177 VAL A C 1
ATOM 1396 O O . VAL A 1 177 ? -1.021 4.373 -39.832 1.00 54.62 177 VAL A O 1
ATOM 1399 N N . GLU A 1 178 ? -1.572 3.606 -37.852 1.00 53.09 178 GLU A N 1
ATOM 1400 C CA . GLU A 1 178 ? -2.167 2.750 -36.801 1.00 53.09 178 GLU A CA 1
ATOM 1401 C C . GLU A 1 178 ? -2.979 3.649 -35.812 1.00 53.09 178 GLU A C 1
ATOM 1403 O O . GLU A 1 178 ? -2.941 4.871 -35.958 1.00 53.09 178 GLU A O 1
ATOM 1408 N N . VAL A 1 179 ? -3.720 3.106 -34.821 1.00 54.75 179 VAL A N 1
ATOM 1409 C CA . VAL A 1 179 ? -4.504 3.915 -33.825 1.00 54.75 179 VAL A CA 1
ATOM 1410 C C . VAL A 1 179 ? -4.454 3.365 -32.375 1.00 54.75 179 VAL A C 1
ATOM 1412 O O . VAL A 1 179 ? -4.879 4.028 -31.431 1.00 54.75 179 VAL A O 1
ATOM 1415 N N . PHE A 1 180 ? -3.910 2.171 -32.150 1.00 56.22 180 PHE A N 1
ATOM 1416 C CA . PHE A 1 180 ? -3.874 1.464 -30.862 1.00 56.22 180 PHE A CA 1
ATOM 1417 C C . PHE A 1 180 ? -2.643 1.759 -29.981 1.00 56.22 180 PHE A C 1
ATOM 1419 O O . PHE A 1 180 ? -2.642 1.407 -28.797 1.00 56.22 180 PHE A O 1
ATOM 1426 N N . THR A 1 181 ? -1.614 2.433 -30.498 1.00 62.06 181 THR A N 1
ATOM 1427 C CA . THR A 1 181 ? -0.360 2.698 -29.767 1.00 62.06 181 THR A CA 1
ATOM 1428 C C . THR A 1 181 ? -0.447 3.605 -28.519 1.00 62.06 181 THR A C 1
ATOM 1430 O O . THR A 1 181 ? 0.164 3.231 -27.510 1.00 62.06 181 THR A O 1
ATOM 1433 N N . PRO A 1 182 ? -1.175 4.747 -28.470 1.00 69.56 182 PRO A N 1
ATOM 1434 C CA . PRO A 1 182 ? -1.003 5.713 -27.374 1.00 69.56 182 PRO A CA 1
ATOM 1435 C C . PRO A 1 182 ? -1.535 5.208 -26.024 1.00 69.56 182 PRO A C 1
ATOM 1437 O O . PRO A 1 182 ? -0.912 5.424 -24.984 1.00 69.56 182 PRO A O 1
ATOM 1440 N N . LEU A 1 183 ? -2.656 4.475 -26.020 1.00 73.31 183 LEU A N 1
ATOM 1441 C CA . LEU A 1 183 ? -3.256 3.952 -24.786 1.00 73.31 183 LEU A CA 1
ATOM 1442 C C . LEU A 1 183 ? -2.318 2.962 -24.072 1.00 73.31 183 LEU A C 1
ATOM 1444 O O . LEU A 1 183 ? -2.199 2.988 -22.845 1.00 73.31 183 LEU A O 1
ATOM 1448 N N . ARG A 1 184 ? -1.622 2.112 -24.842 1.00 74.12 184 ARG A N 1
ATOM 1449 C CA . ARG A 1 184 ? -0.692 1.104 -24.313 1.00 74.12 184 ARG A CA 1
ATOM 1450 C C . ARG A 1 184 ? 0.514 1.757 -23.636 1.00 74.12 184 ARG A C 1
ATOM 1452 O O . ARG A 1 184 ? 0.911 1.305 -22.565 1.00 74.12 184 ARG A O 1
ATOM 1459 N N . VAL A 1 185 ? 1.052 2.831 -24.223 1.00 76.50 185 VAL A N 1
ATOM 1460 C CA . VAL A 1 185 ? 2.188 3.587 -23.667 1.00 76.50 185 VAL A CA 1
ATOM 1461 C C . VAL A 1 185 ? 1.817 4.250 -22.337 1.00 76.50 185 VAL A C 1
ATOM 1463 O O . VAL A 1 185 ? 2.562 4.139 -21.367 1.00 76.50 185 VAL A O 1
ATOM 1466 N N . HIS A 1 186 ? 0.645 4.882 -22.239 1.00 86.88 186 HIS A N 1
ATOM 1467 C CA . HIS A 1 186 ? 0.230 5.530 -20.991 1.00 86.88 186 HIS A CA 1
ATOM 1468 C C . HIS A 1 186 ? -0.049 4.542 -19.844 1.00 86.88 186 HIS A C 1
ATOM 1470 O O . HIS A 1 186 ? 0.192 4.876 -18.682 1.00 86.88 186 HIS A O 1
ATOM 1476 N N . LEU A 1 187 ? -0.525 3.327 -20.143 1.00 92.06 187 LEU A N 1
ATOM 1477 C CA . LEU A 1 187 ? -0.909 2.355 -19.115 1.00 92.06 187 LEU A CA 1
ATOM 1478 C C . LEU A 1 187 ? 0.286 1.832 -18.301 1.00 92.06 187 LEU A C 1
ATOM 1480 O O . LEU A 1 187 ? 0.203 1.778 -17.073 1.00 92.06 187 LEU A O 1
ATOM 1484 N N . TRP A 1 188 ? 1.397 1.461 -18.949 1.00 94.75 188 TRP A N 1
ATOM 1485 C CA . TRP A 1 188 ? 2.563 0.931 -18.226 1.00 94.75 188 TRP A CA 1
ATOM 1486 C C . TRP A 1 188 ? 3.299 2.024 -17.439 1.00 94.75 188 TRP A C 1
ATOM 1488 O O . TRP A 1 188 ? 3.761 1.764 -16.329 1.00 94.75 188 TRP A O 1
ATOM 1498 N N . TRP A 1 189 ? 3.327 3.259 -17.953 1.00 95.44 189 TRP A N 1
ATOM 1499 C CA . TRP A 1 189 ? 3.837 4.427 -17.229 1.00 95.44 189 TRP A CA 1
ATOM 1500 C C . TRP A 1 189 ? 3.044 4.710 -15.951 1.00 95.44 189 TRP A C 1
ATOM 1502 O O . TRP A 1 189 ? 3.632 4.920 -14.888 1.00 95.44 189 TRP A O 1
ATOM 1512 N N . LEU A 1 190 ? 1.709 4.668 -16.029 1.00 95.44 190 LEU A N 1
ATOM 1513 C CA . LEU A 1 190 ? 0.839 4.815 -14.863 1.00 95.44 190 LEU A CA 1
ATOM 1514 C C . LEU A 1 190 ? 1.057 3.675 -13.855 1.00 95.44 190 LEU A C 1
ATOM 1516 O O . LEU A 1 190 ? 1.162 3.930 -12.656 1.00 95.44 190 LEU A O 1
ATOM 1520 N N . ALA A 1 191 ? 1.177 2.434 -14.333 1.00 96.19 191 ALA A N 1
ATOM 1521 C CA . ALA A 1 191 ? 1.450 1.273 -13.490 1.00 96.19 191 ALA A CA 1
ATOM 1522 C C . ALA A 1 191 ? 2.799 1.386 -12.752 1.00 96.19 191 ALA A C 1
ATOM 1524 O O . ALA A 1 191 ? 2.851 1.154 -11.544 1.00 96.19 191 ALA A O 1
ATOM 1525 N N . LEU A 1 192 ? 3.860 1.817 -13.446 1.00 97.00 192 LEU A N 1
ATOM 1526 C CA . LEU A 1 192 ? 5.182 2.082 -12.871 1.00 97.00 192 LEU A CA 1
ATOM 1527 C C . LEU A 1 192 ? 5.135 3.199 -11.818 1.00 97.00 192 LEU A C 1
ATOM 1529 O O . LEU A 1 192 ? 5.682 3.036 -10.730 1.00 97.00 192 LEU A O 1
ATOM 1533 N N . ALA A 1 193 ? 4.441 4.305 -12.100 1.00 97.25 193 ALA A N 1
ATOM 1534 C CA . ALA A 1 193 ? 4.292 5.407 -11.15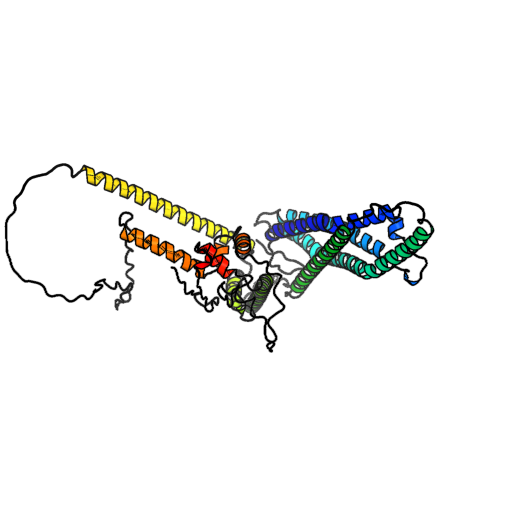2 1.00 97.25 193 ALA A CA 1
ATOM 1535 C C . ALA A 1 193 ? 3.547 4.979 -9.873 1.00 97.25 193 ALA A C 1
ATOM 1537 O O . ALA A 1 193 ? 4.009 5.262 -8.767 1.00 97.25 19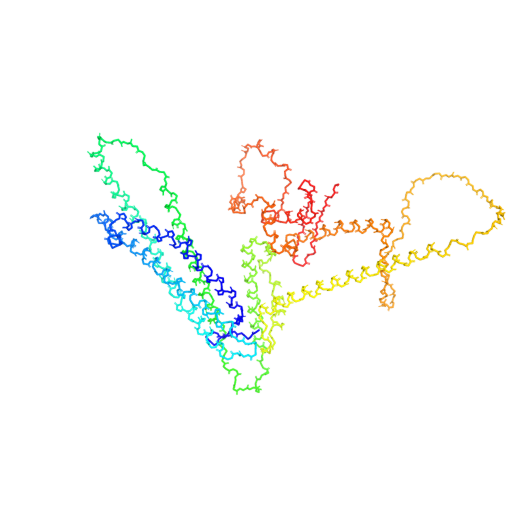3 ALA A O 1
ATOM 1538 N N . ILE A 1 194 ? 2.432 4.247 -10.006 1.00 96.88 194 ILE A N 1
ATOM 1539 C CA . ILE A 1 194 ? 1.676 3.714 -8.861 1.00 96.88 194 ILE A CA 1
ATOM 1540 C C . ILE A 1 194 ? 2.532 2.722 -8.061 1.00 96.88 194 ILE A C 1
ATOM 1542 O O . ILE A 1 194 ? 2.537 2.778 -6.830 1.00 96.88 194 ILE A O 1
ATOM 1546 N N . LEU A 1 195 ? 3.289 1.847 -8.734 1.00 97.44 195 LEU A N 1
ATOM 1547 C CA . LEU A 1 195 ? 4.162 0.873 -8.077 1.00 97.44 195 LEU A CA 1
ATOM 1548 C C . LEU A 1 195 ? 5.285 1.559 -7.285 1.00 97.44 195 LEU A C 1
ATOM 1550 O O . LEU A 1 195 ? 5.494 1.219 -6.123 1.00 97.44 195 LEU A O 1
ATOM 1554 N N . LEU A 1 196 ? 5.951 2.566 -7.861 1.00 98.12 196 LEU A N 1
ATOM 1555 C CA . LEU A 1 196 ? 7.001 3.334 -7.183 1.00 98.12 196 LEU A CA 1
ATOM 1556 C C . LEU A 1 196 ? 6.474 4.130 -5.983 1.00 98.12 196 LEU A C 1
ATOM 1558 O O . LEU A 1 196 ? 7.136 4.169 -4.947 1.00 98.12 196 LEU A O 1
ATOM 1562 N N . VAL A 1 197 ? 5.291 4.743 -6.087 1.00 97.25 197 VAL A N 1
ATOM 1563 C CA . VAL A 1 197 ? 4.659 5.444 -4.953 1.00 97.25 197 VAL A CA 1
ATOM 1564 C C . VAL A 1 197 ? 4.257 4.454 -3.855 1.00 97.25 197 VAL A C 1
ATOM 1566 O O . VAL A 1 197 ? 4.504 4.718 -2.678 1.00 97.25 197 VAL A O 1
ATOM 1569 N N . GLY A 1 198 ? 3.708 3.291 -4.225 1.00 96.50 198 GLY A N 1
ATOM 1570 C CA . GLY A 1 198 ? 3.381 2.212 -3.291 1.00 96.50 198 GLY A CA 1
ATOM 1571 C C . GLY A 1 198 ? 4.611 1.725 -2.523 1.00 96.50 198 GLY A C 1
ATOM 1572 O O . GLY A 1 198 ? 4.634 1.799 -1.294 1.00 96.50 198 GLY A O 1
ATOM 1573 N N . GLN A 1 199 ? 5.667 1.328 -3.239 1.00 97.69 199 GLN A N 1
ATOM 1574 C CA . GLN A 1 199 ? 6.936 0.883 -2.653 1.00 97.69 199 GLN A CA 1
ATOM 1575 C C . GLN A 1 199 ? 7.560 1.956 -1.740 1.00 97.69 199 GLN A C 1
ATOM 1577 O O . GLN A 1 199 ? 7.970 1.639 -0.625 1.00 97.69 199 GLN A O 1
ATOM 1582 N N . LEU A 1 200 ? 7.571 3.233 -2.150 1.00 97.19 200 LEU A N 1
ATOM 1583 C CA . LEU A 1 200 ? 8.057 4.327 -1.300 1.00 97.19 200 LEU A CA 1
ATOM 1584 C C . LEU A 1 200 ? 7.229 4.470 -0.017 1.00 97.19 200 LEU A C 1
ATOM 1586 O O . LEU A 1 200 ? 7.796 4.633 1.060 1.00 97.19 200 LEU A O 1
ATOM 1590 N N . SER A 1 201 ? 5.898 4.400 -0.111 1.00 96.00 201 SER A N 1
ATOM 1591 C CA . SER A 1 201 ? 5.024 4.538 1.059 1.00 96.00 201 SER A CA 1
ATOM 1592 C C . SER A 1 201 ? 5.263 3.430 2.094 1.00 96.00 201 SER A C 1
ATOM 1594 O O . SER A 1 201 ? 5.346 3.710 3.287 1.00 96.00 201 SER A O 1
ATOM 1596 N N . GLU A 1 202 ? 5.482 2.193 1.645 1.00 96.12 202 GLU A N 1
ATOM 1597 C CA . GLU A 1 202 ? 5.804 1.048 2.502 1.00 96.12 202 GLU A CA 1
ATOM 1598 C C . GLU A 1 202 ? 7.178 1.190 3.173 1.00 96.12 202 GLU A C 1
ATOM 1600 O O . GLU A 1 202 ? 7.315 0.896 4.364 1.00 96.12 202 GLU A O 1
ATOM 1605 N N . VAL A 1 203 ? 8.187 1.679 2.438 1.00 96.81 203 VAL A N 1
ATOM 1606 C CA . VAL A 1 203 ? 9.508 2.026 2.987 1.00 96.81 203 VAL A CA 1
ATOM 1607 C C . VAL A 1 203 ? 9.352 3.087 4.075 1.00 96.81 203 VAL A C 1
ATOM 1609 O O . VAL A 1 203 ? 9.798 2.873 5.200 1.00 96.81 203 VAL A O 1
ATOM 1612 N N . LEU A 1 204 ? 8.672 4.200 3.783 1.00 95.25 204 LEU A N 1
ATOM 1613 C CA . LEU A 1 204 ? 8.475 5.298 4.733 1.00 95.25 204 LEU A CA 1
ATOM 1614 C C . LEU A 1 204 ? 7.732 4.846 5.997 1.00 95.25 204 LEU A C 1
ATOM 1616 O O . LEU A 1 204 ? 8.167 5.178 7.097 1.00 95.25 204 LEU A O 1
ATOM 1620 N N . VAL A 1 205 ? 6.669 4.045 5.868 1.00 93.44 205 VAL A N 1
ATOM 1621 C CA . VAL A 1 205 ? 5.939 3.474 7.016 1.00 93.44 205 VAL A CA 1
ATOM 1622 C C . VAL A 1 205 ? 6.838 2.548 7.840 1.00 93.44 205 VAL A C 1
ATOM 1624 O O . VAL A 1 205 ? 6.856 2.646 9.067 1.00 93.44 205 VAL A O 1
ATOM 1627 N N . SER A 1 206 ? 7.633 1.692 7.192 1.00 94.69 206 SER A N 1
ATOM 1628 C CA . SER A 1 206 ? 8.524 0.747 7.881 1.00 94.69 206 SER A CA 1
ATOM 1629 C C . SER A 1 206 ? 9.662 1.459 8.620 1.00 94.69 206 SER A C 1
ATOM 1631 O O . SER A 1 206 ? 9.942 1.141 9.777 1.00 94.69 206 SER A O 1
ATOM 1633 N N . PHE A 1 207 ? 10.273 2.476 8.003 1.00 95.00 207 PHE A N 1
ATOM 1634 C CA . PHE A 1 207 ? 11.288 3.313 8.646 1.00 95.00 207 PHE A CA 1
ATOM 1635 C C . PHE A 1 207 ? 10.703 4.195 9.756 1.00 95.00 207 PHE A C 1
ATOM 1637 O O . PHE A 1 207 ? 11.338 4.334 10.798 1.00 95.00 207 PHE A O 1
ATOM 1644 N N . ALA A 1 208 ? 9.493 4.741 9.596 1.00 93.06 208 ALA A N 1
ATOM 1645 C CA . ALA A 1 208 ? 8.812 5.494 10.652 1.00 93.06 208 ALA A CA 1
ATOM 1646 C C . ALA A 1 208 ? 8.480 4.606 11.865 1.00 93.06 208 ALA A C 1
ATOM 1648 O O . ALA A 1 208 ? 8.684 5.019 13.008 1.00 93.06 208 ALA A O 1
ATOM 1649 N N . PHE A 1 209 ? 8.038 3.366 11.630 1.00 92.12 209 PHE A N 1
ATOM 1650 C CA . PHE A 1 209 ? 7.810 2.381 12.686 1.00 92.12 209 PHE A CA 1
ATOM 1651 C C . PHE A 1 209 ? 9.115 1.991 13.394 1.00 92.12 209 PHE A C 1
ATOM 1653 O O . PHE A 1 209 ? 9.168 2.007 14.624 1.00 92.12 209 PHE A O 1
ATOM 1660 N N . LEU A 1 210 ? 10.192 1.721 12.647 1.00 92.75 210 LEU A N 1
ATOM 1661 C CA . LEU A 1 210 ? 11.508 1.418 13.218 1.00 92.75 210 LEU A CA 1
ATOM 1662 C C . LEU A 1 210 ? 12.062 2.602 14.029 1.00 92.75 210 LEU A C 1
ATOM 1664 O O . LEU A 1 210 ? 12.533 2.415 15.147 1.00 92.75 210 LEU A O 1
ATOM 1668 N N . TRP A 1 211 ? 11.938 3.828 13.516 1.00 93.12 211 TRP A N 1
ATOM 1669 C CA . TRP A 1 211 ? 12.303 5.059 14.221 1.00 93.12 211 TRP A CA 1
ATOM 1670 C C . TRP A 1 211 ? 11.507 5.236 15.520 1.00 93.12 211 TRP A C 1
ATOM 1672 O O . TRP A 1 211 ? 12.080 5.582 16.556 1.00 93.12 211 TRP A O 1
ATOM 1682 N N . HIS A 1 212 ? 10.203 4.939 15.506 1.00 88.62 212 HIS A N 1
ATOM 1683 C CA . HIS A 1 212 ? 9.394 4.944 16.722 1.00 88.62 212 HIS A CA 1
ATOM 1684 C C . HIS A 1 212 ? 9.854 3.863 17.713 1.00 88.62 212 HIS A C 1
ATOM 1686 O O . HIS A 1 212 ? 10.007 4.172 18.899 1.00 88.62 212 HIS A O 1
ATOM 1692 N N . LEU A 1 213 ? 10.117 2.629 17.265 1.00 88.50 213 LEU A N 1
ATOM 1693 C CA . LEU A 1 213 ? 10.672 1.581 18.130 1.00 88.50 213 LEU A CA 1
ATOM 1694 C C . LEU A 1 213 ? 11.990 2.042 18.762 1.00 88.50 213 LEU A C 1
ATOM 1696 O O . LEU A 1 213 ? 12.153 1.921 19.974 1.00 88.50 213 LEU A O 1
ATOM 1700 N N . CYS A 1 214 ? 12.893 2.645 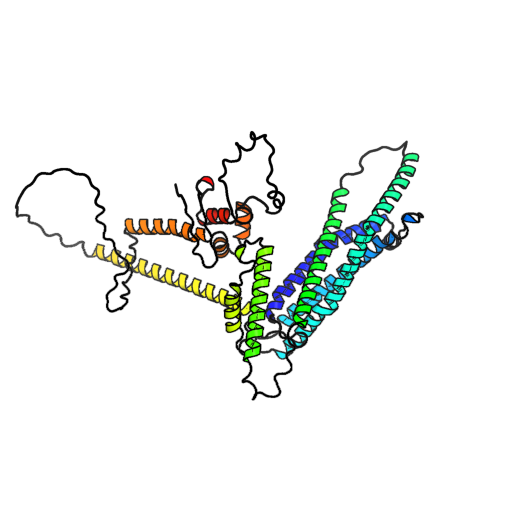17.981 1.00 89.50 214 CYS A N 1
ATOM 1701 C CA . CYS A 1 214 ? 14.169 3.196 18.449 1.00 89.50 214 CYS A CA 1
ATOM 1702 C C . CYS A 1 214 ? 14.020 4.334 19.478 1.00 89.50 214 CYS A C 1
ATOM 1704 O O . CYS A 1 214 ? 14.904 4.489 20.324 1.00 89.50 214 CYS A O 1
ATOM 1706 N N . LYS A 1 215 ? 12.905 5.077 19.474 1.00 86.94 215 LYS A N 1
ATOM 1707 C CA . LYS A 1 215 ? 12.605 6.114 20.477 1.00 86.94 215 LYS A CA 1
ATOM 1708 C C . LYS A 1 215 ? 12.045 5.595 21.805 1.00 86.94 215 LYS A C 1
ATOM 1710 O O . LYS A 1 215 ? 12.152 6.305 22.799 1.00 86.94 215 LYS A O 1
ATOM 1715 N N . GLN A 1 216 ? 11.437 4.408 21.850 1.00 82.31 216 GLN A N 1
ATOM 1716 C CA . GLN A 1 216 ? 10.910 3.869 23.112 1.00 82.31 216 GLN A CA 1
ATOM 1717 C C . GLN A 1 216 ? 12.055 3.565 24.101 1.00 82.31 216 GLN A C 1
ATOM 1719 O O . GLN A 1 216 ? 13.125 3.135 23.664 1.00 82.31 216 GLN A O 1
ATOM 1724 N N . PRO A 1 217 ? 11.873 3.752 25.421 1.00 78.50 217 PRO A N 1
ATOM 1725 C CA . PRO A 1 217 ? 12.882 3.341 26.392 1.00 78.50 217 PRO A CA 1
ATOM 1726 C C . PRO A 1 217 ? 13.119 1.829 26.285 1.00 78.50 217 PRO A C 1
ATOM 1728 O O . PRO A 1 217 ? 12.178 1.044 26.156 1.00 78.50 217 PRO A O 1
ATOM 1731 N N . MET A 1 218 ? 14.385 1.408 26.320 1.00 78.56 218 MET A N 1
ATOM 1732 C CA . MET A 1 218 ? 14.705 -0.015 26.394 1.00 78.56 218 MET A CA 1
ATOM 1733 C C . MET A 1 218 ? 14.314 -0.514 27.784 1.00 78.56 218 MET A C 1
ATOM 1735 O O . MET A 1 218 ? 14.804 0.013 28.781 1.00 78.56 218 MET A O 1
ATOM 1739 N N . GLN A 1 219 ? 13.442 -1.520 27.850 1.00 69.50 219 GLN A N 1
ATOM 1740 C CA . GLN A 1 219 ? 13.072 -2.162 29.107 1.00 69.50 219 GLN A CA 1
ATOM 1741 C C . GLN A 1 219 ? 14.270 -2.994 29.588 1.00 69.50 219 GLN A C 1
ATOM 1743 O O . GLN A 1 219 ? 14.421 -4.163 29.238 1.00 69.50 219 GLN A O 1
ATOM 1748 N N . ALA A 1 220 ? 15.172 -2.360 30.344 1.00 59.28 220 ALA A N 1
ATOM 1749 C CA . ALA A 1 220 ? 16.189 -3.072 31.107 1.00 59.28 220 ALA A CA 1
ATOM 1750 C C . ALA A 1 220 ? 15.479 -4.058 32.047 1.00 59.28 220 ALA A C 1
ATOM 1752 O O . ALA A 1 220 ? 14.449 -3.708 32.620 1.00 59.28 220 ALA A O 1
ATOM 1753 N N . HIS A 1 221 ? 15.992 -5.287 32.157 1.00 55.19 221 HIS A N 1
ATOM 1754 C CA . HIS A 1 221 ? 15.341 -6.385 32.879 1.00 55.19 221 HIS A CA 1
ATOM 1755 C C . HIS A 1 221 ? 14.934 -5.976 34.309 1.00 55.19 221 HIS A C 1
ATOM 1757 O O . HIS A 1 221 ? 15.761 -5.958 35.218 1.00 55.19 221 HIS A O 1
ATOM 1763 N N . ILE A 1 222 ? 13.639 -5.715 34.525 1.00 53.53 222 ILE A N 1
ATOM 1764 C CA . ILE A 1 222 ? 13.038 -5.477 35.850 1.00 53.53 222 ILE A CA 1
ATOM 1765 C C . ILE A 1 222 ? 12.817 -6.841 36.529 1.00 53.53 222 ILE A C 1
ATOM 1767 O O . ILE A 1 222 ? 11.693 -7.247 36.803 1.00 53.53 222 ILE A O 1
ATOM 1771 N N . LEU A 1 223 ? 13.897 -7.612 36.680 1.00 50.94 223 LEU A N 1
ATOM 1772 C CA . LEU A 1 223 ? 13.844 -9.037 37.033 1.00 50.94 223 LEU A CA 1
ATOM 1773 C C . LEU A 1 223 ? 14.839 -9.439 38.136 1.00 50.94 223 LEU A C 1
ATOM 1775 O O . LEU A 1 223 ? 14.879 -10.606 38.504 1.00 50.94 223 LEU A O 1
ATOM 1779 N N . GLU A 1 224 ? 15.605 -8.491 38.691 1.00 51.50 224 GLU A N 1
ATOM 1780 C CA . GLU A 1 224 ? 16.578 -8.771 39.764 1.00 51.50 224 GLU A CA 1
ATOM 1781 C C . GLU A 1 224 ? 16.215 -8.209 41.150 1.00 51.50 224 GLU A C 1
ATOM 1783 O O . GLU A 1 224 ? 16.841 -8.619 42.119 1.00 51.50 224 GLU A O 1
ATOM 1788 N N . ASN A 1 225 ? 15.212 -7.329 41.300 1.00 51.12 225 ASN A N 1
ATOM 1789 C CA . ASN A 1 225 ? 14.776 -6.847 42.625 1.00 51.12 225 ASN A CA 1
ATOM 1790 C C . ASN A 1 225 ? 13.264 -6.530 42.687 1.00 51.12 225 ASN A C 1
ATOM 1792 O O . ASN A 1 225 ? 12.868 -5.415 42.345 1.00 51.12 225 ASN A O 1
ATOM 1796 N N . PRO A 1 226 ? 12.411 -7.465 43.155 1.00 55.31 226 PRO A N 1
ATOM 1797 C CA . PRO A 1 226 ? 10.978 -7.213 43.344 1.00 55.31 226 PRO A CA 1
ATOM 1798 C C . PRO A 1 226 ? 10.657 -6.292 44.537 1.00 55.31 226 PRO A C 1
ATOM 1800 O O . PRO A 1 226 ? 9.551 -5.766 44.612 1.00 55.31 226 PRO A O 1
ATOM 1803 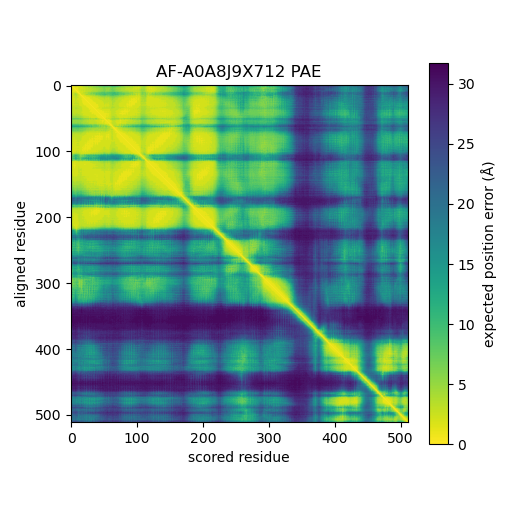N N . GLU A 1 227 ? 11.600 -6.057 45.457 1.00 57.56 227 GLU A N 1
ATOM 1804 C CA . GLU A 1 227 ? 11.374 -5.222 46.652 1.00 57.56 227 GLU A CA 1
ATOM 1805 C C . GLU A 1 227 ? 11.420 -3.705 46.383 1.00 57.56 227 GLU A C 1
ATOM 1807 O O . GLU A 1 227 ? 11.033 -2.923 47.245 1.00 57.56 227 GLU A O 1
ATOM 1812 N N . LEU A 1 228 ? 11.836 -3.261 45.187 1.00 52.84 228 LEU A N 1
ATOM 1813 C CA . LEU A 1 228 ? 11.898 -1.834 44.824 1.00 52.84 228 LEU A CA 1
ATOM 1814 C C . LEU A 1 228 ? 10.730 -1.388 43.918 1.00 52.84 228 LEU A C 1
ATOM 1816 O O . LEU A 1 228 ? 10.880 -0.508 43.071 1.00 52.84 228 LEU A O 1
ATOM 1820 N N . MET A 1 229 ? 9.554 -2.001 44.088 1.00 51.72 229 MET A N 1
ATOM 1821 C CA . MET A 1 229 ? 8.369 -1.797 43.238 1.00 51.72 229 MET A CA 1
ATOM 1822 C C . MET A 1 229 ? 7.444 -0.643 43.693 1.00 51.72 229 MET A C 1
ATOM 1824 O O . MET A 1 229 ? 6.267 -0.626 43.347 1.00 51.72 229 MET A O 1
ATOM 1828 N N . GLU A 1 230 ? 7.955 0.336 44.447 1.00 49.75 230 GLU A N 1
ATOM 1829 C CA . GLU A 1 230 ? 7.162 1.468 44.978 1.00 49.75 230 GLU A CA 1
ATOM 1830 C C . GLU A 1 230 ? 7.411 2.810 44.245 1.00 49.75 230 GLU A C 1
ATOM 1832 O O . GLU A 1 230 ? 6.876 3.849 44.622 1.00 49.75 230 GLU A O 1
ATOM 1837 N N . VAL A 1 231 ? 8.198 2.812 43.155 1.00 52.56 231 VAL A N 1
ATOM 1838 C CA . VAL A 1 231 ? 8.523 4.022 42.359 1.00 52.56 231 VAL A CA 1
ATOM 1839 C C . VAL A 1 231 ? 8.116 3.868 40.881 1.00 52.56 231 VAL A C 1
ATOM 1841 O O . VAL A 1 231 ? 8.897 4.098 39.962 1.00 52.56 231 VAL A O 1
ATOM 1844 N N . THR A 1 232 ? 6.864 3.474 40.634 1.00 54.84 232 THR A N 1
ATOM 1845 C CA . THR A 1 232 ? 6.284 3.261 39.285 1.00 54.84 232 THR A CA 1
ATOM 1846 C C . THR A 1 232 ? 5.463 4.439 38.734 1.00 54.84 232 THR A C 1
ATOM 1848 O O . THR A 1 232 ? 5.070 4.417 37.565 1.00 54.84 232 THR A O 1
ATOM 1851 N N . LEU A 1 233 ? 5.267 5.516 39.507 1.00 54.31 233 LEU A N 1
ATOM 1852 C CA . LEU A 1 233 ? 4.605 6.747 39.033 1.00 54.31 233 LEU A CA 1
ATOM 1853 C C . LEU A 1 233 ? 5.231 7.384 37.764 1.00 54.31 233 LEU A C 1
ATOM 1855 O O . LEU A 1 233 ? 4.468 7.857 36.921 1.00 54.31 233 LEU A O 1
ATOM 1859 N N . PRO A 1 234 ? 6.571 7.425 37.573 1.00 53.69 234 PRO A N 1
ATOM 1860 C CA . PRO A 1 234 ? 7.162 8.084 36.402 1.00 53.69 234 PRO A CA 1
ATOM 1861 C C . PRO A 1 234 ? 6.840 7.388 35.073 1.00 53.69 234 PRO A C 1
ATOM 1863 O O . PRO A 1 234 ? 6.687 8.052 34.048 1.00 53.69 234 PRO A O 1
ATOM 1866 N N . SER A 1 235 ? 6.730 6.054 35.080 1.00 60.06 235 SER A N 1
ATOM 1867 C CA . SER A 1 235 ? 6.451 5.265 33.875 1.00 60.06 235 SER A CA 1
ATOM 1868 C C . SER A 1 235 ? 5.027 5.458 33.359 1.00 60.06 235 SER A C 1
ATOM 1870 O O . SER A 1 235 ? 4.851 5.588 32.150 1.00 60.06 235 SER A O 1
ATOM 1872 N N . HIS A 1 236 ? 4.038 5.534 34.255 1.00 62.94 236 HIS A N 1
ATOM 1873 C CA . HIS A 1 236 ? 2.627 5.676 33.882 1.00 62.94 236 HIS A CA 1
ATOM 1874 C C . HIS A 1 236 ? 2.391 6.969 33.090 1.00 62.94 236 HIS A C 1
ATOM 1876 O O . HIS A 1 236 ? 1.886 6.942 31.972 1.00 62.94 236 HIS A O 1
ATOM 1882 N N . ARG A 1 237 ? 2.913 8.096 33.590 1.00 65.25 237 ARG A N 1
ATOM 1883 C CA . ARG A 1 237 ? 2.776 9.398 32.926 1.00 65.25 237 ARG A CA 1
ATOM 1884 C C . ARG A 1 237 ? 3.430 9.453 31.538 1.00 65.25 237 ARG A C 1
ATOM 1886 O O . ARG A 1 237 ? 2.860 10.035 30.621 1.00 65.25 237 ARG A O 1
ATOM 1893 N N . MET A 1 238 ? 4.594 8.821 31.348 1.00 66.12 238 MET A N 1
ATOM 1894 C CA . MET A 1 238 ? 5.205 8.708 30.012 1.00 66.12 238 MET A CA 1
ATOM 1895 C C . MET A 1 238 ? 4.382 7.828 29.058 1.00 66.12 238 MET A C 1
ATOM 1897 O O . MET A 1 238 ? 4.424 8.038 27.845 1.00 66.12 238 MET A O 1
ATOM 1901 N N . ILE A 1 239 ? 3.660 6.832 29.579 1.00 65.56 239 ILE A N 1
ATOM 1902 C CA . ILE A 1 239 ? 2.768 5.972 28.794 1.00 65.56 239 ILE A CA 1
ATOM 1903 C C . ILE A 1 239 ? 1.500 6.748 28.408 1.00 65.56 239 ILE A C 1
ATOM 1905 O O . ILE A 1 239 ? 1.158 6.752 27.226 1.00 65.56 239 ILE A O 1
ATOM 1909 N N . GLU A 1 240 ? 0.870 7.468 29.343 1.00 67.44 240 GLU A N 1
ATOM 1910 C CA . GLU A 1 240 ? -0.254 8.383 29.076 1.00 67.44 240 GLU A CA 1
ATOM 1911 C C . GLU A 1 240 ? 0.081 9.393 27.969 1.00 67.44 240 GLU A C 1
ATOM 1913 O O . GLU A 1 240 ? -0.644 9.490 26.979 1.00 67.44 240 GLU A O 1
ATOM 1918 N N . GLU A 1 241 ? 1.198 10.121 28.106 1.00 70.81 241 GLU A N 1
ATOM 1919 C CA . GLU A 1 241 ? 1.632 11.138 27.137 1.00 70.81 241 GLU A CA 1
ATOM 1920 C C . GLU A 1 241 ? 1.884 10.500 25.751 1.00 70.81 241 GLU A C 1
ATOM 1922 O O . GLU A 1 241 ? 1.439 11.027 24.731 1.00 70.81 241 GLU A O 1
ATOM 1927 N N . MET A 1 242 ? 2.469 9.294 25.699 1.00 70.31 242 MET A N 1
ATOM 1928 C CA . MET A 1 242 ? 2.659 8.539 24.451 1.00 70.31 242 MET A CA 1
ATOM 1929 C C . MET A 1 242 ? 1.335 8.100 23.800 1.00 70.31 242 MET A C 1
ATOM 1931 O O . MET A 1 242 ? 1.228 8.106 22.572 1.00 70.31 242 MET A O 1
ATOM 1935 N N . TRP A 1 243 ? 0.333 7.687 24.583 1.00 68.38 243 TRP A N 1
ATOM 1936 C CA . TRP A 1 243 ? -0.992 7.323 24.064 1.00 68.38 243 TRP A CA 1
ATOM 1937 C C . TRP A 1 243 ? -1.779 8.546 23.595 1.00 68.38 243 TRP A C 1
ATOM 1939 O O . TRP A 1 243 ? -2.395 8.477 22.530 1.00 68.38 243 TRP A O 1
ATOM 1949 N N . ALA A 1 244 ? -1.712 9.662 24.323 1.00 70.19 244 ALA A N 1
ATOM 1950 C CA . ALA A 1 244 ? -2.323 10.927 23.928 1.00 70.19 244 ALA A CA 1
ATOM 1951 C C . ALA A 1 244 ? -1.751 11.434 22.593 1.00 70.19 244 ALA A C 1
ATOM 1953 O O . ALA A 1 244 ? -2.519 11.673 21.659 1.00 70.19 244 ALA A O 1
ATOM 1954 N N . ASP A 1 245 ? -0.421 11.485 22.451 1.00 72.19 245 ASP A N 1
ATOM 1955 C CA . ASP A 1 245 ? 0.256 11.883 21.207 1.00 72.19 245 ASP A CA 1
ATOM 1956 C C . ASP A 1 245 ? -0.119 10.973 20.027 1.00 72.19 245 ASP A C 1
ATOM 1958 O O . ASP A 1 245 ? -0.416 11.444 18.926 1.00 72.19 245 ASP A O 1
ATOM 1962 N N . ARG A 1 246 ? -0.141 9.650 20.244 1.00 72.12 246 ARG A N 1
ATOM 1963 C CA . ARG A 1 246 ? -0.516 8.669 19.212 1.00 72.12 246 ARG A CA 1
ATOM 1964 C C . ARG A 1 246 ? -1.979 8.783 18.806 1.00 72.12 246 ARG A C 1
ATOM 1966 O O . ARG A 1 246 ? -2.272 8.699 17.616 1.00 72.12 246 ARG A O 1
ATOM 1973 N N . CYS A 1 247 ? -2.885 8.959 19.766 1.00 68.94 247 CYS A N 1
ATOM 1974 C CA . CYS A 1 247 ? -4.309 9.128 19.503 1.00 68.94 247 CYS A CA 1
ATOM 1975 C C . CYS A 1 247 ? -4.557 10.432 18.737 1.00 68.94 247 CYS A C 1
ATOM 1977 O O . CYS A 1 247 ? -5.189 10.406 17.684 1.00 68.94 247 CYS A O 1
ATOM 1979 N N . ALA A 1 248 ? -3.956 11.543 19.177 1.00 70.62 248 ALA A N 1
ATOM 1980 C CA . ALA A 1 248 ? -4.015 12.823 18.481 1.00 70.62 248 ALA A CA 1
ATOM 1981 C C . ALA A 1 248 ? -3.480 12.718 17.043 1.00 70.62 248 ALA A C 1
ATOM 1983 O O . ALA A 1 248 ? -4.170 13.122 16.108 1.00 70.62 248 ALA A O 1
ATOM 1984 N N . ALA A 1 249 ? -2.306 12.113 16.835 1.00 70.38 249 ALA A N 1
ATOM 1985 C CA . ALA A 1 249 ? -1.738 11.915 15.502 1.00 70.38 249 ALA A CA 1
ATOM 1986 C C . ALA A 1 249 ? -2.609 11.002 14.619 1.00 70.38 249 ALA A C 1
ATOM 1988 O O . ALA A 1 249 ? -2.844 11.315 13.452 1.00 70.38 249 ALA A O 1
ATOM 1989 N N . ALA A 1 250 ? -3.140 9.900 15.159 1.00 69.31 250 ALA A N 1
ATOM 1990 C CA . ALA A 1 250 ? -4.033 9.002 14.429 1.00 69.31 250 ALA A CA 1
ATOM 1991 C C . ALA A 1 250 ? -5.347 9.698 14.037 1.00 69.31 250 ALA A C 1
ATOM 1993 O O . ALA A 1 250 ? -5.763 9.605 12.884 1.00 69.31 250 ALA A O 1
ATOM 1994 N N . CYS A 1 251 ? -5.961 10.453 14.949 1.00 66.00 251 CYS A N 1
ATOM 1995 C CA . CYS A 1 251 ? -7.166 11.237 14.686 1.00 66.00 251 CYS A CA 1
ATOM 1996 C C . CYS A 1 251 ? -6.912 12.396 13.709 1.00 66.00 251 CYS A C 1
ATOM 1998 O O . CYS A 1 251 ? -7.763 12.664 12.867 1.00 66.00 251 CYS A O 1
ATOM 2000 N N . GLN A 1 252 ? -5.738 13.034 13.728 1.00 70.06 252 GLN A N 1
ATOM 2001 C CA . GLN A 1 252 ? -5.346 14.041 12.730 1.00 70.06 252 GLN A CA 1
ATOM 2002 C C . GLN A 1 252 ? -5.085 13.425 11.347 1.00 70.06 252 GLN A C 1
ATOM 2004 O O . GLN A 1 252 ? -5.477 14.003 10.331 1.00 70.06 252 GLN A O 1
ATOM 2009 N N . CYS A 1 253 ? -4.476 12.238 11.280 1.00 66.00 253 CYS A N 1
ATOM 2010 C CA . CYS A 1 253 ? -4.293 11.486 10.037 1.00 66.00 253 CYS A CA 1
ATOM 2011 C C . CYS A 1 253 ? -5.631 10.991 9.468 1.00 66.00 253 CYS A C 1
ATOM 2013 O O . CYS A 1 253 ? -5.889 11.180 8.284 1.00 66.00 253 CYS A O 1
ATOM 2015 N N . LEU A 1 254 ? -6.516 10.424 10.292 1.00 62.56 254 LEU A N 1
ATOM 2016 C CA . LEU A 1 254 ? -7.866 10.016 9.880 1.00 62.56 254 LEU A CA 1
ATOM 2017 C C . LEU A 1 254 ? -8.730 11.226 9.506 1.00 62.56 254 LEU A C 1
ATOM 2019 O O . LEU A 1 254 ? -9.450 11.182 8.509 1.00 62.56 254 LEU A O 1
ATOM 2023 N N . GLY A 1 255 ? -8.614 12.327 10.248 1.00 63.53 255 GLY A N 1
ATOM 2024 C CA . GLY A 1 255 ? -9.218 13.613 9.923 1.00 63.53 255 GLY A CA 1
ATOM 2025 C C . GLY A 1 255 ? -8.766 14.087 8.545 1.00 63.53 255 GLY A C 1
ATOM 2026 O O . GLY A 1 255 ? -9.576 14.167 7.632 1.00 63.53 255 GLY A O 1
ATOM 2027 N N . SER A 1 256 ? -7.470 14.314 8.335 1.00 64.06 256 SER A N 1
ATOM 2028 C CA . SER A 1 256 ? -6.936 14.782 7.045 1.00 64.06 256 SER A CA 1
ATOM 2029 C C . SER A 1 256 ? -7.214 13.825 5.873 1.00 64.06 256 SER A C 1
ATOM 2031 O O . SER A 1 256 ? -7.684 14.286 4.831 1.00 64.06 256 SER A O 1
ATOM 2033 N N . ALA A 1 257 ? -7.028 12.511 6.041 1.00 57.38 257 ALA A N 1
ATOM 2034 C CA . ALA A 1 257 ? -7.325 11.501 5.017 1.00 57.38 257 ALA A CA 1
ATOM 2035 C C . ALA A 1 257 ? -8.820 11.417 4.663 1.00 57.38 257 ALA A C 1
ATOM 2037 O O . ALA A 1 257 ? -9.168 11.099 3.529 1.00 57.38 257 ALA A O 1
ATOM 2038 N N . SER A 1 258 ? -9.706 11.746 5.608 1.00 57.44 258 SER A N 1
ATOM 2039 C CA . SER A 1 258 ? -11.150 11.872 5.376 1.00 57.44 258 SER A CA 1
ATOM 2040 C C . SER A 1 258 ? -11.603 13.307 5.068 1.00 57.44 258 SER A C 1
ATOM 2042 O O . SER A 1 258 ? -12.799 13.578 5.031 1.00 57.44 258 SER A O 1
ATOM 2044 N N . CYS A 1 259 ? -10.675 14.247 4.854 1.00 56.88 259 CYS A N 1
ATOM 2045 C CA . CYS A 1 259 ? -10.952 15.678 4.658 1.00 56.88 259 CYS A CA 1
ATOM 2046 C C . CYS A 1 259 ? -11.828 16.313 5.761 1.00 56.88 259 CYS A C 1
ATOM 2048 O O . CYS A 1 259 ? -12.677 17.161 5.489 1.00 56.88 259 CYS A O 1
ATOM 2050 N N . PHE A 1 260 ? -11.580 15.922 7.010 1.00 57.97 260 PHE A N 1
ATOM 2051 C CA . PHE A 1 260 ? -12.299 16.300 8.231 1.00 57.97 260 PHE A CA 1
ATOM 2052 C C . PHE A 1 260 ? -13.754 15.829 8.272 1.00 57.97 260 PHE A C 1
ATOM 2054 O O . PHE A 1 260 ? -14.563 16.396 9.003 1.00 57.97 260 PHE A O 1
ATOM 2061 N N . MET A 1 261 ? -14.076 14.766 7.526 1.00 47.91 261 MET A N 1
ATOM 2062 C CA . MET A 1 261 ? -15.333 14.040 7.675 1.00 47.91 261 MET A CA 1
ATOM 2063 C C . MET A 1 261 ? -15.437 13.539 9.123 1.00 47.91 261 MET A C 1
ATOM 2065 O O . MET A 1 261 ? -16.286 14.028 9.860 1.00 47.91 261 MET A O 1
ATOM 2069 N N . PHE A 1 262 ? -14.508 12.696 9.596 1.00 49.22 262 PHE A N 1
ATOM 2070 C CA . PHE A 1 262 ? -14.482 12.272 11.004 1.00 49.22 262 PHE A CA 1
ATOM 2071 C C . PHE A 1 262 ? -14.067 13.425 11.939 1.00 49.22 262 PHE A C 1
ATOM 2073 O O . PHE A 1 262 ? -12.893 13.780 12.012 1.00 49.22 262 PHE A O 1
ATOM 2080 N N . GLY A 1 263 ? -15.041 13.981 12.670 1.00 50.97 263 GLY A N 1
ATOM 2081 C CA . GLY A 1 263 ? -14.844 14.898 13.803 1.00 50.97 263 GLY A CA 1
ATOM 2082 C C . GLY A 1 263 ? -14.609 16.379 13.478 1.00 50.97 263 GLY A C 1
ATOM 2083 O O . GLY A 1 263 ? -14.481 17.181 14.397 1.00 50.97 263 GLY A O 1
ATOM 2084 N N . GLY A 1 264 ? -14.603 16.778 12.203 1.00 56.34 264 GLY A N 1
ATOM 2085 C CA . GLY A 1 264 ? -14.506 18.188 11.818 1.00 56.34 264 GLY A CA 1
ATOM 2086 C C . GLY A 1 264 ? -13.109 18.808 11.970 1.00 56.34 264 GLY A C 1
ATOM 2087 O O . GLY A 1 264 ? -12.128 18.160 12.335 1.00 56.34 264 GLY A O 1
ATOM 2088 N N . ARG A 1 265 ? -12.999 20.096 11.618 1.00 59.41 265 ARG A N 1
ATOM 2089 C CA . ARG A 1 265 ? -11.720 20.837 11.629 1.00 59.41 265 ARG A CA 1
ATOM 2090 C C . ARG A 1 265 ? -11.231 21.216 13.027 1.00 59.41 265 ARG A C 1
ATOM 2092 O O . ARG A 1 265 ? -10.058 21.538 13.168 1.00 59.41 265 ARG A O 1
ATOM 2099 N N . GLU A 1 266 ? -12.095 21.170 14.035 1.00 57.56 266 GLU A N 1
ATOM 2100 C CA . GLU A 1 266 ? -11.774 21.570 15.414 1.00 57.56 266 GLU A CA 1
ATOM 2101 C C . GLU A 1 266 ? -10.807 20.579 16.097 1.00 57.56 266 GLU A C 1
ATOM 2103 O O . GLU A 1 266 ? -10.069 20.953 17.004 1.00 57.56 266 GLU A O 1
ATOM 2108 N N . LEU A 1 267 ? -10.668 19.362 15.549 1.00 56.69 267 LEU A N 1
ATOM 2109 C CA . LEU A 1 267 ? -9.620 18.400 15.920 1.00 56.69 267 LEU A CA 1
ATOM 2110 C C . LEU A 1 267 ? -8.186 18.847 15.567 1.00 56.69 267 LEU A C 1
ATOM 2112 O O . LEU A 1 267 ? -7.215 18.246 16.035 1.00 56.69 267 LEU A O 1
ATOM 2116 N N . LEU A 1 268 ? -8.013 19.886 14.740 1.00 55.19 268 LEU A N 1
ATOM 2117 C CA . LEU A 1 268 ? -6.704 20.481 14.459 1.00 55.19 268 LEU A CA 1
ATOM 2118 C C . LEU A 1 268 ? -6.278 21.429 15.589 1.00 55.19 268 LEU A C 1
ATOM 2120 O O . LEU A 1 268 ? -6.286 22.649 15.430 1.00 55.19 268 LEU A O 1
ATOM 2124 N N . GLY A 1 269 ? -5.834 20.855 16.708 1.00 55.94 269 GLY A N 1
ATOM 2125 C CA . GLY A 1 269 ? -5.043 21.571 17.715 1.00 55.94 269 GLY A CA 1
ATOM 2126 C C . GLY A 1 269 ? -5.597 21.578 19.138 1.00 55.94 269 GLY A C 1
ATOM 2127 O O . GLY A 1 269 ? -4.871 22.002 20.033 1.00 55.94 269 GLY A O 1
ATOM 2128 N N . GLN A 1 270 ? -6.816 21.084 19.382 1.00 54.19 270 GLN A N 1
ATOM 2129 C CA . GLN A 1 270 ? -7.330 20.883 20.742 1.00 54.19 270 GLN A CA 1
ATOM 2130 C C . GLN A 1 270 ? -7.427 19.390 21.076 1.00 54.19 270 GLN A C 1
ATOM 2132 O O . GLN A 1 270 ? -8.053 18.599 20.374 1.00 54.19 270 GLN A O 1
ATOM 2137 N N . ALA A 1 271 ? -6.729 19.000 22.142 1.00 53.16 271 ALA A N 1
ATOM 2138 C CA . ALA A 1 271 ? -6.448 17.613 22.489 1.00 53.16 271 ALA A CA 1
ATOM 2139 C C . ALA A 1 271 ? -7.523 16.990 23.400 1.00 53.16 271 ALA A C 1
ATOM 2141 O O . ALA A 1 271 ? -7.187 16.377 24.407 1.00 53.16 271 ALA A O 1
ATOM 2142 N N . GLU A 1 272 ? -8.809 17.102 23.054 1.00 60.56 272 GLU A N 1
ATOM 2143 C CA . GLU A 1 272 ? -9.894 16.466 23.834 1.00 60.56 272 GLU A CA 1
ATOM 2144 C C . GLU A 1 272 ? -9.856 14.928 23.747 1.00 60.56 272 GLU A C 1
ATOM 2146 O O . GLU A 1 272 ? -10.215 14.224 24.690 1.00 60.56 272 GLU A O 1
ATOM 2151 N N . PHE A 1 273 ? -9.285 14.376 22.668 1.00 57.94 273 PHE A N 1
ATOM 2152 C CA . PHE A 1 273 ? -8.898 12.962 22.633 1.00 57.94 273 PHE A CA 1
ATOM 2153 C C . PHE A 1 273 ? -7.791 12.607 23.633 1.00 57.94 273 PHE A C 1
ATOM 2155 O O . PHE A 1 273 ? -7.581 11.425 23.874 1.00 57.94 273 PHE A O 1
ATOM 2162 N N . GLY A 1 274 ? -7.096 13.579 24.230 1.00 61.53 274 GLY A N 1
ATOM 2163 C CA . GLY A 1 274 ? -6.118 13.347 25.290 1.00 61.53 274 GLY A CA 1
ATOM 2164 C C . GLY A 1 274 ? -6.754 12.736 26.537 1.00 61.53 274 GLY A C 1
ATOM 2165 O O . GLY A 1 274 ? -6.192 11.798 27.090 1.00 61.53 274 GLY A O 1
ATOM 2166 N N . ASP A 1 275 ? -7.954 13.177 26.920 1.00 65.25 275 ASP A N 1
ATOM 2167 C CA . ASP A 1 275 ? -8.666 12.626 28.080 1.00 65.25 275 ASP A CA 1
ATOM 2168 C C . ASP A 1 275 ? -9.264 11.246 27.779 1.00 65.25 275 ASP A C 1
ATOM 2170 O O . ASP A 1 275 ? -9.217 10.352 28.621 1.00 65.25 275 ASP A O 1
ATOM 2174 N N . VAL A 1 276 ? -9.741 11.020 26.549 1.00 65.25 276 VAL A N 1
ATOM 2175 C CA . VAL A 1 276 ? -10.184 9.689 26.093 1.00 65.25 276 VAL A CA 1
ATOM 2176 C C . VAL A 1 276 ? -8.999 8.722 25.993 1.00 65.25 276 VAL A C 1
ATOM 2178 O O . VAL A 1 276 ? -9.106 7.575 26.417 1.00 65.25 276 VAL A O 1
ATOM 2181 N N . ALA A 1 277 ? -7.858 9.172 25.469 1.00 61.09 277 ALA A N 1
ATOM 2182 C CA . ALA A 1 277 ? -6.635 8.382 25.369 1.00 61.09 277 ALA A CA 1
ATOM 2183 C C . ALA A 1 277 ? -6.016 8.101 26.742 1.00 61.09 277 ALA A C 1
ATOM 2185 O O . ALA A 1 277 ? -5.508 7.003 26.935 1.00 61.09 277 ALA A O 1
ATOM 2186 N N . ARG A 1 278 ? -6.102 9.041 27.693 1.00 63.53 278 ARG A N 1
ATOM 2187 C CA . ARG A 1 278 ? -5.730 8.843 29.101 1.00 63.53 278 ARG A CA 1
ATOM 2188 C C . ARG A 1 278 ? -6.658 7.833 29.770 1.00 63.53 278 ARG A C 1
ATOM 2190 O O . ARG A 1 278 ? -6.176 6.821 30.247 1.00 63.53 278 ARG A O 1
ATOM 2197 N N . ALA A 1 279 ? -7.977 8.010 29.695 1.00 67.81 279 ALA A N 1
ATOM 2198 C CA . ALA A 1 279 ? -8.931 7.049 30.255 1.00 67.81 279 ALA A CA 1
ATOM 2199 C C . ALA A 1 279 ? -8.785 5.637 29.652 1.00 67.81 279 ALA A C 1
ATOM 2201 O O . ALA A 1 279 ? -8.960 4.642 30.353 1.00 67.81 279 ALA A O 1
ATOM 2202 N N . LEU A 1 280 ? -8.440 5.531 28.362 1.00 65.88 280 LEU A N 1
ATOM 2203 C CA . LEU A 1 280 ? -8.090 4.258 27.731 1.00 65.88 280 LEU A CA 1
ATOM 2204 C C . LEU A 1 280 ? -6.719 3.740 28.186 1.00 65.88 280 LEU A C 1
ATOM 2206 O O . LEU A 1 280 ? -6.606 2.547 28.436 1.00 65.88 280 LEU A O 1
ATOM 2210 N N . ALA A 1 281 ? -5.697 4.586 28.321 1.00 65.19 281 ALA A N 1
ATOM 2211 C CA . ALA A 1 281 ? -4.391 4.184 28.841 1.00 65.19 281 ALA A CA 1
ATOM 2212 C C . ALA A 1 281 ? -4.516 3.636 30.270 1.00 65.19 281 ALA A C 1
ATOM 2214 O O . ALA A 1 281 ? -4.087 2.514 30.504 1.00 65.19 281 ALA A O 1
ATOM 2215 N N . ASP A 1 282 ? -5.203 4.345 31.166 1.00 67.62 282 ASP A N 1
ATOM 2216 C CA . ASP A 1 282 ? -5.463 3.939 32.552 1.00 67.62 282 ASP A CA 1
ATOM 2217 C C . ASP A 1 282 ? -6.253 2.614 32.630 1.00 67.62 282 ASP A C 1
ATOM 2219 O O . ASP A 1 282 ? -6.012 1.781 33.503 1.00 67.62 282 ASP A O 1
ATOM 2223 N N . TYR A 1 283 ? -7.201 2.388 31.710 1.00 67.62 283 TYR A N 1
ATOM 2224 C CA . TYR A 1 283 ? -7.999 1.154 31.665 1.00 67.62 283 TYR A CA 1
ATOM 2225 C C . TYR A 1 283 ? -7.238 -0.041 31.063 1.00 67.62 283 TYR A C 1
ATOM 2227 O O . TYR A 1 283 ? -7.532 -1.194 31.386 1.00 67.62 283 TYR A O 1
ATOM 2235 N N . LEU A 1 284 ? -6.279 0.215 30.168 1.00 65.81 284 LEU A N 1
ATOM 2236 C CA . LEU A 1 284 ? -5.495 -0.812 29.475 1.00 65.81 284 LEU A CA 1
ATOM 2237 C C . LEU A 1 284 ? -4.165 -1.121 30.194 1.00 65.81 284 LEU A C 1
ATOM 2239 O O . LEU A 1 284 ? -3.691 -2.256 30.122 1.00 65.81 284 LEU A O 1
ATOM 2243 N N . ASP A 1 285 ? -3.570 -0.166 30.916 1.00 61.00 285 ASP A N 1
ATOM 2244 C CA . ASP A 1 285 ? -2.300 -0.328 31.637 1.00 61.00 285 ASP A CA 1
ATOM 2245 C C . ASP A 1 285 ? -2.498 -0.861 33.062 1.00 61.00 285 ASP A C 1
ATOM 2247 O O . ASP A 1 285 ? -2.192 -0.238 34.075 1.00 61.00 285 ASP A O 1
ATOM 2251 N N . THR A 1 286 ? -2.968 -2.101 33.140 1.00 60.38 286 THR A N 1
ATOM 2252 C CA . THR A 1 286 ? -3.116 -2.869 34.391 1.00 60.38 286 THR A CA 1
ATOM 2253 C C . THR A 1 286 ? -1.772 -3.343 34.982 1.00 60.38 286 THR A C 1
ATOM 2255 O O . THR A 1 286 ? -1.682 -4.430 35.554 1.00 60.38 286 THR A O 1
ATOM 2258 N N . GLY A 1 287 ? -0.685 -2.587 34.792 1.00 59.47 287 GLY A N 1
ATOM 2259 C CA . GLY A 1 287 ? 0.663 -2.953 35.245 1.00 59.47 287 GLY A CA 1
ATOM 2260 C C . GLY A 1 287 ? 1.220 -4.228 34.597 1.00 59.47 287 GLY A C 1
ATOM 2261 O O . GLY A 1 287 ? 2.082 -4.887 35.172 1.00 59.47 287 GLY A O 1
ATOM 2262 N N . GLY A 1 288 ? 0.707 -4.609 33.422 1.00 56.69 288 GLY A N 1
ATOM 2263 C CA . GLY A 1 288 ? 1.061 -5.856 32.730 1.00 56.69 288 GLY A CA 1
ATOM 2264 C C . GLY A 1 288 ? 0.308 -7.107 33.202 1.00 56.69 288 GLY A C 1
ATOM 2265 O O . GLY A 1 288 ? 0.623 -8.199 32.737 1.00 56.69 288 GLY A O 1
ATOM 2266 N N . ILE A 1 289 ? -0.692 -6.978 34.083 1.00 56.91 289 ILE A N 1
ATOM 2267 C CA . ILE A 1 289 ? -1.521 -8.111 34.538 1.00 56.91 289 ILE A CA 1
ATOM 2268 C C . ILE A 1 289 ? -2.520 -8.546 33.448 1.00 56.91 289 ILE A C 1
ATOM 2270 O O . ILE A 1 289 ? -2.815 -9.733 33.311 1.00 56.91 289 ILE A O 1
ATOM 2274 N N . LEU A 1 290 ? -3.026 -7.600 32.650 1.00 60.44 290 LEU A N 1
ATOM 2275 C CA . LEU A 1 290 ? -3.981 -7.832 31.568 1.00 60.44 290 LEU A CA 1
ATOM 2276 C C . LEU A 1 290 ? -3.485 -7.180 30.266 1.00 60.44 290 LEU A C 1
ATOM 2278 O O . LEU A 1 290 ? -3.684 -5.990 30.034 1.00 60.44 290 LEU A O 1
ATOM 2282 N N . ASP A 1 291 ? -2.862 -7.975 29.391 1.00 61.16 291 ASP A N 1
ATOM 2283 C CA . ASP A 1 291 ? -2.505 -7.561 28.026 1.00 61.16 291 ASP A CA 1
ATOM 2284 C C . ASP A 1 291 ? -3.763 -7.521 27.130 1.00 61.16 291 ASP A C 1
ATOM 2286 O O . ASP A 1 291 ? -4.088 -8.487 26.422 1.00 61.16 291 ASP A O 1
ATOM 2290 N N . VAL A 1 292 ? -4.482 -6.394 27.193 1.00 64.94 292 VAL A N 1
ATOM 2291 C CA . VAL A 1 292 ? -5.630 -6.076 26.330 1.00 64.94 292 VAL A CA 1
ATOM 2292 C C . VAL A 1 292 ? -5.139 -5.544 24.984 1.00 64.94 292 VAL A C 1
ATOM 2294 O O . VAL A 1 292 ? -4.466 -4.518 24.901 1.00 64.94 292 VAL A O 1
ATOM 2297 N N . VAL A 1 293 ? -5.509 -6.240 23.916 1.00 65.38 293 VAL A N 1
ATOM 2298 C CA . VAL A 1 293 ? -5.104 -5.951 22.534 1.00 65.38 293 VAL A CA 1
ATOM 2299 C C . VAL A 1 293 ? -6.276 -5.304 21.771 1.00 65.38 293 VAL A C 1
ATOM 2301 O O . VAL A 1 293 ? -7.430 -5.539 22.135 1.00 65.38 293 VAL A O 1
ATOM 2304 N N . PRO A 1 294 ? -6.067 -4.506 20.701 1.00 65.69 294 PRO A N 1
ATOM 2305 C CA . PRO A 1 294 ? -7.176 -3.923 19.934 1.00 65.69 294 PRO A CA 1
ATOM 2306 C C . PRO A 1 294 ? -8.222 -4.940 19.441 1.00 65.69 294 PRO A C 1
ATOM 2308 O O . PRO A 1 294 ? -9.413 -4.627 19.404 1.00 65.69 294 PRO A O 1
ATOM 2311 N N . SER A 1 295 ? -7.815 -6.173 19.127 1.00 66.25 295 SER A N 1
ATOM 2312 C CA . SER A 1 295 ? -8.719 -7.288 18.810 1.00 66.25 295 SER A CA 1
ATOM 2313 C C . SER A 1 295 ? -9.604 -7.720 19.989 1.00 66.25 295 SER A C 1
ATOM 2315 O O . SER A 1 295 ? -10.783 -8.020 19.775 1.00 66.25 295 SER A O 1
ATOM 2317 N N . ASP A 1 296 ? -9.102 -7.681 21.228 1.00 71.44 296 ASP A N 1
ATOM 2318 C CA . ASP A 1 296 ? -9.886 -7.939 22.445 1.00 71.44 296 ASP A CA 1
ATOM 2319 C C . ASP A 1 296 ? -10.969 -6.853 22.625 1.00 71.44 296 ASP A C 1
ATOM 2321 O O . ASP A 1 296 ? -12.129 -7.163 22.907 1.00 71.44 296 ASP A O 1
ATOM 2325 N N . ILE A 1 297 ? -10.628 -5.583 22.360 1.00 72.56 297 ILE A N 1
ATOM 2326 C CA . ILE A 1 297 ? -11.559 -4.438 22.417 1.00 72.56 297 ILE A CA 1
ATOM 2327 C C . ILE A 1 297 ? -12.674 -4.578 21.365 1.00 72.56 297 ILE A C 1
ATOM 2329 O O . ILE A 1 297 ? -13.859 -4.465 21.690 1.00 72.56 297 ILE A O 1
ATOM 2333 N N . VAL A 1 298 ? -12.320 -4.870 20.107 1.00 69.38 298 VAL A N 1
ATOM 2334 C CA . VAL A 1 298 ? -13.299 -5.095 19.025 1.00 69.38 298 VAL A CA 1
ATOM 2335 C C . VAL A 1 298 ? -14.200 -6.291 19.341 1.00 69.38 298 VAL A C 1
ATOM 2337 O O . VAL A 1 298 ? -15.418 -6.206 19.174 1.00 69.38 298 VAL A O 1
ATOM 2340 N N . THR A 1 299 ? -13.634 -7.380 19.867 1.00 72.81 299 THR A N 1
ATOM 2341 C CA . THR A 1 299 ? -14.398 -8.559 20.304 1.00 72.81 299 THR A CA 1
ATOM 2342 C C . THR A 1 299 ? -15.365 -8.206 21.436 1.00 72.81 299 THR A C 1
ATOM 2344 O O . THR A 1 299 ? -16.529 -8.614 21.395 1.00 72.81 299 THR A O 1
ATOM 2347 N N . GLY A 1 300 ? -14.934 -7.383 22.397 1.00 73.56 300 GLY A N 1
ATOM 2348 C CA . GLY A 1 300 ? -15.778 -6.828 23.454 1.00 73.56 300 GLY A CA 1
ATOM 2349 C C . GLY A 1 300 ? -16.966 -6.035 22.903 1.00 73.56 300 GLY A C 1
ATOM 2350 O O . GLY A 1 300 ? -18.107 -6.297 23.289 1.00 73.56 300 GLY A O 1
ATOM 2351 N N . PHE A 1 301 ? -16.739 -5.137 21.938 1.00 74.19 301 PHE A N 1
ATOM 2352 C CA . PHE A 1 301 ? -17.818 -4.395 21.275 1.00 74.19 301 PHE A CA 1
ATOM 2353 C C . PHE A 1 301 ? -18.775 -5.304 20.490 1.00 74.19 301 PHE A C 1
ATOM 2355 O O . PHE A 1 301 ? -19.991 -5.138 20.597 1.00 74.19 301 PHE A O 1
ATOM 2362 N N . MET A 1 302 ? -18.271 -6.297 19.749 1.00 69.56 302 MET A N 1
ATOM 2363 C CA . MET A 1 302 ? -19.118 -7.261 19.029 1.00 69.56 302 MET A CA 1
ATOM 2364 C C . MET A 1 302 ? -19.962 -8.116 19.986 1.00 69.56 302 MET A C 1
ATOM 2366 O O . MET A 1 302 ? -21.144 -8.363 19.726 1.00 69.56 302 MET A O 1
ATOM 2370 N N . LEU A 1 303 ? -19.388 -8.546 21.114 1.00 76.75 303 LEU A N 1
ATOM 2371 C CA . LEU A 1 303 ? -20.101 -9.288 22.152 1.00 76.75 303 LEU A CA 1
ATOM 2372 C C . LEU A 1 303 ? -21.174 -8.416 22.818 1.00 76.75 303 LEU A C 1
ATOM 2374 O O . LEU A 1 303 ? -22.313 -8.858 22.974 1.00 76.75 303 LEU A O 1
ATOM 2378 N N . LEU A 1 304 ? -20.846 -7.164 23.144 1.00 73.12 304 LEU A N 1
ATOM 2379 C CA . LEU A 1 304 ? -21.778 -6.193 23.712 1.00 73.12 304 LEU A CA 1
ATOM 2380 C C . LEU A 1 304 ? -22.940 -5.900 22.751 1.00 73.12 304 LEU A C 1
ATOM 2382 O O . LEU A 1 304 ? -24.098 -5.965 23.163 1.00 73.12 304 LEU A O 1
ATOM 2386 N N . GLN A 1 305 ? -22.660 -5.696 21.460 1.00 72.94 305 GLN A N 1
ATOM 2387 C CA . GLN A 1 305 ? -23.680 -5.531 20.422 1.00 72.94 305 GLN A CA 1
ATOM 2388 C C . GLN A 1 305 ? -24.570 -6.780 20.300 1.00 72.94 305 GLN A C 1
ATOM 2390 O O . GLN A 1 305 ? -25.792 -6.665 20.186 1.00 72.94 305 GLN A O 1
ATOM 2395 N N . ARG A 1 306 ? -23.994 -7.990 20.378 1.00 80.69 306 ARG A N 1
ATOM 2396 C CA . ARG A 1 306 ? -24.751 -9.254 20.373 1.00 80.69 306 ARG A CA 1
ATOM 2397 C C . ARG A 1 306 ? -25.667 -9.376 21.594 1.00 80.69 306 ARG A C 1
ATOM 2399 O O . ARG A 1 306 ? -26.833 -9.735 21.428 1.00 80.69 306 ARG A O 1
ATOM 2406 N N . ILE A 1 307 ? -25.179 -9.032 22.787 1.00 83.94 307 ILE A N 1
ATOM 2407 C CA . ILE A 1 307 ? -25.957 -9.031 24.037 1.00 83.94 307 ILE A CA 1
ATOM 2408 C C . ILE A 1 307 ? -27.084 -7.993 23.972 1.00 83.94 307 ILE A C 1
ATOM 2410 O O . ILE A 1 307 ? -28.225 -8.313 24.300 1.00 83.94 307 ILE A O 1
ATOM 2414 N N . GLN A 1 308 ? -26.808 -6.772 23.505 1.00 79.38 308 GLN A N 1
ATOM 2415 C CA . GLN A 1 308 ? -27.827 -5.738 23.291 1.00 79.38 308 GLN A CA 1
ATOM 2416 C C . GLN A 1 308 ? -28.911 -6.220 22.319 1.00 79.38 308 GLN A C 1
ATOM 2418 O O . GLN A 1 308 ? -30.100 -6.114 22.620 1.00 79.38 308 GLN A O 1
ATOM 2423 N N . ARG A 1 309 ? -28.521 -6.833 21.195 1.00 80.88 309 ARG A N 1
ATOM 2424 C CA . ARG A 1 309 ? -29.463 -7.388 20.214 1.00 80.88 309 ARG A CA 1
ATOM 2425 C C . ARG A 1 309 ? -30.319 -8.506 20.814 1.00 80.88 309 ARG A C 1
ATOM 2427 O O . ARG A 1 309 ? -31.524 -8.521 20.591 1.00 80.88 309 ARG A O 1
ATOM 2434 N N . GLN A 1 310 ? -29.732 -9.397 21.618 1.00 89.19 310 GLN A N 1
ATOM 2435 C CA . GLN A 1 310 ? -30.475 -10.430 22.352 1.00 89.19 310 GLN A CA 1
ATOM 2436 C C . GLN A 1 310 ? -31.449 -9.840 23.382 1.00 89.19 310 GLN A C 1
ATOM 2438 O O . GLN A 1 310 ? -32.573 -10.324 23.480 1.00 89.19 310 GLN A O 1
ATOM 2443 N N . ARG A 1 311 ? -31.067 -8.781 24.111 1.00 86.38 311 ARG A N 1
ATOM 2444 C CA . ARG A 1 311 ? -31.971 -8.070 25.035 1.00 86.38 311 ARG A CA 1
ATOM 2445 C C . ARG A 1 311 ? -33.159 -7.446 24.296 1.00 86.38 311 ARG A C 1
ATOM 2447 O O . ARG A 1 311 ? -34.284 -7.591 24.753 1.00 86.38 311 ARG A O 1
ATOM 2454 N N . ILE A 1 312 ? -32.927 -6.829 23.134 1.00 82.94 312 ILE A N 1
ATOM 2455 C CA . ILE A 1 312 ? -33.996 -6.276 22.283 1.00 82.94 312 ILE A CA 1
ATOM 2456 C C . ILE A 1 312 ? -34.927 -7.385 21.765 1.00 82.94 312 ILE A C 1
ATOM 2458 O O . ILE A 1 312 ? -36.139 -7.190 21.742 1.00 82.94 312 ILE A O 1
ATOM 2462 N N . TYR A 1 313 ? -34.392 -8.549 21.376 1.00 87.81 313 TYR A N 1
ATOM 2463 C CA . TYR A 1 313 ? -35.222 -9.688 20.968 1.00 87.81 313 TYR A CA 1
ATOM 2464 C C . TYR A 1 313 ? -36.096 -10.214 22.114 1.00 87.81 313 TYR A C 1
ATOM 2466 O O . TYR A 1 313 ? -37.296 -10.361 21.908 1.00 87.81 313 TYR A O 1
ATOM 2474 N N . ARG A 1 314 ? -35.540 -10.411 23.319 1.00 87.50 314 ARG A N 1
ATOM 2475 C CA . ARG A 1 314 ? -36.319 -10.845 24.495 1.00 87.50 314 ARG A CA 1
ATOM 2476 C C . ARG A 1 314 ? -37.407 -9.842 24.872 1.00 87.50 314 ARG A C 1
ATOM 2478 O O . ARG A 1 314 ? -38.553 -10.235 25.015 1.00 87.50 314 ARG A O 1
ATOM 2485 N N . ALA A 1 315 ? -37.086 -8.548 24.909 1.00 83.25 315 ALA A N 1
ATOM 2486 C CA . ALA A 1 315 ? -38.075 -7.508 25.191 1.00 83.25 315 ALA A CA 1
ATOM 2487 C C . ALA A 1 315 ? -39.222 -7.482 24.157 1.00 83.25 315 ALA A C 1
ATOM 2489 O O . ALA A 1 315 ? -40.366 -7.208 24.506 1.00 83.25 315 ALA A O 1
ATOM 2490 N N . ARG A 1 316 ? -38.948 -7.795 22.880 1.00 84.62 316 ARG A N 1
ATOM 2491 C CA . ARG A 1 316 ? -40.000 -7.958 21.858 1.00 84.62 316 ARG A CA 1
ATOM 2492 C C . ARG A 1 316 ? -40.845 -9.211 22.080 1.00 84.62 316 ARG A C 1
ATOM 2494 O O . ARG A 1 316 ? -42.048 -9.158 21.864 1.00 84.62 316 ARG A O 1
ATOM 2501 N N . GLU A 1 317 ? -40.228 -10.316 22.484 1.00 90.56 317 GLU A N 1
ATOM 2502 C CA . GLU A 1 317 ? -40.913 -11.578 22.778 1.00 90.56 317 GLU A CA 1
ATOM 2503 C C . GLU A 1 317 ? -41.830 -11.448 24.005 1.00 90.56 317 GLU A C 1
ATOM 2505 O O . GLU A 1 317 ? -42.999 -11.815 23.931 1.00 90.56 317 GLU A O 1
ATOM 2510 N N . GLU A 1 318 ? -41.350 -10.813 25.078 1.00 88.81 318 GLU A N 1
ATOM 2511 C CA . GLU A 1 318 ? -42.133 -10.457 26.270 1.00 88.81 318 GLU A CA 1
ATOM 2512 C C . GLU A 1 318 ? -43.346 -9.580 25.904 1.00 88.81 318 GLU A C 1
ATOM 2514 O O . GLU A 1 318 ? -44.473 -9.880 26.298 1.00 88.81 318 GLU A O 1
ATOM 2519 N N . VAL A 1 319 ? -43.156 -8.539 25.080 1.00 82.69 319 VAL A N 1
ATOM 2520 C CA . VAL A 1 319 ? -44.262 -7.689 24.596 1.00 82.69 319 VAL A CA 1
ATOM 2521 C C . VAL A 1 319 ? -45.275 -8.482 23.761 1.00 82.69 319 VAL A C 1
ATOM 2523 O O . VAL A 1 319 ? -46.477 -8.289 23.931 1.00 82.69 319 VAL A O 1
ATOM 2526 N N . LEU A 1 320 ? -44.829 -9.392 22.887 1.00 84.88 320 LEU A N 1
ATOM 2527 C CA . LEU A 1 320 ? -45.734 -10.238 22.098 1.00 84.88 320 LEU A CA 1
ATOM 2528 C C . LEU A 1 320 ? -46.549 -11.192 22.984 1.00 84.88 320 LEU A C 1
ATOM 2530 O O . LEU A 1 320 ? -47.754 -11.318 22.774 1.00 84.88 320 LEU A O 1
ATOM 2534 N N . GLN A 1 321 ? -45.931 -11.799 24.002 1.00 86.31 321 GLN A N 1
ATOM 2535 C CA . GLN A 1 321 ? -46.632 -12.648 24.972 1.00 86.31 321 GLN A CA 1
ATOM 2536 C C . GLN A 1 321 ? -47.668 -11.852 25.778 1.00 86.31 321 GLN A C 1
ATOM 2538 O O . GLN A 1 321 ? -48.802 -12.303 25.931 1.00 86.31 321 GLN A O 1
ATOM 2543 N N . HIS A 1 322 ? -47.327 -10.643 26.239 1.00 82.31 322 HIS A N 1
ATOM 2544 C CA . HIS A 1 322 ? -48.282 -9.768 26.926 1.00 82.31 322 HIS A CA 1
ATOM 2545 C C . HIS A 1 322 ? -49.472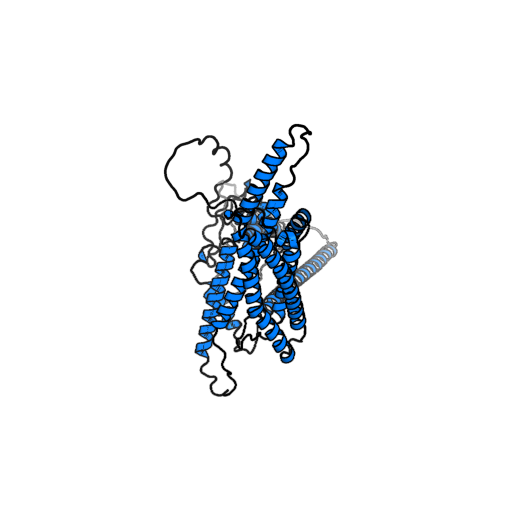 -9.374 26.036 1.00 82.31 322 HIS A C 1
ATOM 2547 O O . HIS A 1 322 ? -50.606 -9.386 26.510 1.00 82.31 322 HIS A O 1
ATOM 2553 N N . VAL A 1 323 ? -49.240 -9.089 24.748 1.00 75.81 323 VAL A N 1
ATOM 2554 C CA . VAL A 1 323 ? -50.311 -8.808 23.774 1.00 75.81 323 VAL A CA 1
ATOM 2555 C C . VAL A 1 323 ? -51.213 -10.028 23.558 1.00 75.81 323 VAL A C 1
ATOM 2557 O O . VAL A 1 323 ? -52.431 -9.875 23.500 1.00 75.81 323 VAL A O 1
ATOM 2560 N N . GLU A 1 324 ? -50.653 -11.238 23.468 1.00 84.88 324 GLU A N 1
ATOM 2561 C CA . GLU A 1 324 ? -51.455 -12.456 23.294 1.00 84.88 324 GLU A CA 1
ATOM 2562 C C . GLU A 1 324 ? -52.305 -12.777 24.535 1.00 84.88 324 GLU A C 1
ATOM 2564 O O . GLU A 1 324 ? -53.470 -13.154 24.407 1.00 84.88 324 GLU A O 1
ATOM 2569 N N . VAL A 1 325 ? -51.760 -12.586 25.741 1.00 86.19 325 VAL A N 1
ATOM 2570 C CA . VAL A 1 325 ? -52.510 -12.775 26.995 1.00 86.19 325 VAL A CA 1
ATOM 2571 C C . VAL A 1 325 ? -53.632 -11.742 27.132 1.00 86.19 325 VAL A C 1
ATOM 2573 O O . VAL A 1 325 ? -54.749 -12.122 27.479 1.00 86.19 325 VAL A O 1
ATOM 2576 N N . ALA A 1 326 ? -53.377 -10.469 26.809 1.00 76.81 326 ALA A N 1
ATOM 2577 C CA . ALA A 1 326 ? -54.402 -9.423 26.833 1.00 76.81 326 ALA A CA 1
ATOM 2578 C C . ALA A 1 326 ? -55.570 -9.743 25.881 1.00 76.81 326 ALA A C 1
ATOM 2580 O O . ALA A 1 326 ? -56.722 -9.760 26.309 1.00 76.81 326 ALA A O 1
ATOM 2581 N N . ALA A 1 327 ? -55.271 -10.123 24.633 1.00 78.25 327 ALA A N 1
ATOM 2582 C CA . ALA A 1 327 ? -56.289 -10.484 23.642 1.00 78.25 327 ALA A CA 1
ATOM 2583 C C . ALA A 1 327 ? -57.148 -11.697 24.062 1.00 78.25 327 ALA A C 1
ATOM 2585 O O . ALA A 1 327 ? -58.333 -11.766 23.736 1.00 78.25 327 ALA A O 1
ATOM 2586 N N . ARG A 1 328 ? -56.582 -12.658 24.810 1.00 78.62 328 ARG A N 1
ATOM 2587 C CA . ARG A 1 328 ? -57.347 -13.792 25.361 1.00 78.62 328 ARG A CA 1
ATOM 2588 C C . ARG A 1 328 ? -58.293 -13.371 26.489 1.00 78.62 328 ARG A C 1
ATOM 2590 O O . ARG A 1 328 ? -59.394 -13.907 26.563 1.00 78.62 328 ARG A O 1
ATOM 2597 N N . LEU A 1 329 ? -57.888 -12.424 27.338 1.00 79.00 329 LEU A N 1
ATOM 2598 C CA . LEU A 1 329 ? -58.719 -11.916 28.437 1.00 79.00 329 LEU A CA 1
ATOM 2599 C C . LEU A 1 329 ? -59.896 -11.073 27.920 1.00 79.00 329 LEU A C 1
ATOM 2601 O O . LEU A 1 329 ? -61.021 -11.252 28.383 1.00 79.00 329 LEU A O 1
ATOM 2605 N N . GLU A 1 330 ? -59.669 -10.225 26.912 1.00 72.94 330 GLU A N 1
ATOM 2606 C CA . GLU A 1 330 ? -60.743 -9.485 26.228 1.00 72.94 330 GLU A CA 1
ATOM 2607 C C . GLU A 1 330 ? -61.716 -10.419 25.490 1.00 72.94 330 GLU A C 1
ATOM 2609 O O . GLU A 1 330 ? -62.920 -10.175 25.470 1.00 72.94 330 GLU A O 1
ATOM 2614 N N . GLY A 1 331 ? -61.225 -11.535 24.939 1.00 62.72 331 GLY A N 1
ATOM 2615 C CA . GLY A 1 331 ? -62.076 -12.549 24.313 1.00 62.72 331 GLY A CA 1
ATOM 2616 C C . GLY A 1 331 ? -63.024 -13.271 25.281 1.00 62.72 331 GLY A C 1
ATOM 2617 O O . GLY A 1 331 ? -64.082 -13.728 24.853 1.00 62.72 331 GLY A O 1
ATOM 2618 N N . GLN A 1 332 ? -62.681 -13.370 26.572 1.00 57.84 332 GLN A N 1
ATOM 2619 C CA . GLN A 1 332 ? -63.519 -14.044 27.574 1.00 57.84 332 GLN A CA 1
ATOM 2620 C C . GLN A 1 332 ? -64.587 -13.122 28.182 1.00 57.84 332 GLN A C 1
ATOM 2622 O O . GLN A 1 332 ? -65.713 -13.566 28.400 1.00 57.84 332 GLN A O 1
ATOM 2627 N N . SER A 1 333 ? -64.299 -11.832 28.388 1.00 54.19 333 SER A N 1
ATOM 2628 C CA . SER A 1 333 ? -65.253 -10.892 29.010 1.00 54.19 333 SER A CA 1
ATOM 2629 C C . SER A 1 333 ? -66.502 -10.602 28.163 1.00 54.19 333 SER A C 1
ATOM 2631 O O . SER A 1 333 ? -67.531 -10.185 28.698 1.00 54.19 333 SER A O 1
ATOM 2633 N N . VAL A 1 334 ? -66.446 -10.862 26.852 1.00 53.78 334 VAL A N 1
ATOM 2634 C CA . VAL A 1 334 ? -67.595 -10.758 25.935 1.00 53.78 334 VAL A CA 1
ATOM 2635 C C . VAL A 1 334 ? -68.554 -11.952 26.068 1.00 53.78 334 VAL A C 1
ATOM 2637 O O . VAL A 1 334 ? -69.725 -11.830 25.716 1.00 53.78 334 VAL A O 1
ATOM 2640 N N . GLN A 1 335 ? -68.098 -13.097 26.590 1.00 49.56 335 GLN A N 1
ATOM 2641 C CA . GLN A 1 335 ? -68.898 -14.327 26.621 1.00 49.56 335 GLN A CA 1
ATOM 2642 C C . GLN A 1 335 ? -69.721 -14.503 27.913 1.00 49.56 335 GLN A C 1
ATOM 2644 O O . GLN A 1 335 ? -70.755 -15.167 27.872 1.00 49.56 335 GLN A O 1
ATOM 2649 N N . ASP A 1 336 ? -69.333 -13.845 29.012 1.00 50.44 336 ASP A N 1
ATOM 2650 C CA . ASP A 1 336 ? -70.010 -13.947 30.320 1.00 50.44 336 ASP A CA 1
ATOM 2651 C C . ASP A 1 336 ? -71.127 -12.901 30.552 1.00 50.44 336 ASP A C 1
ATOM 2653 O O . ASP A 1 336 ? -71.901 -13.033 31.496 1.00 50.44 336 ASP A O 1
ATOM 2657 N N . ASN A 1 337 ? -71.270 -11.884 29.690 1.00 50.34 337 ASN A N 1
ATOM 2658 C CA . ASN A 1 337 ? -72.276 -10.810 29.834 1.00 50.34 337 ASN A CA 1
ATOM 2659 C C . ASN A 1 337 ? -73.536 -10.983 28.955 1.00 50.34 337 ASN A C 1
ATOM 2661 O O . ASN A 1 337 ? -74.319 -10.050 28.793 1.00 50.34 337 ASN A O 1
ATOM 2665 N N . ALA A 1 338 ? -73.761 -12.168 28.383 1.00 46.59 338 ALA A N 1
ATOM 2666 C CA . ALA A 1 338 ? -74.888 -12.446 27.482 1.00 46.59 338 ALA A CA 1
ATOM 2667 C C . ALA A 1 338 ? -76.160 -12.968 28.195 1.00 46.59 338 ALA A C 1
ATOM 2669 O O . ALA A 1 338 ? -76.937 -13.710 27.590 1.00 46.59 338 ALA A O 1
ATOM 2670 N N . GLY A 1 339 ? -76.375 -12.629 29.474 1.00 42.25 339 GLY A N 1
ATOM 2671 C CA . GLY A 1 339 ? -77.459 -13.228 30.261 1.00 42.25 339 GLY A CA 1
ATOM 2672 C C . GLY A 1 339 ? -77.810 -12.551 31.587 1.00 42.25 339 GLY A C 1
ATOM 2673 O O . GLY A 1 339 ? -77.686 -13.196 32.619 1.00 42.25 339 GLY A O 1
ATOM 2674 N N . ASP A 1 340 ? -78.286 -11.301 31.548 1.00 40.34 340 ASP A N 1
ATOM 2675 C CA . ASP A 1 340 ? -79.474 -10.880 32.323 1.00 40.34 340 ASP A CA 1
ATOM 2676 C C . ASP A 1 340 ? -79.948 -9.472 31.889 1.00 40.34 340 ASP A C 1
ATOM 2678 O O . ASP A 1 340 ? -79.453 -8.445 32.355 1.00 40.34 340 ASP A O 1
ATOM 2682 N N . GLU A 1 341 ? -80.936 -9.411 30.988 1.00 42.88 341 GLU A N 1
ATOM 2683 C CA . GLU A 1 341 ? -81.767 -8.213 30.806 1.00 42.88 341 GLU A CA 1
ATOM 2684 C C . GLU A 1 341 ? -82.999 -8.317 31.715 1.00 42.88 341 GLU A C 1
ATOM 2686 O O . GLU A 1 341 ? -83.859 -9.176 31.506 1.00 42.88 341 GLU A O 1
ATOM 2691 N N . LEU A 1 342 ? -83.146 -7.394 32.673 1.00 36.81 342 LEU A N 1
ATOM 2692 C CA . LEU A 1 342 ? -84.425 -7.155 33.345 1.00 36.81 342 LEU A CA 1
ATOM 2693 C C . LEU A 1 342 ? -84.714 -5.651 33.498 1.00 36.81 342 LEU A C 1
ATOM 2695 O O . LEU A 1 342 ? -83.823 -4.820 33.645 1.00 36.81 342 LEU A O 1
ATOM 2699 N N . MET A 1 343 ? -85.997 -5.314 33.391 1.00 35.03 343 MET A N 1
ATOM 2700 C CA . MET A 1 343 ? -86.531 -3.996 33.029 1.00 35.03 343 MET A CA 1
ATOM 2701 C C . MET A 1 343 ? -86.521 -2.911 34.140 1.00 35.03 343 MET A C 1
ATOM 2703 O O . MET A 1 34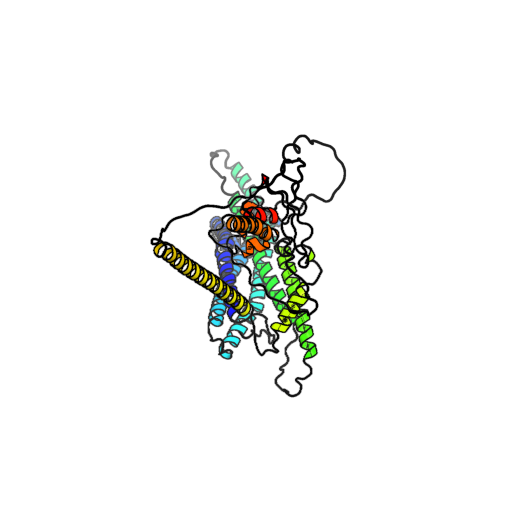3 ? -86.832 -3.223 35.282 1.00 35.03 343 MET A O 1
ATOM 2707 N N . VAL A 1 344 ? -86.279 -1.638 33.740 1.00 36.69 344 VAL A N 1
ATOM 2708 C CA . VAL A 1 344 ? -87.161 -0.420 33.858 1.00 36.69 344 VAL A CA 1
ATOM 2709 C C . VAL A 1 344 ? -87.833 -0.157 35.243 1.00 36.69 344 VAL A C 1
ATOM 2711 O O . VAL A 1 344 ? -88.477 -1.074 35.744 1.00 36.69 344 VAL A O 1
ATOM 2714 N N . PRO A 1 345 ? -87.837 1.073 35.847 1.00 37.91 345 PRO A N 1
ATOM 2715 C CA . PRO A 1 345 ? -88.265 2.321 35.189 1.00 37.91 345 PRO A CA 1
ATOM 2716 C C . PRO A 1 345 ? -87.537 3.653 35.482 1.00 37.91 345 PRO A C 1
ATOM 2718 O O . PRO A 1 345 ? -86.781 3.840 36.430 1.00 37.91 345 PRO A O 1
ATOM 2721 N N . LEU A 1 346 ? -87.901 4.599 34.614 1.00 38.00 346 LEU A N 1
ATOM 2722 C CA . LEU A 1 346 ? -87.742 6.052 34.652 1.00 38.00 346 LEU A CA 1
ATOM 2723 C C . LEU A 1 346 ? -88.654 6.707 35.717 1.00 38.00 346 LEU A C 1
ATOM 2725 O O . LEU A 1 346 ? -89.839 6.394 35.725 1.00 38.00 346 LEU A O 1
ATOM 2729 N N . ASP A 1 347 ? -88.137 7.637 36.536 1.00 27.45 347 ASP A N 1
ATOM 2730 C CA . ASP A 1 347 ? -88.771 8.948 36.831 1.00 27.45 347 ASP A CA 1
ATOM 2731 C C . ASP A 1 347 ? -88.030 9.755 37.918 1.00 27.45 347 ASP A C 1
ATOM 2733 O O . ASP A 1 347 ? -87.948 9.327 39.065 1.00 27.45 347 ASP A O 1
ATOM 2737 N N . SER A 1 348 ? -87.585 10.976 37.580 1.00 30.62 348 SER A N 1
ATOM 2738 C CA . SER A 1 348 ? -87.795 12.190 38.402 1.00 30.62 348 SER A CA 1
ATOM 2739 C C . SER A 1 348 ? -87.172 13.435 37.747 1.00 30.62 348 SER A C 1
ATOM 2741 O O . SER A 1 348 ? -85.963 13.505 37.531 1.00 30.62 348 SER A O 1
ATOM 2743 N N . LEU A 1 349 ? -88.011 14.434 37.461 1.00 32.41 349 LEU A N 1
ATOM 2744 C CA . LEU A 1 349 ? -87.652 15.750 36.916 1.00 32.41 349 LEU A CA 1
ATOM 2745 C C . LEU A 1 349 ? -87.238 16.750 38.009 1.00 32.41 349 LEU A C 1
ATOM 2747 O O . LEU A 1 349 ? -87.896 16.813 39.044 1.00 32.41 349 LEU A O 1
ATOM 2751 N N . GLN A 1 350 ? -86.277 17.628 37.694 1.00 28.39 350 GLN A N 1
ATOM 2752 C CA . GLN A 1 350 ? -86.240 19.068 38.040 1.00 28.39 350 GLN A CA 1
ATOM 2753 C C . GLN A 1 350 ? -85.090 19.711 37.228 1.00 28.39 350 GLN A C 1
ATOM 2755 O O . GLN A 1 350 ? -83.949 19.279 37.324 1.00 28.39 350 GLN A O 1
ATOM 2760 N N . SER A 1 351 ? -85.362 20.559 36.226 1.00 26.89 351 SER A N 1
ATOM 2761 C CA . SER A 1 351 ? -85.533 22.027 36.346 1.00 26.89 351 SER A CA 1
ATOM 2762 C C . SER A 1 351 ? -84.320 22.703 37.019 1.00 26.89 351 SER A C 1
ATOM 2764 O O . SER A 1 351 ? -83.978 22.364 38.142 1.00 26.89 351 SER A O 1
ATOM 2766 N N . THR A 1 352 ? -83.645 23.710 36.444 1.00 27.03 352 THR A N 1
ATOM 2767 C CA . THR A 1 352 ? -84.210 24.914 35.789 1.00 27.03 352 THR A CA 1
ATOM 2768 C C . THR A 1 352 ? -83.149 25.663 34.938 1.00 27.03 352 THR A C 1
ATOM 2770 O O . THR A 1 352 ? -81.975 25.580 35.270 1.00 27.03 352 THR A O 1
ATOM 2773 N N . SER A 1 353 ? -83.576 26.400 33.891 1.00 28.50 353 SER A N 1
ATOM 2774 C CA . SER A 1 353 ? -83.025 27.662 33.289 1.00 28.50 353 SER A CA 1
ATOM 2775 C C . SER A 1 353 ? -81.532 28.063 33.481 1.00 28.50 353 SER A C 1
ATOM 2777 O O . SER A 1 353 ? -81.034 28.062 34.598 1.00 28.50 353 SER A O 1
ATOM 2779 N N . TYR A 1 354 ? -80.787 28.582 32.485 1.00 28.80 354 TYR A N 1
ATOM 2780 C CA . TYR A 1 354 ? -81.077 29.784 31.662 1.00 28.80 354 TYR A CA 1
ATOM 2781 C C . TYR A 1 354 ? -80.354 29.814 30.282 1.00 28.80 354 TYR A C 1
ATOM 2783 O O . TYR A 1 354 ? -79.491 28.992 29.991 1.00 28.80 354 TYR A O 1
ATOM 2791 N N . LEU A 1 355 ? -80.741 30.786 29.437 1.00 32.62 355 LEU A N 1
ATOM 2792 C CA . LEU A 1 355 ? -80.332 31.028 28.035 1.00 32.62 355 LEU A CA 1
ATOM 2793 C C . LEU A 1 355 ? -78.900 31.615 27.844 1.00 32.62 355 LEU A C 1
ATOM 2795 O O . LEU A 1 355 ? -78.288 32.058 28.815 1.00 32.62 355 LEU A O 1
ATOM 2799 N N . PRO A 1 356 ? -78.348 31.622 26.604 1.00 48.00 356 PRO A N 1
ATOM 2800 C CA . PRO A 1 356 ? -76.914 31.807 26.349 1.00 48.00 356 PRO A CA 1
ATOM 2801 C C . PRO A 1 356 ? -76.476 33.257 26.088 1.00 48.00 356 PRO A C 1
ATOM 2803 O O . PRO A 1 356 ? -77.275 34.129 25.749 1.00 48.00 356 PRO A O 1
ATOM 2806 N N . SER A 1 357 ? -75.162 33.498 26.135 1.00 28.09 357 SER A N 1
ATOM 2807 C CA . SER A 1 357 ? -74.518 34.680 25.541 1.00 28.09 357 SER A CA 1
ATOM 2808 C C . SER A 1 357 ? -73.091 34.363 25.089 1.00 28.09 357 SER A C 1
ATOM 2810 O O . SER A 1 357 ? -72.276 33.830 25.837 1.00 28.09 357 SER A O 1
ATOM 2812 N N . SER A 1 358 ? -72.811 34.679 23.831 1.00 32.28 358 SER A N 1
ATOM 2813 C CA . SER A 1 358 ? -71.574 34.399 23.102 1.00 32.28 358 SER A CA 1
ATOM 2814 C C . SER A 1 358 ? -70.360 35.209 23.571 1.00 32.28 358 SER A C 1
ATOM 2816 O O . SER A 1 358 ? -70.431 36.434 23.634 1.00 32.28 358 SER A O 1
ATOM 2818 N N . SER A 1 359 ? -69.200 34.559 23.710 1.00 29.66 359 SER A N 1
ATOM 2819 C CA . SER A 1 359 ? -67.919 35.126 23.250 1.00 29.66 359 SER A CA 1
ATOM 2820 C C . SER A 1 359 ? -66.880 34.021 23.007 1.00 29.66 359 SER A C 1
ATOM 2822 O O . SER A 1 359 ? -66.555 33.230 23.890 1.00 29.66 359 SER A O 1
ATOM 2824 N N . THR A 1 360 ? -66.379 33.938 21.775 1.00 38.50 360 THR A N 1
ATOM 2825 C CA . THR A 1 360 ? -65.474 32.870 21.332 1.00 38.50 360 THR A CA 1
ATOM 2826 C C . THR A 1 360 ? -64.042 33.148 21.781 1.00 38.50 360 THR A C 1
ATOM 2828 O O . THR A 1 360 ? -63.353 33.969 21.185 1.00 38.50 360 THR A O 1
ATOM 2831 N N . THR A 1 361 ? -63.562 32.428 22.796 1.00 28.30 361 THR A N 1
ATOM 2832 C CA . THR A 1 361 ? -62.125 32.277 23.082 1.00 28.30 361 THR A CA 1
ATOM 2833 C C . THR A 1 361 ? -61.830 30.805 23.349 1.00 28.30 361 THR A C 1
ATOM 2835 O O . THR A 1 361 ? -62.319 30.229 24.320 1.00 28.30 361 THR A O 1
ATOM 2838 N N . CYS A 1 362 ? -61.035 30.174 22.481 1.00 30.05 362 CYS A N 1
ATOM 2839 C CA . CYS A 1 362 ? -60.638 28.776 22.640 1.00 30.05 362 CYS A CA 1
ATOM 2840 C C . CYS A 1 362 ? -59.654 28.628 23.809 1.00 30.05 362 CYS A C 1
ATOM 2842 O O . CYS A 1 362 ? -58.437 28.653 23.634 1.00 30.05 362 CYS A O 1
ATOM 2844 N N . ARG A 1 363 ? -60.185 28.464 25.025 1.00 27.77 363 ARG A N 1
ATOM 2845 C CA . ARG A 1 363 ? -59.410 28.002 26.179 1.00 27.77 363 ARG A CA 1
ATOM 2846 C C . ARG A 1 363 ? -59.003 26.546 25.957 1.00 27.77 363 ARG A C 1
ATOM 2848 O O . ARG A 1 363 ? -59.806 25.641 26.170 1.00 27.77 363 ARG A O 1
ATOM 2855 N N . VAL A 1 364 ? -57.735 26.324 25.619 1.00 40.59 364 VAL A N 1
ATOM 2856 C CA . VAL A 1 364 ? -57.093 25.009 25.754 1.00 40.59 364 VAL A CA 1
ATOM 2857 C C . VAL A 1 364 ? -56.941 24.709 27.248 1.00 40.59 364 VAL A C 1
ATOM 2859 O O . VAL A 1 364 ? -55.932 25.011 27.878 1.00 40.59 364 VAL A O 1
ATOM 2862 N N . GLY A 1 365 ? -57.998 24.150 27.836 1.00 41.38 365 GLY A N 1
ATOM 2863 C CA . GLY A 1 365 ? -58.041 23.666 29.215 1.00 41.38 365 GLY A CA 1
ATOM 2864 C C . GLY A 1 365 ? -57.373 22.299 29.370 1.00 41.38 365 GLY A C 1
ATOM 2865 O O . GLY A 1 365 ? -58.000 21.371 29.868 1.00 41.38 365 GLY A O 1
ATOM 2866 N N . GLY A 1 366 ? -56.123 22.163 28.925 1.00 33.75 366 GLY A N 1
ATOM 2867 C CA . GLY A 1 366 ? -55.314 20.955 29.094 1.00 33.75 366 GLY A CA 1
ATOM 2868 C C . GLY A 1 366 ? -54.338 21.121 30.257 1.00 33.75 366 GLY A C 1
ATOM 2869 O O . GLY A 1 366 ? -53.544 22.060 30.264 1.00 33.75 366 GLY A O 1
ATOM 2870 N N . ARG A 1 367 ? -54.389 20.225 31.252 1.00 35.53 367 ARG A N 1
ATOM 2871 C CA . ARG A 1 367 ? -53.451 20.220 32.391 1.00 35.53 367 ARG A CA 1
ATOM 2872 C C . ARG A 1 367 ? -52.002 20.247 31.891 1.00 35.53 367 ARG A C 1
ATOM 2874 O O . ARG A 1 367 ? -51.556 19.283 31.275 1.00 35.53 367 ARG A O 1
ATOM 2881 N N . GLN A 1 368 ? -51.236 21.274 32.265 1.00 36.00 368 GLN A N 1
ATOM 2882 C CA . GLN A 1 368 ? -49.776 21.185 32.243 1.00 36.00 368 GLN A CA 1
ATOM 2883 C C . GLN A 1 368 ? -49.343 20.109 33.244 1.00 36.00 368 GLN A C 1
ATOM 2885 O O . GLN A 1 368 ? -49.241 20.355 34.446 1.00 36.00 368 GLN A O 1
ATOM 2890 N N . SER A 1 369 ? -49.113 18.893 32.751 1.00 40.03 369 SER A N 1
ATOM 2891 C CA . SER A 1 369 ? -48.483 17.831 33.528 1.00 40.03 369 SER A CA 1
ATOM 2892 C C . SER A 1 369 ? -46.984 18.110 33.605 1.00 40.03 369 SER A C 1
ATOM 2894 O O . SER A 1 369 ? -46.200 17.551 32.840 1.00 40.03 369 SER A O 1
ATOM 2896 N N . SER A 1 370 ? -46.582 18.996 34.520 1.00 38.59 370 SER A N 1
ATOM 2897 C CA . SER A 1 370 ? -45.174 19.198 34.868 1.00 38.59 370 SER A CA 1
ATOM 2898 C C . SER A 1 370 ? -44.564 17.850 35.263 1.00 38.59 370 SER A C 1
ATOM 2900 O O . SER A 1 370 ? -44.954 17.267 36.276 1.00 38.59 370 SER A O 1
ATOM 2902 N N . VAL A 1 371 ? -43.631 17.349 34.448 1.00 49.16 371 VAL A N 1
ATOM 2903 C CA . VAL A 1 371 ? -43.068 15.986 34.557 1.00 49.16 371 VAL A CA 1
ATOM 2904 C C . VAL A 1 371 ? -42.331 15.756 35.883 1.00 49.16 371 VAL A C 1
ATOM 2906 O O . VAL A 1 371 ? -42.195 14.617 36.321 1.00 49.16 371 VAL A O 1
ATOM 2909 N N . PHE A 1 372 ? -41.933 16.833 36.561 1.00 40.41 372 PHE A N 1
ATOM 2910 C CA . PHE A 1 372 ? -41.353 16.806 37.896 1.00 40.41 372 PHE A CA 1
ATOM 2911 C C . PHE A 1 372 ? -42.115 17.759 38.813 1.00 40.41 372 PHE A C 1
ATOM 2913 O O . PHE A 1 372 ? -42.330 18.924 38.473 1.00 40.41 372 PHE A O 1
ATOM 2920 N N . ARG A 1 373 ? -42.486 17.265 39.995 1.00 43.22 373 ARG A N 1
ATOM 2921 C CA . ARG A 1 373 ? -42.844 18.092 41.145 1.00 43.22 373 ARG A CA 1
ATOM 2922 C C . ARG A 1 373 ? -41.751 17.866 42.180 1.00 43.22 373 ARG A C 1
ATOM 2924 O O . ARG A 1 373 ? -41.479 16.722 42.523 1.00 43.22 373 ARG A O 1
ATOM 2931 N N . PHE A 1 374 ? -41.094 18.935 42.614 1.00 42.34 374 PHE A N 1
ATOM 2932 C CA . PHE A 1 374 ? -40.184 18.859 43.749 1.00 42.34 374 PHE A CA 1
ATOM 2933 C C . PHE A 1 374 ? -41.028 18.787 45.019 1.00 42.34 374 PHE A C 1
ATOM 2935 O O . PHE A 1 374 ? -41.577 19.806 45.437 1.00 42.34 374 PHE A O 1
ATOM 2942 N N . ASP A 1 375 ? -41.131 17.601 45.613 1.00 53.41 375 ASP A N 1
ATOM 2943 C CA . ASP A 1 375 ? -41.483 17.504 47.026 1.00 53.41 375 ASP A CA 1
ATOM 2944 C C . ASP A 1 375 ? -40.245 17.867 47.869 1.00 53.41 375 ASP A C 1
ATOM 2946 O O . ASP A 1 375 ? -39.123 17.481 47.518 1.00 53.41 375 ASP A O 1
ATOM 2950 N N . PRO A 1 376 ? -40.412 18.643 48.957 1.00 55.28 376 PRO A N 1
ATOM 2951 C CA . PRO A 1 376 ? -39.295 19.221 49.709 1.00 55.28 376 PRO A CA 1
ATOM 2952 C C . PRO A 1 376 ? -38.406 18.184 50.418 1.00 55.28 376 PRO A C 1
ATOM 2954 O O . PRO A 1 376 ? -37.280 18.513 50.781 1.00 55.28 376 PRO A O 1
ATOM 2957 N N . ASP A 1 377 ? -38.872 16.939 50.556 1.00 57.44 377 ASP A N 1
ATOM 2958 C CA . ASP A 1 377 ? -38.178 15.859 51.272 1.00 57.44 377 ASP A CA 1
ATOM 2959 C C . ASP A 1 377 ? -37.265 14.993 50.372 1.00 57.44 377 ASP A C 1
ATOM 2961 O O . ASP A 1 377 ? -36.732 13.973 50.809 1.00 57.44 377 ASP A O 1
ATOM 2965 N N . GLY A 1 378 ? -37.063 15.377 49.104 1.00 50.72 378 GLY A N 1
ATOM 2966 C CA . GLY A 1 378 ? -35.992 14.836 48.248 1.00 50.72 378 GLY A CA 1
ATOM 2967 C C . GLY A 1 378 ? -36.128 13.367 47.815 1.00 50.72 378 GLY A C 1
ATOM 2968 O O . GLY A 1 378 ? -35.168 12.788 47.301 1.00 50.72 378 GLY A O 1
ATOM 2969 N N . THR A 1 379 ? -37.295 12.748 48.000 1.00 47.59 379 THR A N 1
ATOM 2970 C CA . THR A 1 379 ? -37.558 11.361 47.593 1.00 47.59 379 THR A CA 1
ATOM 2971 C C . THR A 1 379 ? -38.060 11.283 46.148 1.00 47.59 379 THR A C 1
ATOM 2973 O O . THR A 1 379 ? -39.048 11.901 45.761 1.00 47.59 379 THR A O 1
ATOM 2976 N N . TYR A 1 380 ? -37.366 10.501 45.317 1.00 46.25 380 TYR A N 1
ATOM 2977 C CA . TYR A 1 380 ? -37.709 10.321 43.904 1.00 46.25 380 TYR A CA 1
ATOM 2978 C C . TYR A 1 380 ? -38.792 9.246 43.729 1.00 46.25 380 TYR A C 1
ATOM 2980 O O . TYR A 1 380 ? -38.477 8.072 43.513 1.00 46.25 380 TYR A O 1
ATOM 2988 N N . GLU A 1 381 ? -40.073 9.626 43.758 1.00 42.91 381 GLU A N 1
ATOM 2989 C CA . GLU A 1 381 ? -41.139 8.717 43.324 1.00 42.91 381 GLU A CA 1
ATOM 2990 C C . GLU A 1 381 ? -41.052 8.448 41.814 1.00 42.91 381 GLU A C 1
ATOM 2992 O O . GLU A 1 381 ? -41.430 9.259 40.962 1.00 42.91 381 GLU A O 1
ATOM 2997 N N . ARG A 1 382 ? -40.588 7.246 41.463 1.00 41.44 382 ARG A N 1
ATOM 2998 C CA . ARG A 1 382 ? -40.642 6.737 40.093 1.00 41.44 382 ARG A CA 1
ATOM 2999 C C . ARG A 1 382 ? -42.087 6.379 39.743 1.00 41.44 382 ARG A C 1
ATOM 3001 O O . ARG A 1 382 ? -42.479 5.221 39.869 1.00 41.44 382 ARG A O 1
ATOM 3008 N N . ARG A 1 383 ? -42.870 7.345 39.250 1.00 48.62 383 ARG A N 1
ATOM 3009 C CA . ARG A 1 383 ? -44.170 7.037 38.633 1.00 48.62 383 ARG A CA 1
ATOM 3010 C C . ARG A 1 383 ? -43.989 5.971 37.555 1.00 48.62 383 ARG A C 1
ATOM 3012 O O . ARG A 1 383 ? -43.201 6.148 36.621 1.00 48.62 383 ARG A O 1
ATOM 3019 N N . ASN A 1 384 ? -44.751 4.886 37.674 1.00 48.44 384 ASN A N 1
ATOM 3020 C CA . ASN A 1 384 ? -44.915 3.929 36.590 1.00 48.44 384 ASN A CA 1
ATOM 3021 C C . ASN A 1 384 ? -45.433 4.693 35.369 1.00 48.44 384 ASN A C 1
ATOM 3023 O O . ASN A 1 384 ? -46.448 5.387 35.450 1.00 48.44 384 ASN A O 1
ATOM 3027 N N . ARG A 1 385 ? -44.706 4.606 34.251 1.00 52.38 385 ARG A N 1
ATOM 3028 C CA . ARG A 1 385 ? -45.179 5.160 32.981 1.00 52.38 385 ARG A CA 1
ATOM 3029 C C . ARG A 1 385 ? -46.441 4.392 32.603 1.00 52.38 385 ARG A C 1
ATOM 3031 O O . ARG A 1 385 ? -46.391 3.164 32.566 1.00 52.38 385 ARG A O 1
ATOM 3038 N N . ALA A 1 386 ? -47.535 5.102 32.334 1.00 62.47 386 ALA A N 1
ATOM 3039 C CA . ALA A 1 386 ? -48.678 4.490 31.672 1.00 62.47 386 ALA A CA 1
ATOM 3040 C C . ALA A 1 386 ? -48.183 3.885 30.349 1.00 62.47 386 ALA A C 1
ATOM 3042 O O . ALA A 1 386 ? -47.426 4.528 29.616 1.00 62.47 386 ALA A O 1
ATOM 3043 N N . LEU A 1 387 ? -48.522 2.620 30.111 1.00 63.75 387 LEU A N 1
ATOM 3044 C CA . LEU A 1 387 ? -48.247 1.957 28.843 1.00 63.75 387 LEU A CA 1
ATOM 3045 C C . LEU A 1 387 ? -49.275 2.450 27.828 1.00 63.75 387 LEU A C 1
ATOM 3047 O O . LEU A 1 387 ? -50.439 2.589 28.185 1.00 63.75 387 LEU A O 1
ATOM 3051 N N . PHE A 1 388 ? -48.843 2.702 26.593 1.00 72.25 388 PHE A N 1
ATOM 3052 C CA . PHE A 1 388 ? -49.767 3.095 25.534 1.00 72.25 388 PHE A CA 1
ATOM 3053 C C . PHE A 1 388 ? -50.698 1.931 25.172 1.00 72.25 388 PHE A C 1
ATOM 3055 O O . PHE A 1 388 ? -50.232 0.818 24.899 1.00 72.25 388 PHE A O 1
ATOM 3062 N N . GLU A 1 389 ? -51.999 2.191 25.145 1.00 75.06 389 GLU A N 1
ATOM 3063 C CA . GLU A 1 389 ? -53.025 1.227 24.770 1.00 75.06 389 GLU A CA 1
ATOM 3064 C C . GLU A 1 389 ? -53.133 1.140 23.246 1.00 75.06 389 GLU A C 1
ATOM 3066 O O . GLU A 1 389 ? -53.501 2.089 22.556 1.00 75.06 389 GLU A O 1
ATOM 3071 N N . ARG A 1 390 ? -52.852 -0.045 22.692 1.00 67.12 390 ARG A N 1
ATOM 3072 C CA . ARG A 1 390 ? -52.812 -0.290 21.237 1.00 67.12 390 ARG A CA 1
ATOM 3073 C C . ARG A 1 390 ? -54.143 -0.021 20.516 1.00 67.12 390 ARG A C 1
ATOM 3075 O O . ARG A 1 390 ? -54.170 0.051 19.289 1.00 67.12 390 ARG A O 1
ATOM 3082 N N . HIS A 1 391 ? -55.247 0.043 21.254 1.00 73.75 391 HIS A N 1
ATOM 3083 C CA . HIS A 1 391 ? -56.595 0.253 20.722 1.00 73.75 391 HIS A CA 1
ATOM 3084 C C . HIS A 1 391 ? -57.067 1.704 20.865 1.00 73.75 391 HIS A C 1
ATOM 3086 O O . HIS A 1 391 ? -58.047 2.085 20.226 1.00 73.75 391 HIS A O 1
ATOM 3092 N N . ASN A 1 392 ? -56.333 2.535 21.612 1.00 81.44 392 ASN A N 1
ATOM 3093 C CA . ASN A 1 392 ? -56.561 3.967 21.639 1.00 81.44 392 ASN A CA 1
ATOM 3094 C C . ASN A 1 392 ? -55.927 4.613 20.391 1.00 81.44 392 ASN A C 1
ATOM 3096 O O . ASN A 1 392 ? -54.704 4.670 20.239 1.00 81.44 392 ASN A O 1
ATOM 3100 N N . VAL A 1 393 ? -56.781 5.086 19.479 1.00 81.31 393 VAL A N 1
ATOM 3101 C CA . VAL A 1 393 ? -56.373 5.724 18.215 1.00 81.31 393 VAL A CA 1
ATOM 3102 C C . VAL A 1 393 ? -55.540 6.980 18.478 1.00 81.31 393 VAL A C 1
ATOM 3104 O O . VAL A 1 393 ? -54.548 7.201 17.783 1.00 81.31 393 VAL A O 1
ATOM 3107 N N . ASP A 1 394 ? -55.881 7.750 19.513 1.00 79.75 394 ASP A N 1
ATOM 3108 C CA . ASP A 1 394 ? -55.171 8.981 19.862 1.00 79.75 394 ASP A CA 1
ATOM 3109 C C . ASP A 1 394 ? -53.731 8.667 20.298 1.00 79.75 394 ASP A C 1
ATOM 3111 O O . ASP A 1 394 ? -52.780 9.266 19.796 1.00 79.75 394 ASP A O 1
ATOM 3115 N N . GLU A 1 395 ? -53.537 7.662 21.155 1.00 81.12 395 GLU A N 1
ATOM 3116 C CA . GLU A 1 395 ? -52.207 7.239 21.620 1.00 81.12 395 GLU A CA 1
ATOM 3117 C C . GLU A 1 395 ? -51.356 6.622 20.508 1.00 81.12 395 GLU A C 1
ATOM 3119 O O . GLU A 1 395 ? -50.156 6.895 20.422 1.00 81.12 395 GLU A O 1
ATOM 3124 N N . MET A 1 396 ? -51.968 5.841 19.613 1.00 80.06 396 MET A N 1
ATOM 3125 C CA . MET A 1 396 ? -51.280 5.341 18.424 1.00 80.06 396 MET A CA 1
ATOM 3126 C C . MET A 1 396 ? -50.881 6.473 17.468 1.00 80.06 396 MET A C 1
ATOM 3128 O O . MET A 1 396 ? -49.782 6.415 16.915 1.00 80.06 396 MET A O 1
ATOM 3132 N N . SER A 1 397 ? -51.701 7.521 17.321 1.00 80.69 397 SER A N 1
ATOM 3133 C CA . SER A 1 397 ? -51.351 8.695 16.509 1.00 80.69 397 SER A CA 1
ATOM 3134 C C . SER A 1 397 ? -50.175 9.480 17.108 1.00 80.69 397 SER A C 1
ATOM 3136 O O . SER A 1 397 ? -49.238 9.823 16.390 1.00 80.69 397 SER A O 1
ATOM 3138 N N . VAL A 1 398 ? -50.140 9.647 18.436 1.00 84.31 398 VAL A N 1
ATOM 3139 C CA . VAL A 1 398 ? -49.017 10.264 19.166 1.00 84.31 398 VAL A CA 1
ATOM 3140 C C . VAL A 1 398 ? -47.738 9.427 19.038 1.00 84.31 398 VAL A C 1
ATOM 3142 O O . VAL A 1 398 ? -46.641 9.974 18.913 1.00 84.31 398 VAL A O 1
ATOM 3145 N N . LEU A 1 399 ? -47.849 8.094 19.031 1.00 82.94 399 LEU A N 1
ATOM 3146 C CA . LEU A 1 399 ? -46.706 7.205 18.816 1.00 82.94 399 LEU A CA 1
ATOM 3147 C C . LEU A 1 399 ? -46.188 7.266 17.368 1.00 82.94 399 LEU A C 1
ATOM 3149 O O . LEU A 1 399 ? -44.973 7.220 17.150 1.00 82.94 399 LEU A O 1
ATOM 3153 N N . GLU A 1 400 ? -47.077 7.386 16.382 1.00 82.38 400 GLU A N 1
ATOM 3154 C CA . GLU A 1 400 ? -46.719 7.564 14.971 1.00 82.38 400 GLU A CA 1
ATOM 3155 C C . GLU A 1 400 ? -46.041 8.922 14.733 1.00 82.38 400 GLU A C 1
ATOM 3157 O O . GLU A 1 400 ? -44.962 8.972 14.137 1.00 82.38 400 GLU A O 1
ATOM 3162 N N . GLU A 1 401 ? -46.589 10.001 15.293 1.00 84.00 401 GLU A N 1
ATOM 3163 C CA . GLU A 1 401 ? -45.999 11.343 15.282 1.00 84.00 401 GLU A CA 1
ATOM 3164 C C . GLU A 1 401 ? -44.621 11.363 15.971 1.00 84.00 401 GLU A C 1
ATOM 3166 O O . GLU A 1 401 ? -43.633 11.834 15.400 1.00 84.00 401 GLU A O 1
ATOM 3171 N N . GLY A 1 402 ? -44.501 10.749 17.152 1.00 82.88 402 GLY A N 1
ATOM 3172 C CA . GLY A 1 402 ? -43.219 10.572 17.835 1.00 82.88 402 GLY A CA 1
ATOM 3173 C C . GLY A 1 402 ? -42.210 9.766 17.006 1.00 82.88 402 GLY A C 1
ATOM 3174 O O . GLY A 1 402 ? -41.023 10.094 16.979 1.00 82.88 402 GLY A O 1
ATOM 3175 N N . THR A 1 403 ? -42.670 8.751 16.268 1.00 80.81 403 THR A N 1
ATOM 3176 C CA . THR A 1 403 ? -41.831 7.949 15.360 1.00 80.81 403 THR A CA 1
ATOM 3177 C C . THR A 1 403 ? -41.413 8.735 14.113 1.00 80.81 403 THR A C 1
ATOM 3179 O O . THR A 1 403 ? -40.289 8.553 13.636 1.00 80.81 403 THR A O 1
ATOM 3182 N N . ARG A 1 404 ? -42.265 9.637 13.600 1.00 81.12 404 ARG A N 1
ATOM 3183 C CA . ARG A 1 404 ? -41.914 10.603 12.546 1.00 81.12 404 ARG A CA 1
ATOM 3184 C C . ARG A 1 404 ? -40.779 11.496 13.039 1.00 81.12 404 ARG A C 1
ATOM 3186 O O . ARG A 1 404 ? -39.690 11.426 12.472 1.00 81.12 404 ARG A O 1
ATOM 3193 N N . TYR A 1 405 ? -40.975 12.239 14.131 1.00 81.44 405 TYR A N 1
ATOM 3194 C CA . TYR A 1 405 ? -39.973 13.181 14.650 1.00 81.44 405 TYR A CA 1
ATOM 3195 C C . TYR A 1 405 ? -38.670 12.518 15.123 1.00 81.44 405 TYR A C 1
ATOM 3197 O O . TYR A 1 405 ? -37.595 13.094 14.942 1.00 81.44 405 TYR A O 1
ATOM 3205 N N . ALA A 1 406 ? -38.717 11.283 15.635 1.00 81.25 406 ALA A N 1
ATOM 3206 C CA . ALA A 1 406 ? -37.515 10.537 16.014 1.00 81.25 406 ALA A CA 1
ATOM 3207 C C . ALA A 1 406 ? -36.521 10.356 14.849 1.00 81.25 406 ALA A C 1
ATOM 3209 O O . ALA A 1 406 ? -35.312 10.376 15.075 1.00 81.25 406 ALA A O 1
ATOM 3210 N N . LYS A 1 407 ? -36.992 10.235 13.597 1.00 81.62 407 LYS A N 1
ATOM 3211 C CA . LYS A 1 407 ? -36.104 10.154 12.420 1.00 81.62 407 LYS A CA 1
ATOM 3212 C C . LYS A 1 407 ? -35.321 11.445 12.201 1.00 81.62 407 LYS A C 1
ATOM 3214 O O . LYS A 1 407 ? -34.127 11.383 11.928 1.00 81.62 407 LYS A O 1
ATOM 3219 N N . TYR A 1 408 ? -35.971 12.598 12.361 1.00 80.50 408 TYR A N 1
ATOM 3220 C CA . TYR A 1 408 ? -35.327 13.910 12.251 1.00 80.50 408 TYR A CA 1
ATOM 3221 C C . TYR A 1 408 ? -34.321 14.101 13.395 1.00 80.50 408 TYR A C 1
ATOM 3223 O O . TYR A 1 408 ? -33.182 14.480 13.140 1.00 80.50 408 TYR A O 1
ATOM 3231 N N . ALA A 1 409 ? -34.682 13.727 14.629 1.00 77.56 409 ALA A N 1
ATOM 3232 C CA . ALA A 1 409 ? -33.774 13.769 15.780 1.00 77.56 409 ALA A CA 1
ATOM 3233 C C . ALA A 1 409 ? -32.507 12.908 15.586 1.00 77.56 409 ALA A C 1
ATOM 3235 O O . ALA A 1 409 ? -31.417 13.314 15.978 1.00 77.56 409 ALA A O 1
ATOM 3236 N N . LEU A 1 410 ? -32.625 11.743 14.938 1.00 78.44 410 LEU A N 1
ATOM 3237 C CA . LEU A 1 410 ? -31.474 10.920 14.546 1.00 78.44 410 LEU A CA 1
ATOM 3238 C C . LEU A 1 410 ? -30.679 11.566 13.394 1.00 78.44 410 LEU A C 1
ATOM 3240 O O . LEU A 1 410 ? -29.451 11.581 13.425 1.00 78.44 410 LEU A O 1
ATOM 3244 N N . ALA A 1 411 ? -31.358 12.141 12.399 1.00 77.81 411 ALA A N 1
ATOM 3245 C CA . ALA A 1 411 ? -30.733 12.769 11.233 1.00 77.81 411 ALA A CA 1
ATOM 3246 C C . ALA A 1 411 ? -29.892 14.020 11.567 1.00 77.81 411 ALA A C 1
ATOM 3248 O O . ALA A 1 411 ? -28.976 14.354 10.815 1.00 77.81 411 ALA A O 1
ATOM 3249 N N . ILE A 1 412 ? -30.142 14.669 12.711 1.00 74.81 412 ILE A N 1
ATOM 3250 C CA . ILE A 1 412 ? -29.321 15.769 13.254 1.00 74.81 412 ILE A CA 1
ATOM 3251 C C . ILE A 1 412 ? -27.869 15.329 13.544 1.00 74.81 412 ILE A C 1
ATOM 3253 O O . ILE A 1 412 ? -26.953 16.142 13.447 1.00 74.81 412 ILE A O 1
ATOM 3257 N N . TYR A 1 413 ? -27.621 14.039 13.805 1.00 73.44 413 TYR A N 1
ATOM 3258 C CA . TYR A 1 413 ? -26.269 13.463 13.930 1.00 73.44 413 TYR A CA 1
ATOM 3259 C C . TYR A 1 413 ? -25.626 13.088 12.573 1.00 73.44 413 TYR A C 1
ATOM 3261 O O . TYR A 1 413 ? -24.627 12.362 12.518 1.00 73.44 413 TYR A O 1
ATOM 3269 N N . THR A 1 414 ? -26.221 13.578 11.482 1.00 75.38 414 THR A N 1
ATOM 3270 C CA . THR A 1 414 ? -25.728 13.579 10.100 1.00 75.38 414 THR A CA 1
ATOM 3271 C C . THR A 1 414 ? -25.199 12.223 9.596 1.00 75.38 414 THR A C 1
ATOM 3273 O O . THR A 1 414 ? -25.756 11.158 9.879 1.00 75.38 414 THR A O 1
ATOM 3276 N N . TRP A 1 415 ? -24.143 12.238 8.778 1.00 74.50 415 TRP A N 1
ATOM 3277 C CA . TRP A 1 415 ? -23.546 11.050 8.169 1.00 74.50 415 TRP A CA 1
ATOM 3278 C C . TRP A 1 415 ? -22.871 10.139 9.205 1.00 74.50 415 TRP A C 1
ATOM 3280 O O . TRP A 1 415 ? -22.784 8.938 8.955 1.00 74.50 415 TRP A O 1
ATOM 3290 N N . VAL A 1 416 ? -22.453 10.659 10.371 1.00 74.12 416 VAL A N 1
ATOM 3291 C CA . VAL A 1 416 ? -21.824 9.861 11.443 1.00 74.12 416 VAL A CA 1
ATOM 3292 C C . VAL A 1 416 ? -22.785 8.770 11.910 1.00 74.12 416 VAL A C 1
ATOM 3294 O O . VAL A 1 416 ? -22.450 7.582 11.885 1.00 74.12 416 VAL A O 1
ATOM 3297 N N . LEU A 1 417 ? -24.007 9.158 12.288 1.00 77.31 417 LEU A N 1
ATOM 3298 C CA . LEU A 1 417 ? -25.010 8.202 12.748 1.00 77.31 417 LEU A CA 1
ATOM 3299 C C . LEU A 1 417 ? -25.559 7.356 11.593 1.00 77.31 417 LEU A C 1
ATOM 3301 O O . LEU A 1 417 ? -25.801 6.164 11.776 1.00 77.31 417 LEU A O 1
ATOM 3305 N N . TYR A 1 418 ? -25.671 7.918 10.385 1.00 79.94 418 TYR A N 1
ATOM 3306 C CA . TYR A 1 418 ? -26.054 7.147 9.199 1.00 79.94 418 TYR A CA 1
ATOM 3307 C C . TYR A 1 418 ? -25.064 6.005 8.896 1.00 79.94 418 TYR A C 1
ATOM 3309 O O . TYR A 1 418 ? -25.487 4.883 8.612 1.00 79.94 418 TYR A O 1
ATOM 3317 N N . LEU A 1 419 ? -23.749 6.240 9.011 1.00 76.88 419 LEU A N 1
ATOM 3318 C CA . LEU A 1 419 ? -22.738 5.184 8.880 1.00 76.88 419 LEU A CA 1
ATOM 3319 C C . LEU A 1 419 ? -22.806 4.162 10.018 1.00 76.88 419 LEU A C 1
ATOM 3321 O O . LEU A 1 419 ? -22.659 2.970 9.757 1.00 76.88 419 LEU A O 1
ATOM 3325 N N . TYR A 1 420 ? -23.072 4.595 11.253 1.00 74.88 420 TYR A N 1
ATOM 3326 C CA . TYR A 1 420 ? -23.263 3.682 12.385 1.00 74.88 420 TYR A CA 1
ATOM 3327 C C . TYR A 1 420 ? -24.455 2.731 12.169 1.00 74.88 420 TYR A C 1
ATOM 3329 O O . TYR A 1 420 ? -24.359 1.532 12.437 1.00 74.88 420 TYR A O 1
ATOM 3337 N N . VAL A 1 421 ? -25.566 3.238 11.622 1.00 76.31 421 VAL A N 1
ATOM 3338 C CA . VAL A 1 421 ? -26.753 2.437 11.270 1.00 76.31 421 VAL A CA 1
ATOM 3339 C C . VAL A 1 421 ? -26.513 1.569 10.020 1.00 76.31 421 VAL A C 1
ATOM 3341 O O . VAL A 1 421 ? -27.105 0.494 9.883 1.00 76.31 421 VAL A O 1
ATOM 3344 N N . HIS A 1 422 ? -25.614 1.981 9.119 1.00 77.50 422 HIS A N 1
ATOM 3345 C CA . HIS A 1 422 ? -25.328 1.303 7.850 1.00 77.50 422 HIS A CA 1
ATOM 3346 C C . HIS A 1 422 ? -23.823 1.051 7.611 1.00 77.50 422 HIS A C 1
ATOM 3348 O O . HIS A 1 422 ? -23.270 1.558 6.632 1.00 77.50 422 HIS A O 1
ATOM 3354 N N . PRO A 1 423 ? -23.147 0.205 8.411 1.00 69.44 423 PRO A N 1
ATOM 3355 C CA . PRO A 1 423 ? -21.685 0.079 8.378 1.00 69.44 423 PRO A CA 1
ATOM 3356 C C . PRO A 1 423 ? -21.121 -0.381 7.023 1.00 69.44 423 PRO A C 1
ATOM 3358 O O . PRO A 1 423 ? -20.089 0.114 6.584 1.00 69.44 423 PRO A O 1
ATOM 3361 N N . CYS A 1 424 ? -21.803 -1.296 6.323 1.00 67.75 424 CYS A N 1
ATOM 3362 C CA . CYS A 1 424 ? -21.315 -1.852 5.051 1.00 67.75 424 CYS A CA 1
ATOM 3363 C C . CYS A 1 424 ? -21.838 -1.119 3.802 1.00 67.75 424 CYS A C 1
ATOM 3365 O O . CYS A 1 424 ? -21.236 -1.218 2.738 1.00 67.75 424 CYS A O 1
ATOM 3367 N N . SER A 1 425 ? -22.970 -0.413 3.902 1.00 78.56 425 SER A N 1
ATOM 3368 C CA . SER A 1 425 ? -23.648 0.216 2.754 1.00 78.56 425 SER A CA 1
ATOM 3369 C C . SER A 1 425 ? -23.758 1.736 2.845 1.00 78.56 425 SER A C 1
ATOM 3371 O O . SER A 1 425 ? -24.164 2.367 1.872 1.00 78.56 425 SER A O 1
ATOM 3373 N N . GLY A 1 426 ? -23.423 2.333 3.988 1.00 79.19 426 GLY A N 1
ATOM 3374 C CA . GLY A 1 426 ? -23.542 3.765 4.233 1.00 79.19 426 GLY A CA 1
ATOM 3375 C C . GLY A 1 426 ? -22.634 4.575 3.315 1.00 79.19 426 GLY A C 1
ATOM 3376 O O . GLY A 1 426 ? -23.133 5.421 2.580 1.00 79.19 426 GLY A O 1
ATOM 3377 N N . ILE A 1 427 ? -21.336 4.250 3.268 1.00 77.69 427 ILE A N 1
ATOM 3378 C CA . ILE A 1 427 ? -20.352 4.968 2.439 1.00 77.69 427 ILE A CA 1
ATOM 3379 C C . ILE A 1 427 ? -20.737 4.938 0.940 1.00 77.69 427 ILE A C 1
ATOM 3381 O O . ILE A 1 427 ? -20.861 6.017 0.357 1.00 77.69 427 ILE A O 1
ATOM 3385 N N . PRO A 1 428 ? -21.028 3.777 0.305 1.00 76.69 428 PRO A N 1
ATOM 3386 C CA . PRO A 1 428 ? -21.486 3.753 -1.088 1.00 76.69 428 PRO A CA 1
ATOM 3387 C C . PRO A 1 428 ? -22.781 4.538 -1.333 1.00 76.69 428 PRO A C 1
ATOM 3389 O O . PRO A 1 428 ? -22.902 5.211 -2.353 1.00 76.69 428 PRO A O 1
ATOM 3392 N N . ARG A 1 429 ? -23.753 4.476 -0.407 1.00 81.62 429 ARG A N 1
ATOM 3393 C CA . ARG A 1 429 ? -25.040 5.182 -0.545 1.00 81.62 429 ARG A CA 1
ATOM 3394 C C . ARG A 1 429 ? -24.898 6.695 -0.414 1.00 81.62 429 ARG A C 1
ATOM 3396 O O . ARG A 1 429 ? -25.552 7.408 -1.167 1.00 81.62 429 ARG 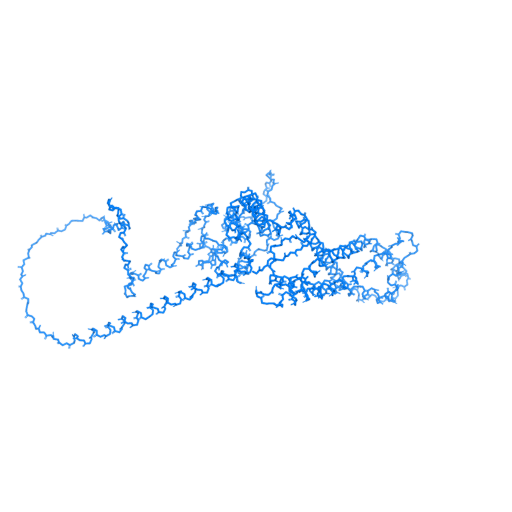A O 1
ATOM 3403 N N . LEU A 1 430 ? -24.048 7.171 0.498 1.00 80.19 430 LEU A N 1
ATOM 3404 C CA . LEU A 1 430 ? -23.736 8.593 0.633 1.00 80.19 430 LEU A CA 1
ATOM 3405 C C . LEU A 1 430 ? -23.102 9.113 -0.656 1.00 80.19 430 LEU A C 1
ATOM 3407 O O . LEU A 1 430 ? -23.666 10.006 -1.273 1.00 80.19 430 LEU A O 1
ATOM 3411 N N . PHE A 1 431 ? -22.021 8.491 -1.142 1.00 76.50 431 PHE A N 1
ATOM 3412 C CA . PHE A 1 431 ? -21.375 8.926 -2.387 1.00 76.50 431 PHE A CA 1
ATOM 3413 C C . PHE A 1 431 ? -22.302 8.858 -3.612 1.00 76.50 431 PHE A C 1
ATOM 3415 O O . PHE A 1 431 ? -22.260 9.758 -4.450 1.00 76.50 431 PHE A O 1
ATOM 3422 N N . ALA A 1 432 ? -23.175 7.848 -3.703 1.00 78.31 432 ALA A N 1
ATOM 3423 C CA . ALA A 1 432 ? -24.172 7.761 -4.771 1.00 78.31 432 ALA A CA 1
ATOM 3424 C C . ALA A 1 432 ? -25.233 8.878 -4.701 1.00 78.31 432 ALA A C 1
ATOM 3426 O O . ALA A 1 432 ? -25.681 9.353 -5.742 1.00 78.31 432 ALA A O 1
ATOM 3427 N N . LYS A 1 433 ? -25.624 9.316 -3.495 1.00 77.38 433 LYS A N 1
ATOM 3428 C CA . LYS A 1 433 ? -26.602 10.397 -3.280 1.00 77.38 433 LYS A CA 1
ATOM 3429 C C . LYS A 1 433 ? -25.980 11.795 -3.402 1.00 77.38 433 LYS A C 1
ATOM 3431 O O . LYS A 1 433 ? -26.646 12.695 -3.896 1.00 77.38 433 LYS A O 1
ATOM 3436 N N . SER A 1 434 ? -24.714 11.959 -3.013 1.00 71.06 434 SER A N 1
ATOM 3437 C CA . SER A 1 434 ? -23.937 13.206 -3.110 1.00 71.06 434 SER A CA 1
ATOM 3438 C C . SER A 1 434 ? -23.634 13.650 -4.547 1.00 71.06 434 SER A C 1
ATOM 3440 O O . SER A 1 434 ? -23.306 14.812 -4.769 1.00 71.06 434 SER A O 1
ATOM 3442 N N . GLY A 1 435 ? -23.676 12.743 -5.532 1.00 57.44 435 GLY A N 1
ATOM 3443 C CA . GLY A 1 435 ? -23.604 13.054 -6.971 1.00 57.44 435 GLY A CA 1
ATOM 3444 C C . GLY A 1 435 ? -22.299 13.679 -7.501 1.00 57.44 435 GLY A C 1
ATOM 3445 O O . GLY A 1 435 ? -22.128 13.792 -8.715 1.00 57.44 435 GLY A O 1
ATOM 3446 N N . AR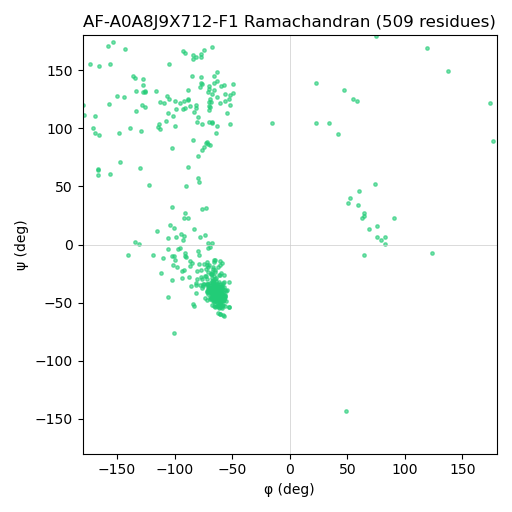G A 1 436 ? -21.360 14.080 -6.635 1.00 57.50 436 ARG A N 1
ATOM 3447 C CA . ARG A 1 436 ? -20.124 14.796 -6.986 1.00 57.50 436 ARG A CA 1
ATOM 3448 C C . ARG A 1 436 ? -18.901 14.063 -6.432 1.00 57.50 436 ARG A C 1
ATOM 3450 O O . ARG A 1 436 ? -18.740 13.946 -5.221 1.00 57.50 436 ARG A O 1
ATOM 3457 N N . LEU A 1 437 ? -18.000 13.611 -7.312 1.00 49.53 437 LEU A N 1
ATOM 3458 C CA . LEU A 1 437 ? -16.673 13.141 -6.894 1.00 49.53 437 LEU A CA 1
ATOM 3459 C C . LEU A 1 437 ? -15.834 14.334 -6.411 1.00 49.53 437 LEU A C 1
ATOM 3461 O O . LEU A 1 437 ? -15.611 15.295 -7.147 1.00 49.53 437 LEU A O 1
ATOM 3465 N N . CYS A 1 438 ? -15.313 14.238 -5.190 1.00 52.41 438 CYS A N 1
ATOM 3466 C CA . CYS A 1 438 ? -14.713 15.360 -4.462 1.00 52.41 438 CYS A CA 1
ATOM 3467 C C . CYS A 1 438 ? -13.364 15.864 -4.994 1.00 52.41 438 CYS A C 1
ATOM 3469 O O . CYS A 1 438 ? -12.836 16.862 -4.512 1.00 52.41 438 CYS A O 1
ATOM 3471 N N . CYS A 1 439 ? -12.805 15.223 -6.019 1.00 43.16 439 CYS A N 1
ATOM 3472 C CA . CYS A 1 439 ? -11.483 15.538 -6.558 1.00 43.16 439 CYS A CA 1
ATOM 3473 C C . CYS A 1 439 ? -11.437 16.783 -7.470 1.00 43.16 439 CYS A C 1
ATOM 3475 O O . CYS A 1 439 ? -10.399 17.031 -8.080 1.00 43.16 439 CYS A O 1
ATOM 3477 N N . ARG A 1 440 ? -12.528 17.560 -7.606 1.00 41.88 440 ARG A N 1
ATOM 3478 C CA . ARG A 1 440 ? -12.610 18.685 -8.566 1.00 41.88 440 ARG A CA 1
ATOM 3479 C C . ARG A 1 440 ? -12.745 20.094 -7.968 1.00 41.88 440 ARG A C 1
ATOM 3481 O O . ARG A 1 440 ? -12.977 21.026 -8.731 1.00 41.88 440 ARG A O 1
ATOM 3488 N N . SER A 1 441 ? -12.554 20.297 -6.660 1.00 39.97 441 SER A N 1
ATOM 3489 C CA . SER A 1 441 ? -12.497 21.661 -6.100 1.00 39.97 441 SER A CA 1
ATOM 3490 C C . SER A 1 441 ? -11.417 21.856 -5.033 1.00 39.97 441 SER A C 1
ATOM 3492 O O . SER A 1 441 ? -11.593 21.531 -3.864 1.00 39.97 441 SER A O 1
ATOM 3494 N N . SER A 1 442 ? -10.295 22.444 -5.455 1.00 39.88 442 SER A N 1
ATOM 3495 C CA . SER A 1 442 ? -9.400 23.227 -4.592 1.00 39.88 442 SER A CA 1
ATOM 3496 C C . SER A 1 442 ? -8.588 24.204 -5.450 1.00 39.88 442 SER A C 1
ATOM 3498 O O . SER A 1 442 ? -7.369 24.097 -5.577 1.00 39.88 442 SER A O 1
ATOM 3500 N N . LYS A 1 443 ? -9.291 25.110 -6.149 1.00 38.81 443 LYS A N 1
ATOM 3501 C CA . LYS A 1 443 ? -8.692 26.233 -6.898 1.00 38.81 443 LYS A CA 1
ATOM 3502 C C . LYS A 1 443 ? -9.738 27.281 -7.309 1.00 38.81 443 LYS A C 1
ATOM 3504 O O . LYS A 1 443 ? -9.937 27.522 -8.492 1.00 38.81 443 LYS A O 1
ATOM 3509 N N . THR A 1 444 ? -10.417 27.883 -6.331 1.00 40.53 444 THR A N 1
ATOM 3510 C CA . THR A 1 444 ? -11.057 29.221 -6.400 1.00 40.53 444 THR A CA 1
ATOM 3511 C C . THR A 1 444 ? -11.791 29.482 -5.083 1.00 40.53 444 THR A C 1
ATOM 3513 O O . THR A 1 444 ? -12.949 29.122 -4.969 1.00 40.53 444 THR A O 1
ATOM 3516 N N . ASP A 1 445 ? -11.110 30.064 -4.084 1.00 39.22 445 ASP A N 1
ATOM 3517 C CA . ASP A 1 445 ? -11.662 31.239 -3.376 1.00 39.22 445 ASP A CA 1
ATOM 3518 C C . ASP A 1 445 ? -10.609 31.963 -2.504 1.00 39.22 445 ASP A C 1
ATOM 3520 O O . ASP A 1 445 ? -10.635 31.964 -1.274 1.00 39.22 445 ASP A O 1
ATOM 3524 N N . ARG A 1 446 ? -9.592 32.540 -3.158 1.00 40.09 446 ARG A N 1
ATOM 3525 C CA . ARG A 1 446 ? -8.679 33.525 -2.547 1.00 40.09 446 ARG A CA 1
ATOM 3526 C C . ARG A 1 446 ? -8.207 34.532 -3.591 1.00 40.09 446 ARG A C 1
ATOM 3528 O O . ARG A 1 446 ? -7.048 34.506 -4.000 1.00 40.09 446 ARG A O 1
ATOM 3535 N N . ARG A 1 447 ? -9.123 35.403 -4.011 1.00 35.25 447 ARG A N 1
ATOM 3536 C CA . ARG A 1 447 ? -8.855 36.766 -4.503 1.00 35.25 447 ARG A CA 1
ATOM 3537 C C . ARG A 1 447 ? -10.189 37.487 -4.658 1.00 35.25 447 ARG A C 1
ATOM 3539 O O . ARG A 1 447 ? -10.884 37.298 -5.650 1.00 35.25 447 ARG A O 1
ATOM 3546 N N . GLY A 1 448 ? -10.521 38.328 -3.686 1.00 39.94 448 GLY A N 1
ATOM 3547 C CA . GLY A 1 448 ? -11.407 39.441 -3.984 1.00 39.94 448 GLY A CA 1
ATOM 3548 C C . GLY A 1 448 ? -10.633 40.421 -4.858 1.00 39.94 448 GLY A C 1
ATOM 3549 O O . GLY A 1 448 ? -9.576 40.868 -4.430 1.00 39.94 448 GLY A O 1
ATOM 3550 N N . GLU A 1 449 ? -11.120 40.678 -6.073 1.00 36.91 449 GLU A N 1
ATOM 3551 C CA . GLU A 1 449 ? -11.217 42.018 -6.672 1.00 36.91 449 GLU A CA 1
ATOM 3552 C C . GLU A 1 449 ? -11.858 41.960 -8.072 1.00 36.91 449 GLU A C 1
ATOM 3554 O O . GLU A 1 449 ? -11.291 41.449 -9.031 1.00 36.91 449 GLU A O 1
ATOM 3559 N N . SER A 1 450 ? -13.073 42.508 -8.145 1.00 39.75 450 SER A N 1
ATOM 3560 C CA . SER A 1 450 ? -13.670 43.253 -9.265 1.00 39.75 450 SER A CA 1
ATOM 3561 C C . SER A 1 450 ? -13.328 42.874 -10.724 1.00 39.75 450 SER A C 1
ATOM 3563 O O . SER A 1 450 ? -12.324 43.316 -11.281 1.00 39.75 450 SER A O 1
ATOM 3565 N N . SER A 1 451 ? -14.261 42.206 -11.420 1.00 32.88 451 SER A N 1
ATOM 3566 C CA . SER A 1 451 ? -14.599 42.526 -12.830 1.00 32.88 451 SER A CA 1
ATOM 3567 C C . SER A 1 451 ? -15.912 41.872 -13.310 1.00 32.88 451 SER A C 1
ATOM 3569 O O . SER A 1 451 ? -15.955 40.735 -13.759 1.00 32.88 451 SER A O 1
ATOM 3571 N N . VAL A 1 452 ? -17.000 42.638 -13.192 1.00 37.59 452 VAL A N 1
ATOM 3572 C CA . VAL A 1 452 ? -18.100 42.820 -14.168 1.00 37.59 452 VAL A CA 1
ATOM 3573 C C . VAL A 1 452 ? -18.343 41.715 -15.235 1.00 37.59 452 VAL A C 1
ATOM 3575 O O . VAL A 1 452 ? -17.692 41.725 -16.270 1.00 37.59 452 VAL A O 1
ATOM 3578 N N . ILE A 1 453 ? -19.406 40.907 -15.023 1.00 37.94 453 ILE A N 1
ATOM 3579 C CA . ILE A 1 453 ? -20.455 40.462 -15.998 1.00 37.94 453 ILE A CA 1
ATOM 3580 C C . ILE A 1 453 ? -19.979 39.686 -17.265 1.00 37.94 453 ILE A C 1
ATOM 3582 O O . ILE A 1 453 ? -19.227 40.225 -18.068 1.00 37.94 453 ILE A O 1
ATOM 3586 N N . PRO A 1 454 ? -20.479 38.447 -17.527 1.00 37.72 454 PRO A N 1
ATOM 3587 C CA . PRO A 1 454 ? -21.894 38.225 -17.891 1.00 37.72 454 PRO A CA 1
ATOM 3588 C C . PRO A 1 454 ? -22.732 37.437 -16.867 1.00 37.72 454 PRO A C 1
ATOM 3590 O O . PRO A 1 454 ? -22.716 36.210 -16.818 1.00 37.72 454 PRO A O 1
ATOM 3593 N N . GLN A 1 455 ? -23.580 38.148 -16.119 1.00 36.44 455 GLN A N 1
ATOM 3594 C CA . GLN A 1 455 ? -24.526 37.587 -15.136 1.00 36.44 455 GLN A CA 1
ATOM 3595 C C . GLN A 1 455 ? -25.754 36.870 -15.747 1.00 36.44 455 GLN A C 1
ATOM 3597 O O . GLN A 1 455 ? -26.667 36.493 -15.018 1.00 36.44 455 GLN A O 1
ATOM 3602 N N . LEU A 1 456 ? -25.812 36.659 -17.068 1.00 37.09 456 LEU A N 1
ATOM 3603 C CA . LEU A 1 456 ? -27.026 36.151 -17.728 1.00 37.09 456 LEU A CA 1
ATOM 3604 C C . LEU A 1 456 ? -27.181 34.618 -17.713 1.00 37.09 456 LEU A C 1
ATOM 3606 O O . LEU A 1 456 ? -28.279 34.127 -17.949 1.00 37.09 456 LEU A O 1
ATOM 3610 N N . ALA A 1 457 ? -26.113 33.866 -17.423 1.00 38.66 457 ALA A N 1
ATOM 3611 C CA . ALA A 1 457 ? -26.148 32.397 -17.345 1.00 38.66 457 ALA A CA 1
ATOM 3612 C C . ALA A 1 457 ? -26.197 31.846 -15.903 1.00 38.66 457 ALA A C 1
ATOM 3614 O O . ALA A 1 457 ? -26.574 30.695 -15.704 1.00 38.66 457 ALA A O 1
ATOM 3615 N N . ALA A 1 458 ? -25.841 32.651 -14.895 1.00 37.38 458 ALA A N 1
ATOM 3616 C CA . ALA A 1 458 ? -25.839 32.225 -13.490 1.00 37.38 458 ALA A CA 1
ATOM 3617 C C . ALA A 1 458 ? -27.258 32.171 -12.887 1.00 37.38 458 ALA A C 1
ATOM 3619 O O . ALA A 1 458 ? -27.598 31.233 -12.167 1.00 37.38 458 ALA A O 1
ATOM 3620 N N . ASN A 1 459 ? -28.121 33.122 -13.260 1.00 33.47 459 ASN A N 1
ATOM 3621 C CA . ASN A 1 459 ? -29.458 33.300 -12.676 1.00 33.47 459 ASN A CA 1
ATOM 3622 C C . ASN A 1 459 ? -30.479 32.192 -13.023 1.00 33.47 459 ASN A C 1
ATOM 3624 O O . ASN A 1 459 ? -31.612 32.253 -12.558 1.00 33.47 459 ASN A O 1
ATOM 3628 N N . LEU A 1 460 ? -30.108 31.198 -13.840 1.00 38.59 460 LEU A N 1
ATOM 3629 C CA . LEU A 1 460 ? -30.952 30.041 -14.181 1.00 38.59 460 LEU A CA 1
ATOM 3630 C C . LEU A 1 460 ? -30.523 28.733 -13.492 1.00 38.59 460 LEU A C 1
ATOM 3632 O O . LEU A 1 460 ? -31.207 27.725 -13.643 1.00 38.59 460 LEU A O 1
ATOM 3636 N N . ILE A 1 461 ? -29.417 28.734 -12.739 1.00 43.50 461 ILE A N 1
ATOM 3637 C CA . ILE A 1 461 ? -28.932 27.553 -11.997 1.00 43.50 461 ILE A CA 1
ATOM 3638 C C . ILE A 1 461 ? -29.046 27.763 -10.473 1.00 43.50 461 ILE A C 1
ATOM 3640 O O . ILE A 1 461 ? -29.238 26.795 -9.733 1.00 43.50 461 ILE A O 1
ATOM 3644 N N . ASP A 1 462 ? -29.050 29.019 -10.015 1.00 39.88 462 ASP A N 1
ATOM 3645 C CA . ASP A 1 462 ? -29.101 29.430 -8.599 1.00 39.88 462 ASP A CA 1
ATOM 3646 C C . ASP A 1 462 ? -30.501 29.300 -7.938 1.00 39.88 462 ASP A C 1
ATOM 3648 O O . ASP A 1 462 ? -30.865 30.057 -7.043 1.00 39.88 462 ASP A O 1
ATOM 3652 N N . GLN A 1 463 ? -31.314 28.335 -8.390 1.00 42.97 463 GLN A N 1
ATOM 3653 C CA . GLN A 1 463 ? -32.537 27.890 -7.695 1.00 42.97 463 GLN A CA 1
ATOM 3654 C C . GLN A 1 463 ? -32.289 26.724 -6.724 1.00 42.97 463 GLN A C 1
ATOM 3656 O O . GLN A 1 463 ? -33.183 26.354 -5.966 1.00 42.97 463 GLN A O 1
ATOM 3661 N N . HIS A 1 464 ? -31.086 26.144 -6.719 1.00 47.38 464 HIS A N 1
ATOM 3662 C CA . HIS A 1 464 ? -30.699 25.144 -5.727 1.00 47.38 464 HIS A CA 1
ATOM 3663 C C . HIS A 1 464 ? -30.151 25.874 -4.501 1.00 47.38 464 HIS A C 1
ATOM 3665 O O . HIS A 1 464 ? -29.187 26.626 -4.620 1.00 47.38 464 HIS A O 1
ATOM 3671 N N . GLY A 1 465 ? -30.792 25.680 -3.344 1.00 56.47 465 GLY A N 1
ATOM 3672 C CA . GLY A 1 465 ? -30.542 26.467 -2.134 1.00 56.47 465 GLY A CA 1
ATOM 3673 C C . GLY A 1 465 ? -29.059 26.595 -1.770 1.00 56.47 465 GLY A C 1
ATOM 3674 O O . GLY A 1 465 ? -28.301 25.628 -1.839 1.00 56.47 465 GLY A O 1
ATOM 3675 N N . ARG A 1 4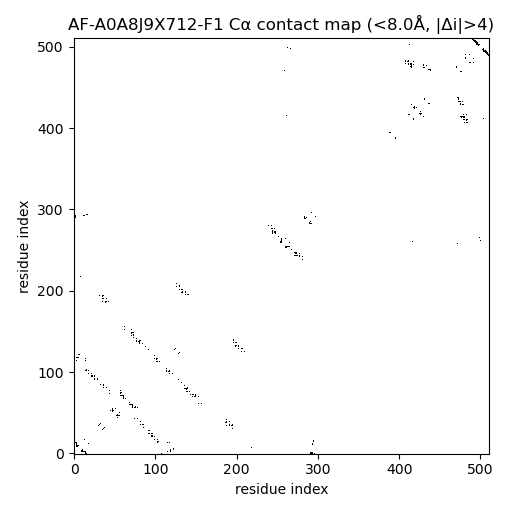66 ? -28.651 27.803 -1.367 1.00 58.81 466 ARG A N 1
ATOM 3676 C CA . ARG A 1 466 ? -27.271 28.145 -0.993 1.00 58.81 466 ARG A CA 1
ATOM 3677 C C . ARG A 1 466 ? -26.822 27.347 0.236 1.00 58.81 466 ARG A C 1
ATOM 3679 O O . ARG A 1 466 ? -27.160 27.695 1.364 1.00 58.81 466 ARG A O 1
ATOM 3686 N N . ILE A 1 467 ? -26.034 26.299 0.009 1.00 59.94 467 ILE A N 1
ATOM 3687 C CA . ILE A 1 467 ? -25.421 25.487 1.065 1.00 59.94 467 ILE A CA 1
ATOM 3688 C C . ILE A 1 467 ? -24.137 26.173 1.541 1.00 59.94 467 ILE A C 1
ATOM 3690 O O . ILE A 1 467 ? -23.159 26.256 0.798 1.00 59.94 467 ILE A O 1
ATOM 3694 N N . GLU A 1 468 ? -24.118 26.631 2.793 1.00 59.25 468 GLU A N 1
ATOM 3695 C CA . GLU A 1 468 ? -22.918 27.171 3.438 1.00 59.25 468 GLU A CA 1
ATOM 3696 C C . GLU A 1 468 ? -22.372 26.192 4.480 1.00 59.25 468 GLU A C 1
ATOM 3698 O O . GLU A 1 468 ? -23.092 25.748 5.368 1.00 59.25 468 GLU A O 1
ATOM 3703 N N . GLY A 1 469 ? -21.079 25.869 4.393 1.00 59.56 469 GLY A N 1
ATOM 3704 C CA . GLY A 1 469 ? -20.376 25.127 5.445 1.00 59.56 469 GLY A CA 1
ATOM 3705 C C . GLY A 1 469 ? -20.651 23.620 5.536 1.00 59.56 469 GLY A C 1
ATOM 3706 O O . GLY A 1 469 ? -20.129 22.994 6.457 1.00 59.56 469 GLY A O 1
ATOM 3707 N N . ASP A 1 470 ? -21.403 23.020 4.605 1.00 61.94 470 ASP A N 1
ATOM 3708 C CA . ASP A 1 470 ? -21.562 21.560 4.568 1.00 61.94 470 ASP A CA 1
ATOM 3709 C C . ASP A 1 470 ? -20.215 20.856 4.305 1.00 61.94 470 ASP A C 1
ATOM 3711 O O . ASP A 1 470 ? -19.317 21.386 3.638 1.00 61.94 470 ASP A O 1
ATOM 3715 N N . ASN A 1 471 ? -20.051 19.656 4.859 1.00 64.31 471 ASN A N 1
ATOM 3716 C CA . ASN A 1 471 ? -18.829 18.887 4.716 1.00 64.31 471 ASN A CA 1
ATOM 3717 C C . ASN A 1 471 ? -18.737 18.218 3.335 1.00 64.31 471 ASN A C 1
ATOM 3719 O O . ASN A 1 471 ? -19.707 18.103 2.584 1.00 64.31 471 ASN A O 1
ATOM 3723 N N . LEU A 1 472 ? -17.502 17.830 3.001 1.00 59.16 472 LEU A N 1
ATOM 3724 C CA . LEU A 1 472 ? -17.051 17.185 1.767 1.00 59.16 472 LEU A CA 1
ATOM 3725 C C . LEU A 1 472 ? -18.181 16.597 0.889 1.00 59.16 472 LEU A C 1
ATOM 3727 O O . LEU A 1 472 ? -18.696 15.518 1.173 1.00 59.16 472 LEU A O 1
ATOM 3731 N N . CYS A 1 473 ? -18.508 17.283 -0.210 1.00 70.31 473 CYS A N 1
ATOM 3732 C CA . CYS A 1 473 ? -19.492 16.846 -1.213 1.00 70.31 473 CYS A CA 1
ATOM 3733 C C . CYS A 1 473 ? -20.920 16.644 -0.688 1.00 70.31 473 CYS A C 1
ATOM 3735 O O . CYS A 1 473 ? -21.571 15.652 -1.016 1.00 70.31 473 CYS A O 1
ATOM 3737 N N . GLU A 1 474 ? -21.413 17.605 0.093 1.00 76.38 474 GLU A N 1
ATOM 3738 C CA . GLU A 1 474 ? -22.802 17.644 0.566 1.00 76.38 474 GLU A CA 1
ATOM 3739 C C . GLU A 1 474 ? -23.174 16.389 1.387 1.00 76.38 474 GLU A C 1
ATOM 3741 O O . GLU A 1 474 ? -24.286 15.860 1.294 1.00 76.38 474 GLU A O 1
ATOM 3746 N N . THR A 1 475 ? -22.212 15.833 2.143 1.00 76.19 475 THR A N 1
ATOM 3747 C CA . THR A 1 475 ? -22.396 14.530 2.804 1.00 76.19 475 THR A CA 1
ATOM 3748 C C . THR A 1 475 ? -23.289 14.597 4.045 1.00 76.19 475 THR A C 1
ATOM 3750 O O . THR A 1 475 ? -24.016 13.625 4.274 1.00 76.19 475 THR A O 1
ATOM 3753 N N . ASN A 1 476 ? -23.355 15.713 4.793 1.00 77.75 476 ASN A N 1
ATOM 3754 C CA . ASN A 1 476 ? -24.391 15.870 5.827 1.00 77.75 476 ASN A CA 1
ATOM 3755 C C . ASN A 1 476 ? -25.786 15.937 5.189 1.00 77.75 476 ASN A C 1
ATOM 3757 O O . ASN A 1 476 ? -26.666 15.189 5.614 1.00 77.75 476 ASN A O 1
ATOM 3761 N N . LYS A 1 477 ? -25.987 16.763 4.149 1.00 79.31 477 LYS A N 1
ATOM 3762 C CA . LYS A 1 477 ? -27.259 16.854 3.407 1.00 79.31 477 LYS A CA 1
ATOM 3763 C C . LYS A 1 477 ? -27.698 15.491 2.865 1.00 79.31 477 LYS A C 1
ATOM 3765 O O . LYS A 1 477 ? -28.836 15.076 3.086 1.00 79.31 477 LYS A O 1
ATOM 3770 N N . ALA A 1 478 ? -26.798 14.761 2.203 1.00 83.00 478 ALA A N 1
ATOM 3771 C CA . ALA A 1 478 ? -27.083 13.426 1.678 1.00 83.00 478 ALA A CA 1
ATOM 3772 C C . ALA A 1 478 ? -27.493 12.444 2.790 1.00 83.00 478 ALA A C 1
ATOM 3774 O O . ALA A 1 478 ? -28.461 11.701 2.622 1.00 83.00 478 ALA A O 1
ATOM 3775 N N . ALA A 1 479 ? -26.805 12.460 3.936 1.00 83.00 479 ALA A N 1
ATOM 3776 C CA . ALA A 1 479 ? -27.152 11.627 5.084 1.00 83.00 479 ALA A CA 1
ATOM 3777 C C . ALA A 1 479 ? -28.496 11.997 5.715 1.00 83.00 479 ALA A C 1
ATOM 3779 O O . ALA A 1 479 ? -29.270 11.104 6.055 1.00 83.00 479 ALA A O 1
ATOM 3780 N N . LEU A 1 480 ? -28.790 13.291 5.851 1.00 82.50 480 LEU A N 1
ATOM 3781 C CA . LEU A 1 480 ? -30.039 13.792 6.418 1.00 82.50 480 LEU A CA 1
ATOM 3782 C C . LEU A 1 480 ? -31.222 13.343 5.546 1.00 82.50 480 LEU A C 1
ATOM 3784 O O . LEU A 1 480 ? -32.128 12.669 6.040 1.00 82.50 480 LEU A O 1
ATOM 3788 N N . LEU A 1 481 ? -31.148 13.581 4.230 1.00 84.31 481 LEU A N 1
ATOM 3789 C CA . LEU A 1 481 ? -32.147 13.115 3.259 1.00 84.31 481 LEU A CA 1
ATOM 3790 C C . LEU A 1 481 ? -32.340 11.589 3.303 1.00 84.31 481 LEU A C 1
ATOM 3792 O O . LEU A 1 481 ? -33.474 11.117 3.296 1.00 84.31 481 LEU A O 1
ATOM 3796 N N . LEU A 1 482 ? -31.255 10.808 3.388 1.00 85.81 482 LEU A N 1
ATOM 3797 C CA . LEU A 1 482 ? -31.322 9.340 3.457 1.00 85.81 482 LEU A CA 1
ATOM 3798 C C . LEU A 1 482 ? -31.830 8.799 4.806 1.00 85.81 482 LEU A C 1
ATOM 3800 O O . LEU A 1 482 ? -32.385 7.703 4.835 1.00 85.81 482 LEU A O 1
ATOM 3804 N N . THR A 1 483 ? -31.647 9.535 5.907 1.00 84.94 483 THR A N 1
ATOM 3805 C CA . THR A 1 483 ? -32.088 9.127 7.255 1.00 84.94 483 THR A CA 1
ATOM 3806 C C . THR A 1 483 ? -33.571 9.416 7.473 1.00 84.94 483 THR A C 1
ATOM 3808 O O . THR A 1 483 ? -34.288 8.584 8.028 1.00 84.94 483 THR A O 1
ATOM 3811 N N . VAL A 1 484 ? -34.046 10.580 7.018 1.00 83.56 484 VAL A N 1
ATOM 3812 C CA . VAL A 1 484 ? -35.463 10.963 7.133 1.00 83.56 484 VAL A CA 1
ATOM 3813 C C . VAL A 1 484 ? -36.306 10.329 6.017 1.00 83.56 484 VAL A C 1
ATOM 3815 O O . VAL A 1 484 ? -37.439 9.917 6.265 1.00 83.56 484 VAL A O 1
ATOM 3818 N N . GLY A 1 485 ? -35.737 10.177 4.815 1.00 83.19 485 GLY A N 1
ATOM 3819 C CA . GLY A 1 485 ? -36.431 9.679 3.622 1.00 83.19 485 GLY A CA 1
ATOM 3820 C C . GLY A 1 485 ? -37.081 10.777 2.770 1.00 83.19 485 GLY A C 1
ATOM 3821 O O . GLY A 1 485 ? -38.022 10.484 2.038 1.00 83.19 485 GLY A O 1
ATOM 3822 N N . LEU A 1 486 ? -36.604 12.022 2.876 1.00 78.88 486 LEU A N 1
ATOM 3823 C CA . LEU A 1 486 ? -37.154 13.190 2.176 1.00 78.88 486 LEU A CA 1
ATOM 3824 C C . LEU A 1 486 ? -36.613 13.351 0.748 1.00 78.88 486 LEU A C 1
ATOM 3826 O O . LEU A 1 486 ? -35.528 12.865 0.400 1.00 78.88 486 LEU A O 1
ATOM 3830 N N . MET A 1 487 ? -37.359 14.096 -0.071 1.00 73.38 487 MET A N 1
ATOM 3831 C CA . MET A 1 487 ? -36.853 14.633 -1.332 1.00 73.38 487 MET A CA 1
ATOM 3832 C C . MET A 1 487 ? -36.041 15.911 -1.081 1.00 73.38 487 MET A C 1
ATOM 3834 O O . MET A 1 487 ? -36.118 16.539 -0.032 1.00 73.38 487 MET A O 1
ATOM 3838 N N . GLU A 1 488 ? -35.212 16.286 -2.054 1.00 67.31 488 GLU A N 1
ATOM 3839 C CA . GLU A 1 488 ? -34.271 17.404 -1.909 1.00 67.31 488 GLU A CA 1
ATOM 3840 C C . GLU A 1 488 ? -34.953 18.784 -1.892 1.00 67.31 488 GLU A C 1
ATOM 3842 O O . GLU A 1 488 ? -34.401 19.724 -1.330 1.00 67.31 488 GLU A O 1
ATOM 3847 N N . ALA A 1 489 ? -36.154 18.892 -2.468 1.00 60.94 489 ALA A N 1
ATOM 3848 C CA . ALA A 1 489 ? -36.930 20.131 -2.530 1.00 60.94 489 ALA A CA 1
ATOM 3849 C C . ALA A 1 489 ? -37.537 20.550 -1.177 1.00 60.94 489 ALA A C 1
ATOM 3851 O O . ALA A 1 489 ? -37.834 21.727 -0.988 1.00 60.94 489 ALA A O 1
ATOM 3852 N N . ASP A 1 490 ? -37.684 19.607 -0.243 1.00 65.38 490 ASP A N 1
ATOM 3853 C CA . ASP A 1 490 ? -38.435 19.793 1.006 1.00 65.38 490 ASP A CA 1
ATOM 3854 C C . ASP A 1 490 ? -37.516 20.104 2.204 1.00 65.38 490 ASP A C 1
ATOM 3856 O O . ASP A 1 490 ? -37.960 20.122 3.348 1.00 65.38 490 ASP A O 1
ATOM 3860 N N . LEU A 1 491 ? -36.211 20.305 1.970 1.00 67.06 491 LEU A N 1
ATOM 3861 C CA . LEU A 1 491 ? -35.210 20.428 3.030 1.00 67.06 491 LEU A CA 1
ATOM 3862 C C . LEU A 1 491 ? -34.612 21.837 3.121 1.00 67.06 491 LEU A C 1
ATOM 3864 O O . LEU A 1 491 ? -33.632 22.164 2.450 1.00 67.06 491 LEU A O 1
ATOM 3868 N N . ILE A 1 492 ? -35.118 22.623 4.070 1.00 67.25 492 ILE A N 1
ATOM 3869 C CA . ILE A 1 492 ? -34.379 23.748 4.654 1.00 67.25 492 ILE A CA 1
ATOM 3870 C C . ILE A 1 492 ? -33.797 23.261 5.981 1.00 67.25 492 ILE A C 1
ATOM 3872 O O . ILE A 1 492 ? -34.554 22.924 6.892 1.00 67.25 492 ILE A O 1
ATOM 3876 N N . TYR A 1 493 ? -32.466 23.227 6.095 1.00 69.00 493 TYR A N 1
ATOM 3877 C CA . TYR A 1 493 ? -31.786 22.941 7.357 1.00 69.00 493 TYR A CA 1
ATOM 3878 C C . TYR A 1 493 ? -30.639 23.915 7.625 1.00 69.00 493 TYR A C 1
ATOM 3880 O O . TYR A 1 493 ? -29.915 24.316 6.715 1.00 69.00 493 TYR A O 1
ATOM 3888 N N . ALA A 1 494 ? -30.465 24.272 8.895 1.00 64.12 494 ALA A N 1
ATOM 3889 C CA . ALA A 1 494 ? -29.312 25.014 9.387 1.00 64.12 494 ALA A CA 1
ATOM 3890 C C . ALA A 1 494 ? -28.724 24.270 10.587 1.00 64.12 494 ALA A C 1
ATOM 3892 O O . ALA A 1 494 ? -29.421 24.072 11.582 1.00 64.12 494 ALA A O 1
ATOM 3893 N N . GLN A 1 495 ? -27.456 23.864 10.489 1.00 62.34 495 GLN A N 1
ATOM 3894 C CA . GLN A 1 495 ? -26.707 23.225 11.571 1.00 62.34 495 GLN A CA 1
ATOM 3895 C C . GLN A 1 495 ? -25.679 24.217 12.117 1.00 62.34 495 GLN A C 1
ATOM 3897 O O . GLN A 1 495 ? -24.674 24.526 11.478 1.00 62.34 495 GLN A O 1
ATOM 3902 N N . LEU A 1 496 ? -25.954 24.744 13.304 1.00 56.75 496 LEU A N 1
ATOM 3903 C CA . LEU A 1 496 ? -25.160 25.790 13.940 1.00 56.75 496 LEU A CA 1
ATOM 3904 C C . LEU A 1 496 ? -24.233 25.156 14.981 1.00 56.75 496 LEU A C 1
ATOM 3906 O O . LEU A 1 496 ? -24.687 24.821 16.066 1.00 56.75 496 LEU A O 1
ATOM 3910 N N . ARG A 1 497 ? -22.948 25.006 14.620 1.00 53.88 497 ARG A N 1
ATOM 3911 C CA . ARG A 1 497 ? -21.839 24.476 15.446 1.00 53.88 497 ARG A CA 1
ATOM 3912 C C . ARG A 1 497 ? -22.183 23.241 16.293 1.00 53.88 497 ARG A C 1
ATOM 3914 O O . ARG A 1 497 ? -22.606 23.341 17.436 1.00 53.88 497 ARG A O 1
ATOM 3921 N N . SER A 1 498 ? -21.875 22.070 15.748 1.00 51.62 498 SER A N 1
ATOM 3922 C CA . SER A 1 498 ? -21.799 20.824 16.512 1.00 51.62 498 SER A CA 1
ATOM 3923 C C . SER A 1 498 ? -20.336 20.456 16.782 1.00 51.62 498 SER A C 1
ATOM 3925 O O . SER A 1 498 ? -19.752 19.671 16.027 1.00 51.62 498 SER A O 1
ATOM 3927 N N . GLY A 1 499 ? -19.746 21.040 17.828 1.00 51.66 499 GLY A N 1
ATOM 3928 C CA . GLY A 1 499 ? -18.553 20.475 18.465 1.00 51.66 499 GLY A CA 1
ATOM 3929 C C . GLY A 1 499 ? -18.890 19.146 19.161 1.00 51.66 499 GLY A C 1
ATOM 3930 O O . GLY A 1 499 ? -20.060 18.798 19.304 1.00 51.66 499 GLY A O 1
ATOM 3931 N N . PHE A 1 500 ? -17.891 18.386 19.620 1.00 49.25 500 PHE A N 1
ATOM 3932 C CA . PHE A 1 500 ? -18.143 17.113 20.322 1.00 49.25 500 PHE A CA 1
ATOM 3933 C C . PHE A 1 500 ? -18.872 17.306 21.669 1.00 49.25 500 PHE A C 1
ATOM 3935 O O . PHE A 1 500 ? -19.646 16.443 22.082 1.00 49.25 500 PHE A O 1
ATOM 3942 N N . ALA A 1 501 ? -18.655 18.452 22.323 1.00 48.31 501 ALA A N 1
ATOM 3943 C CA . ALA A 1 501 ? -19.323 18.845 23.564 1.00 48.31 501 ALA A CA 1
ATOM 3944 C C . ALA A 1 501 ? -20.674 19.565 23.353 1.00 48.31 501 ALA A C 1
ATOM 3946 O O . ALA A 1 501 ? -21.481 19.629 24.282 1.00 48.31 501 ALA A O 1
ATOM 3947 N N . ASP A 1 502 ? -20.936 20.094 22.154 1.00 57.34 502 ASP A N 1
ATOM 3948 C CA . ASP A 1 502 ? -22.162 20.833 21.852 1.00 57.34 502 ASP A CA 1
ATOM 3949 C C . ASP A 1 502 ? -23.263 19.873 21.390 1.00 57.34 502 ASP A C 1
ATOM 3951 O O . ASP A 1 502 ? -23.060 19.025 20.519 1.00 57.34 502 ASP A O 1
ATOM 3955 N N . THR A 1 503 ? -24.470 20.020 21.941 1.00 59.78 503 THR A N 1
ATOM 3956 C CA . THR A 1 503 ? -25.615 19.241 21.453 1.00 59.78 503 THR A CA 1
ATOM 3957 C C . THR A 1 503 ? -25.987 19.729 20.052 1.00 59.78 503 THR A C 1
ATOM 3959 O O . THR A 1 503 ? -26.344 20.899 19.895 1.00 59.78 503 THR A O 1
ATOM 3962 N N . PRO A 1 504 ? -25.914 18.872 19.014 1.00 63.16 504 PRO A N 1
ATOM 3963 C CA . PRO A 1 504 ? -26.241 19.300 17.667 1.00 63.16 504 PRO A CA 1
ATOM 3964 C C . PRO A 1 504 ? -27.729 19.646 17.611 1.00 63.16 504 PRO A C 1
ATOM 3966 O O . PRO A 1 504 ? -28.574 18.884 18.081 1.00 63.16 504 PRO A O 1
ATOM 3969 N N . TYR A 1 505 ? -28.049 20.791 17.016 1.00 63.88 505 TYR A N 1
ATOM 3970 C CA . TYR A 1 505 ? -29.419 21.175 16.709 1.00 63.88 505 TYR A CA 1
ATOM 3971 C C . TYR A 1 505 ? -29.529 21.547 15.234 1.00 63.88 505 TYR A C 1
ATOM 3973 O O . TYR A 1 505 ? -28.623 22.151 14.655 1.00 63.88 505 TYR A O 1
ATOM 3981 N N . ALA A 1 506 ? -30.657 21.177 14.632 1.00 66.81 506 ALA A N 1
ATOM 3982 C CA . ALA A 1 506 ? -31.046 21.640 13.313 1.00 66.81 506 ALA A CA 1
ATOM 3983 C C . ALA A 1 506 ? -32.458 22.211 13.379 1.00 66.81 506 ALA A C 1
ATOM 3985 O O . ALA A 1 506 ? -33.347 21.627 14.001 1.00 66.81 506 ALA A O 1
ATOM 3986 N N . ILE A 1 507 ? -32.660 23.343 12.714 1.00 69.81 507 ILE A N 1
ATOM 3987 C CA . ILE A 1 507 ? -33.998 23.850 12.412 1.00 69.81 507 ILE A CA 1
ATOM 3988 C C . ILE A 1 507 ? -34.405 23.220 11.087 1.00 69.81 507 ILE A C 1
ATOM 3990 O O . ILE A 1 507 ? -33.656 23.322 10.119 1.00 69.81 507 ILE A O 1
ATOM 3994 N N . LEU A 1 508 ? -35.554 22.552 11.068 1.00 68.88 508 LEU A N 1
ATOM 3995 C CA . LEU A 1 508 ? -36.088 21.817 9.926 1.00 68.88 508 LEU A CA 1
ATOM 3996 C C . LEU A 1 508 ? -37.502 22.326 9.655 1.00 68.88 508 LEU A C 1
ATOM 3998 O O . LEU A 1 508 ? -38.298 22.443 10.587 1.00 68.88 508 LEU A O 1
ATOM 4002 N N . VAL A 1 509 ? -37.800 22.639 8.396 1.00 67.31 509 VAL A N 1
ATOM 4003 C CA . VAL A 1 509 ? -39.145 23.018 7.948 1.00 67.31 509 VAL A CA 1
ATOM 4004 C C . VAL A 1 509 ? -39.721 21.832 7.184 1.00 67.31 509 VAL A C 1
ATOM 4006 O O . VAL A 1 509 ? -39.190 21.464 6.145 1.00 67.31 509 VAL A O 1
ATOM 4009 N N . ASP A 1 510 ? -40.762 21.221 7.741 1.00 60.50 510 ASP A N 1
ATOM 4010 C CA . ASP A 1 510 ? -41.509 20.097 7.164 1.00 60.50 510 ASP A CA 1
ATOM 4011 C C . ASP A 1 510 ? -42.847 20.668 6.658 1.00 60.50 510 ASP A C 1
ATOM 4013 O O . ASP A 1 510 ? -43.520 21.376 7.415 1.00 60.50 510 ASP A O 1
ATOM 4017 N N . HIS A 1 511 ? -43.173 20.452 5.379 1.00 60.28 511 HIS A N 1
ATOM 4018 C CA . HIS A 1 511 ? -44.274 21.126 4.667 1.00 60.28 511 HIS A CA 1
ATOM 4019 C C . HIS A 1 511 ? -45.583 20.321 4.622 1.00 60.28 511 HIS A C 1
ATOM 4021 O O . HIS A 1 511 ? -45.526 19.071 4.573 1.00 60.28 511 HIS A O 1
#